Protein 4YEP (pdb70)

Radius of gyration: 24.33 Å; Cα contacts (8 Å, |Δi|>4): 934; chains: 2; bounding box: 36×71×63 Å

Structure (mmCIF, N/CA/C/O backbone):
data_4YEP
#
_entry.id   4YEP
#
_cell.length_a   57.710
_cell.length_b   131.510
_cell.length_c   44.850
_cell.angle_alpha   90.00
_cell.angle_beta   90.00
_cell.angle_gamma   90.00
#
_symmetry.space_group_name_H-M   'P 21 21 2'
#
loop_
_entity.id
_entity.type
_entity.pdbx_description
1 polymer 'Laminin subunit alpha-2'
2 non-polymer 1,2-ETHANEDIOL
3 water water
#
loop_
_atom_site.group_PDB
_atom_site.id
_atom_site.type_symbol
_atom_site.label_atom_id
_atom_site.label_alt_id
_atom_site.label_comp_id
_atom_site.label_asym_id
_atom_site.label_entity_id
_atom_site.label_seq_id
_atom_site.pdbx_PDB_ins_code
_atom_site.Cartn_x
_atom_site.Cartn_y
_atom_site.Cartn_z
_atom_site.occupancy
_atom_site.B_iso_or_equiv
_atom_site.auth_seq_id
_atom_site.auth_comp_id
_atom_site.auth_asym_id
_atom_site.auth_atom_id
_atom_site.pdbx_PDB_model_num
ATOM 1 N N . GLY A 1 1 ? -0.567 -15.519 9.260 1.00 31.34 1178 GLY A N 1
ATOM 2 C CA . GLY A 1 1 ? -0.910 -15.993 7.950 1.00 28.67 1178 GLY A CA 1
ATOM 3 C C . GLY A 1 1 ? -0.526 -14.862 7.044 1.00 27.93 1178 GLY A C 1
ATOM 4 O O . GLY A 1 1 ? -0.236 -13.738 7.472 1.00 31.34 1178 GLY A O 1
ATOM 7 N N . ALA A 1 2 ? -0.518 -15.154 5.778 1.00 23.82 1179 ALA A N 1
ATOM 8 C CA . ALA A 1 2 ? -0.301 -14.154 4.700 1.00 21.08 1179 ALA A CA 1
ATOM 9 C C . ALA A 1 2 ? -1.374 -14.438 3.627 1.00 15.44 1179 ALA A C 1
ATOM 10 O O . ALA A 1 2 ? -1.738 -15.582 3.379 1.00 16.94 1179 ALA A O 1
ATOM 17 N N . PHE A 1 3 ? -1.882 -13.385 3.018 1.00 11.88 1180 PHE A N 1
ATOM 18 C CA . PHE A 1 3 ? -2.777 -13.559 1.862 1.00 10.01 1180 PHE A CA 1
ATOM 19 C C . PHE A 1 3 ? -1.988 -14.103 0.692 1.00 10.23 1180 PHE A C 1
ATOM 20 O O . PHE A 1 3 ? -0.973 -13.549 0.295 1.00 10.23 1180 PHE A O 1
ATOM 37 N N . LEU A 1 4 ? -2.493 -15.180 0.160 1.00 9.43 1181 LEU A N 1
ATOM 38 C CA . LEU A 1 4 ? -1.928 -15.833 -1.016 1.00 8.90 1181 LEU A CA 1
ATOM 39 C C . LEU A 1 4 ? -2.871 -15.711 -2.213 1.00 8.40 1181 LEU A C 1
ATOM 40 O O . LEU A 1 4 ? -3.873 -16.417 -2.349 1.00 10.77 1181 LEU A O 1
ATOM 56 N N . ILE A 1 5 ? -2.518 -14.799 -3.124 1.00 7.92 1182 ILE A N 1
ATOM 57 C CA . ILE A 1 5 ? -3.341 -14.580 -4.333 1.00 8.37 1182 ILE A CA 1
ATOM 58 C C . ILE A 1 5 ? -3.423 -15.875 -5.129 1.00 7.35 1182 ILE A C 1
ATOM 59 O O . ILE A 1 5 ? -2.455 -16.596 -5.338 1.00 8.28 1182 ILE A O 1
ATOM 75 N N . ARG A 1 6 ? -4.625 -16.092 -5.659 1.00 7.88 1183 ARG A N 1
ATOM 76 C CA . ARG A 1 6 ? -4.885 -17.167 -6.660 1.00 8.07 1183 ARG A CA 1
ATOM 77 C C . ARG A 1 6 ? -5.147 -16.545 -8.023 1.00 8.12 1183 ARG A C 1
ATOM 78 O O . ARG A 1 6 ? -4.650 -17.051 -9.038 1.00 8.36 1183 ARG A O 1
ATOM 99 N N . THR A 1 7 ? -5.969 -15.499 -8.072 1.00 7.85 1184 THR A N 1
ATOM 100 C CA . THR A 1 7 ? -6.282 -14.877 -9.311 1.00 7.89 1184 THR A CA 1
ATOM 101 C C . THR A 1 7 ? -6.836 -13.461 -9.012 1.00 8.23 1184 THR A C 1
ATOM 102 O O . THR A 1 7 ? -6.751 -12.988 -7.871 1.00 8.05 1184 THR A O 1
ATOM 113 N N . TRP A 1 8 ? -7.384 -12.827 -10.027 1.00 7.51 1185 TRP A N 1
ATOM 114 C CA . TRP A 1 8 ? -7.998 -11.508 -9.889 1.00 7.59 1185 TRP A CA 1
ATOM 115 C C . TRP A 1 8 ? -9.435 -11.550 -10.406 1.00 8.07 1185 TRP A C 1
ATOM 116 O O . TRP A 1 8 ? -9.740 -12.267 -11.379 1.00 9.30 1185 TRP A O 1
ATOM 137 N N . VAL A 1 9 ? -10.293 -10.690 -9.846 1.00 7.75 1186 VAL A N 1
ATOM 138 C CA . VAL A 1 9 ? -11.565 -10.299 -10.443 1.00 7.58 1186 VAL A CA 1
ATOM 139 C C . VAL A 1 9 ? -11.242 -9.101 -11.340 1.00 7.56 1186 VAL A C 1
ATOM 140 O O . VAL A 1 9 ? -10.605 -8.130 -10.906 1.00 8.74 1186 VAL A O 1
ATOM 153 N N . THR A 1 10 ? -11.619 -9.203 -12.601 1.00 8.60 1187 THR A N 1
ATOM 154 C CA . THR A 1 10 ? -11.383 -8.173 -13.623 1.00 9.66 1187 THR A CA 1
ATOM 155 C C . THR A 1 10 ? -12.713 -7.903 -14.364 1.00 9.89 1187 THR A C 1
ATOM 156 O O . THR A 1 10 ? -13.706 -8.609 -14.183 1.00 10.47 1187 THR A O 1
ATOM 167 N N . LEU A 1 11 ? -12.743 -6.887 -15.205 1.00 10.09 1188 LEU A N 1
ATOM 168 C CA . LEU A 1 11 ? -13.891 -6.682 -16.085 1.00 9.24 1188 LEU A CA 1
ATOM 169 C C . LEU A 1 11 ? -14.074 -7.897 -16.972 1.00 9.08 1188 LEU A C 1
ATOM 170 O O . LEU A 1 11 ? -13.089 -8.551 -17.335 1.00 10.41 1188 LEU A O 1
ATOM 186 N N . LYS A 1 12 ? -15.310 -8.198 -17.277 1.00 8.95 1189 LYS A N 1
ATOM 187 C CA A LYS A 1 12 ? -15.625 -9.315 -18.169 0.33 9.68 1189 LYS A CA 1
ATOM 188 C CA B LYS A 1 12 ? -15.629 -9.313 -18.176 0.67 8.79 1189 LYS A CA 1
ATOM 189 C C . LYS A 1 12 ? -15.544 -8.924 -19.620 1.00 8.98 1189 LYS A C 1
ATOM 190 O O . LYS A 1 12 ? -15.469 -7.736 -19.963 1.00 9.34 1189 LYS A O 1
ATOM 227 N N . ALA A 1 13 ? -15.474 -9.924 -20.492 1.00 8.65 1190 ALA A N 1
ATOM 228 C CA . ALA A 1 13 ? -15.336 -9.673 -21.909 1.00 9.31 1190 ALA A CA 1
ATOM 229 C C . ALA A 1 13 ? -16.354 -8.724 -22.512 1.00 9.64 1190 ALA A C 1
ATOM 230 O O . ALA A 1 13 ? -16.007 -7.960 -23.389 1.00 10.66 1190 ALA A O 1
ATOM 237 N N . GLU A 1 14 ? -17.592 -8.739 -22.020 1.00 9.73 1191 GLU A N 1
ATOM 238 C CA . GLU A 1 14 ? -18.662 -7.910 -22.565 1.00 11.21 1191 GLU A CA 1
ATOM 239 C C . GLU A 1 14 ? -18.696 -6.510 -21.962 1.00 11.03 1191 GLU A C 1
ATOM 240 O O . GLU A 1 14 ? -19.496 -5.671 -22.377 1.00 13.51 1191 GLU A O 1
ATOM 252 N N . GLN A 1 15 ? -17.841 -6.267 -20.978 1.00 9.37 1192 GLN A N 1
ATOM 253 C CA . GLN A 1 15 ? -17.840 -4.983 -20.203 1.00 9.60 1192 GLN A CA 1
ATOM 254 C C . GLN A 1 15 ? -16.691 -4.088 -20.657 1.00 10.59 1192 GLN A C 1
ATOM 255 O O . GLN A 1 15 ? -15.580 -4.206 -20.214 1.00 13.19 1192 GLN A O 1
ATOM 269 N N . THR A 1 16 ? -17.015 -3.203 -21.573 1.00 10.85 1193 THR A N 1
ATOM 270 C CA . THR A 1 16 ? -16.019 -2.267 -22.068 1.00 12.57 1193 THR A CA 1
ATOM 271 C C . THR A 1 16 ? -16.107 -0.900 -21.462 1.00 12.58 1193 THR A C 1
ATOM 272 O O . THR A 1 16 ? -15.167 -0.115 -21.612 1.00 13.78 1193 THR A O 1
ATOM 283 N N . ILE A 1 17 ? -17.213 -0.573 -20.814 1.00 11.40 1194 ILE A N 1
ATOM 284 C CA . ILE A 1 17 ? -17.352 0.673 -20.062 1.00 12.76 1194 ILE A CA 1
ATOM 285 C C . ILE A 1 17 ? -17.977 0.332 -18.714 1.00 12.71 1194 ILE A C 1
ATOM 286 O O . ILE A 1 17 ? -18.336 -0.828 -18.455 1.00 13.93 1194 ILE A O 1
ATOM 302 N N . LEU A 1 18 ? -18.044 1.347 -17.859 1.00 12.26 1195 LEU A N 1
ATOM 303 C CA . LEU A 1 18 ? -18.772 1.255 -16.582 1.00 12.25 1195 LEU A CA 1
ATOM 304 C C . LEU A 1 18 ? -19.621 2.513 -16.461 1.00 11.08 1195 LEU A C 1
ATOM 305 O O . LEU A 1 18 ? -19.253 3.554 -17.024 1.00 12.05 1195 LEU A O 1
ATOM 321 N N . PRO A 1 19 ? -20.718 2.435 -15.723 1.00 10.83 1196 PRO A N 1
ATOM 322 C CA . PRO A 1 19 ? -21.564 3.608 -15.482 1.00 11.38 1196 PRO A CA 1
ATOM 323 C C . PRO A 1 19 ? -21.012 4.494 -14.405 1.00 10.69 1196 PRO A C 1
ATOM 324 O O . PRO A 1 19 ? -20.200 4.035 -13.548 1.00 10.63 1196 PRO A O 1
ATOM 335 N N . LEU A 1 20 ? -21.427 5.767 -14.479 1.00 10.18 1197 LEU A N 1
ATOM 336 C CA . LEU A 1 20 ? -21.222 6.694 -13.404 1.00 10.10 1197 LEU A CA 1
ATOM 337 C C . LEU A 1 20 ? -22.498 6.851 -12.592 1.00 10.34 1197 LEU A C 1
ATOM 338 O O . LEU A 1 20 ? -23.604 6.842 -13.108 1.00 12.62 1197 LEU A O 1
ATOM 354 N N . VAL A 1 21 ? -22.304 7.001 -11.280 1.00 9.21 1198 VAL A N 1
ATOM 355 C CA A VAL A 1 21 ? -23.404 7.332 -10.384 0.34 10.27 1198 VAL A CA 1
ATOM 356 C CA B VAL A 1 21 ? -23.383 7.291 -10.334 0.66 10.21 1198 VAL A CA 1
ATOM 357 C C . VAL A 1 21 ? -22.994 8.500 -9.497 1.00 9.90 1198 VAL A C 1
ATOM 358 O O . VAL A 1 21 ? -21.823 8.815 -9.329 1.00 10.95 1198 VAL A O 1
ATOM 383 N N . ASP A 1 22 ? -23.993 9.120 -8.886 1.00 10.55 1199 ASP A N 1
ATOM 384 C CA . ASP A 1 22 ? -23.729 10.032 -7.833 1.00 11.33 1199 ASP A CA 1
ATOM 385 C C . ASP A 1 22 ? -23.409 9.240 -6.566 1.00 10.64 1199 ASP A C 1
ATOM 386 O O . ASP A 1 22 ? -23.594 8.011 -6.515 1.00 11.48 1199 ASP A O 1
ATOM 395 N N . GLU A 1 23 ? -22.932 9.909 -5.550 1.00 11.31 1200 GLU A N 1
ATOM 396 C CA . GLU A 1 23 ? -22.387 9.249 -4.398 1.00 11.17 1200 GLU A CA 1
ATOM 397 C C . GLU A 1 23 ? -23.457 8.431 -3.688 1.00 11.57 1200 GLU A C 1
ATOM 398 O O . GLU A 1 23 ? -23.128 7.356 -3.124 1.00 13.01 1200 GLU A O 1
ATOM 410 N N . ALA A 1 24 ? -24.711 8.850 -3.716 1.00 11.95 1201 ALA A N 1
ATOM 411 C CA . ALA A 1 24 ? -25.822 8.096 -3.093 1.00 13.97 1201 ALA A CA 1
ATOM 412 C C . ALA A 1 24 ? -26.525 7.116 -3.994 1.00 16.73 1201 ALA A C 1
ATOM 413 O O . ALA A 1 24 ? -27.542 6.515 -3.623 1.00 18.12 1201 ALA A O 1
ATOM 420 N N . LEU A 1 25 ? -26.024 6.991 -5.224 1.00 16.26 1202 LEU A N 1
ATOM 421 C CA . LEU A 1 25 ? -26.659 6.099 -6.204 1.00 16.90 1202 LEU A CA 1
ATOM 422 C C . LEU A 1 25 ? -28.123 6.524 -6.544 1.00 17.93 1202 LEU A C 1
ATOM 423 O O . LEU A 1 25 ? -28.998 5.677 -6.833 1.00 22.66 1202 LEU A O 1
ATOM 439 N N . GLN A 1 26 ? -28.415 7.802 -6.480 1.00 18.88 1203 GLN A N 1
ATOM 440 C CA . GLN A 1 26 ? -29.764 8.277 -6.846 1.00 20.36 1203 GLN A CA 1
ATOM 441 C C . GLN A 1 26 ? -29.929 8.271 -8.381 1.00 16.95 1203 GLN A C 1
ATOM 442 O O . GLN A 1 26 ? -31.057 8.170 -8.894 1.00 17.32 1203 GLN A O 1
ATOM 456 N N . HIS A 1 27 ? -28.798 8.321 -9.108 1.00 15.79 1204 HIS A N 1
ATOM 457 C CA A HIS A 1 27 ? -28.861 8.461 -10.558 0.48 16.27 1204 HIS A CA 1
ATOM 458 C CA B HIS A 1 27 ? -28.844 8.495 -10.534 0.52 17.02 1204 HIS A CA 1
ATOM 459 C C . HIS A 1 27 ? -27.686 7.743 -11.151 1.00 16.37 1204 HIS A C 1
ATOM 460 O O . HIS A 1 27 ? -26.627 7.701 -10.572 1.00 15.23 1204 HIS A O 1
ATOM 487 N N . THR A 1 28 ? -27.926 7.164 -12.324 1.00 15.94 1205 THR A N 1
ATOM 488 C CA A THR A 1 28 ? -26.913 6.392 -13.040 0.46 17.22 1205 THR A CA 1
ATOM 489 C CA B THR A 1 28 ? -26.886 6.442 -13.023 0.54 16.75 1205 THR A CA 1
ATOM 490 C C . THR A 1 28 ? -26.877 6.875 -14.473 1.00 17.03 1205 THR A C 1
ATOM 491 O O . THR A 1 28 ? -27.936 7.140 -15.060 1.00 17.66 1205 THR A O 1
ATOM 512 N N . THR A 1 29 ? -25.685 6.967 -15.046 1.00 17.14 1206 THR A N 1
ATOM 513 C CA . THR A 1 29 ? -25.571 7.264 -16.452 1.00 16.65 1206 THR A CA 1
ATOM 514 C C . THR A 1 29 ? -24.460 6.558 -17.184 1.00 14.53 1206 THR A C 1
ATOM 515 O O . THR A 1 29 ? -23.451 6.318 -16.601 1.00 13.53 1206 THR A O 1
ATOM 526 N N . THR A 1 30 ? -24.669 6.305 -18.498 1.00 15.74 1207 THR A N 1
ATOM 527 C CA . THR A 1 30 ? -23.575 5.880 -19.365 1.00 17.60 1207 THR A CA 1
ATOM 528 C C . THR A 1 30 ? -23.389 6.846 -20.514 1.00 17.07 1207 THR A C 1
ATOM 529 O O . THR A 1 30 ? -22.506 6.630 -21.378 1.00 16.83 1207 THR A O 1
ATOM 540 N N . LYS A 1 31 ? -24.179 7.903 -20.575 1.00 19.58 1208 LYS A N 1
ATOM 541 C CA . LYS A 1 31 ? -23.978 8.877 -21.651 1.00 24.07 1208 LYS A CA 1
ATOM 542 C C . LYS A 1 31 ? -22.571 9.467 -21.590 1.00 24.24 1208 LYS A C 1
ATOM 543 O O . LYS A 1 31 ? -22.076 9.820 -20.526 1.00 26.05 1208 LYS A O 1
ATOM 562 N N . GLY A 1 32 ? -21.898 9.610 -22.713 1.00 22.52 1209 GLY A N 1
ATOM 563 C CA . GLY A 1 32 ? -20.607 10.256 -22.648 1.00 20.41 1209 GLY A CA 1
ATOM 564 C C . GLY A 1 32 ? -19.511 9.346 -22.103 1.00 16.10 1209 GLY A C 1
ATOM 565 O O . GLY A 1 32 ? -18.400 9.824 -21.993 1.00 17.66 1209 GLY A O 1
ATOM 569 N N . ILE A 1 33 ? -19.808 8.053 -21.859 1.00 13.36 1210 ILE A N 1
ATOM 570 C CA A ILE A 1 33 ? -18.728 7.151 -21.443 0.78 10.93 1210 ILE A CA 1
ATOM 571 C CA B ILE A 1 33 ? -18.790 7.107 -21.402 0.22 12.71 1210 ILE A CA 1
ATOM 572 C C . ILE A 1 33 ? -18.377 6.225 -22.579 1.00 12.50 1210 ILE A C 1
ATOM 573 O O . ILE A 1 33 ? -19.228 5.564 -23.173 1.00 13.51 1210 ILE A O 1
ATOM 604 N N . VAL A 1 34 ? -17.120 6.236 -22.917 1.00 12.46 1211 VAL A N 1
ATOM 605 C CA A VAL A 1 34 ? -16.694 5.454 -24.079 0.35 12.88 1211 VAL A CA 1
ATOM 606 C CA B VAL A 1 34 ? -16.629 5.608 -24.135 0.65 12.56 1211 VAL A CA 1
ATOM 607 C C . VAL A 1 34 ? -15.348 4.788 -23.802 1.00 12.64 1211 VAL A C 1
ATOM 608 O O . VAL A 1 34 ? -14.506 5.245 -23.019 1.00 12.72 1211 VAL A O 1
ATOM 633 N N . PHE A 1 35 ? -15.155 3.642 -24.426 1.00 14.67 1212 PHE A N 1
ATOM 634 C CA . PHE A 1 35 ? -13.938 2.923 -24.362 1.00 13.79 1212 PHE A CA 1
ATOM 635 C C . PHE A 1 35 ? -12.943 3.449 -25.413 1.00 13.52 1212 PHE A C 1
ATOM 636 O O . PHE A 1 35 ? -13.206 3.379 -26.600 1.00 14.31 1212 PHE A O 1
ATOM 653 N N . GLN A 1 36 ? -11.857 4.061 -24.952 1.00 13.70 1213 GLN A N 1
ATOM 654 C CA . GLN A 1 36 ? -10.822 4.629 -25.804 1.00 14.02 1213 GLN A CA 1
ATOM 655 C C . GLN A 1 36 ? -9.568 3.871 -25.420 1.00 14.12 1213 GLN A C 1
ATOM 656 O O . GLN A 1 36 ? -8.893 4.156 -24.384 1.00 13.39 1213 GLN A O 1
ATOM 670 N N . HIS A 1 37 ? -9.328 2.813 -26.147 1.00 16.46 1214 HIS A N 1
ATOM 671 C CA A HIS A 1 37 ? -8.411 1.779 -25.663 0.47 16.97 1214 HIS A CA 1
ATOM 672 C CA B HIS A 1 37 ? -8.329 1.781 -25.757 0.53 17.09 1214 HIS A CA 1
ATOM 673 C C . HIS A 1 37 ? -7.096 2.383 -25.189 1.00 18.41 1214 HIS A C 1
ATOM 674 O O . HIS A 1 37 ? -6.558 3.279 -25.831 1.00 18.31 1214 HIS A O 1
ATOM 701 N N . PRO A 1 38 ? -6.656 1.964 -23.963 1.00 17.41 1215 PRO A N 1
ATOM 702 C CA . PRO A 1 38 ? -7.149 0.908 -23.049 1.00 17.38 1215 PRO A CA 1
ATOM 703 C C . PRO A 1 38 ? -8.012 1.410 -21.893 1.00 15.56 1215 PRO A C 1
ATOM 704 O O . PRO A 1 38 ? -8.201 0.627 -20.919 1.00 18.77 1215 PRO A O 1
ATOM 715 N N . GLU A 1 39 ? -8.470 2.648 -21.989 1.00 12.72 1216 GLU A N 1
ATOM 716 C CA . GLU A 1 39 ? -9.162 3.234 -20.881 1.00 10.28 1216 GLU A CA 1
ATOM 717 C C . GLU A 1 39 ? -10.644 3.412 -21.100 1.00 10.37 1216 GLU A C 1
ATOM 718 O O . GLU A 1 39 ? -11.108 3.581 -22.230 1.00 12.02 1216 GLU A O 1
ATOM 730 N N . ILE A 1 40 ? -11.379 3.447 -20.008 1.00 9.52 1217 ILE A N 1
ATOM 731 C CA . ILE A 1 40 ? -12.752 3.891 -19.971 1.00 9.44 1217 ILE A CA 1
ATOM 732 C C . ILE A 1 40 ? -12.716 5.403 -19.733 1.00 9.07 1217 ILE A C 1
ATOM 733 O O . ILE A 1 40 ? -12.102 5.848 -18.734 1.00 10.29 1217 ILE A O 1
ATOM 749 N N . VAL A 1 41 ? -13.372 6.137 -20.625 1.00 9.61 1218 VAL A N 1
ATOM 750 C CA . VAL A 1 41 ? -13.285 7.600 -20.580 1.00 9.76 1218 VAL A CA 1
ATOM 751 C C . VAL A 1 41 ? -14.663 8.222 -20.452 1.00 10.34 1218 VAL A C 1
ATOM 752 O O . VAL A 1 41 ? -15.535 8.006 -21.281 1.00 12.18 1218 VAL A O 1
ATOM 765 N N . ALA A 1 42 ? -14.849 9.038 -19.430 1.00 10.20 1219 ALA A N 1
ATOM 766 C CA . ALA A 1 42 ? -16.090 9.816 -19.216 1.00 11.07 1219 A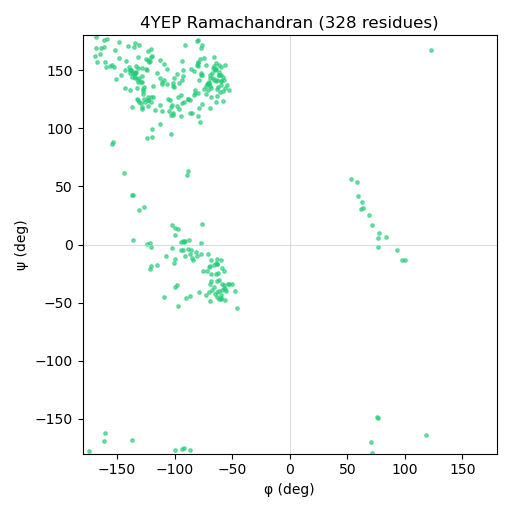LA A CA 1
ATOM 767 C C . ALA A 1 42 ? -15.865 11.246 -19.642 1.00 10.79 1219 ALA A C 1
ATOM 768 O O . ALA A 1 42 ? -14.923 11.919 -19.188 1.00 12.06 1219 ALA A O 1
ATOM 775 N N . HIS A 1 43 ? -16.655 11.688 -20.600 1.00 11.68 1220 HIS A N 1
ATOM 776 C CA . HIS A 1 43 ? -16.579 13.052 -21.118 1.00 12.48 1220 HIS A CA 1
ATOM 777 C C . HIS A 1 43 ? -17.704 13.854 -20.486 1.00 12.43 1220 HIS A C 1
ATOM 778 O O . HIS A 1 43 ? -18.889 13.635 -20.816 1.00 12.91 1220 HIS A O 1
ATOM 792 N N . MET A 1 44 ? -17.359 14.810 -19.609 1.00 12.50 1221 MET A N 1
ATOM 793 C CA A MET A 1 44 ? -18.397 15.495 -18.868 0.75 13.07 1221 MET A CA 1
ATOM 794 C CA B MET A 1 44 ? -18.363 15.554 -18.851 0.25 14.34 1221 MET A CA 1
ATOM 795 C C . MET A 1 44 ? -19.311 16.306 -19.724 1.00 14.31 1221 MET A C 1
ATOM 796 O O . MET A 1 44 ? -20.483 16.439 -19.389 1.00 16.86 1221 MET A O 1
ATOM 823 N N . ASP A 1 45 ? -18.798 16.818 -20.841 1.00 15.28 1222 ASP A N 1
ATOM 824 C CA A ASP A 1 45 ? -19.607 17.646 -21.772 0.52 17.64 1222 ASP A CA 1
ATOM 825 C CA B ASP A 1 45 ? -19.623 17.658 -21.693 0.48 17.53 1222 ASP A CA 1
ATOM 826 C C . ASP A 1 45 ? -20.722 16.875 -22.406 1.00 18.10 1222 ASP A C 1
ATOM 827 O O . ASP A 1 45 ? -21.659 17.448 -22.926 1.00 22.26 1222 ASP A O 1
ATOM 844 N N . LEU A 1 46 ? -20.644 15.547 -22.377 1.00 18.20 1223 LEU A N 1
ATOM 845 C CA . LEU A 1 46 ? -21.693 14.709 -22.923 1.00 18.47 1223 LEU A CA 1
ATOM 846 C C . LEU A 1 46 ? -22.756 14.269 -21.888 1.00 21.46 1223 LEU A C 1
ATOM 847 O O . LEU A 1 46 ? -23.721 13.540 -22.174 1.00 21.38 1223 LEU A O 1
ATOM 863 N N . MET A 1 47 ? -22.620 14.749 -20.672 1.00 24.97 1224 MET A N 1
ATOM 864 C CA . MET A 1 47 ? -23.662 14.494 -19.689 1.00 28.42 1224 MET A CA 1
ATOM 865 C C . MET A 1 47 ? -23.900 15.790 -18.957 1.00 35.13 1224 MET A C 1
ATOM 866 O O . MET A 1 47 ? -24.016 15.769 -17.759 1.00 35.17 1224 MET A O 1
ATOM 880 N N . ARG A 1 48 ? -23.940 16.928 -19.680 1.00 41.33 1225 ARG A N 1
ATOM 881 C CA A ARG A 1 48 ? -24.066 18.245 -19.048 0.57 44.56 1225 ARG A CA 1
ATOM 882 C CA B ARG A 1 48 ? -24.060 18.236 -19.031 0.43 43.93 1225 ARG A CA 1
ATOM 883 C C . ARG A 1 48 ? -25.263 18.315 -18.120 1.00 45.80 1225 ARG A C 1
ATOM 884 O O . ARG A 1 48 ? -25.202 18.969 -17.100 1.00 46.27 1225 ARG A O 1
ATOM 925 N N . GLU A 1 49 ? -26.341 17.625 -18.496 1.00 48.60 1226 GLU A N 1
ATOM 926 C CA . GLU A 1 49 ? -27.615 17.630 -17.718 1.00 51.15 1226 GLU A CA 1
ATOM 927 C C . GLU A 1 49 ? -27.473 17.054 -16.315 1.00 50.30 1226 GLU A C 1
ATOM 928 O O . GLU A 1 49 ? -28.274 17.380 -15.429 1.00 50.80 1226 GLU A O 1
ATOM 940 N N . ASP A 1 50 ? -26.467 16.198 -16.122 1.00 48.79 1227 ASP A N 1
ATOM 941 C CA . ASP A 1 50 ? -26.292 15.454 -14.860 1.00 47.68 1227 ASP A CA 1
ATOM 942 C C . ASP A 1 50 ? -25.240 16.093 -13.938 1.00 44.57 1227 ASP A C 1
ATOM 943 O O . ASP A 1 50 ? -25.156 15.772 -12.766 1.00 43.14 1227 ASP A O 1
ATOM 952 N N . LEU A 1 51 ? -24.462 17.032 -14.458 1.00 43.52 1228 LEU A N 1
ATOM 953 C CA . LEU A 1 51 ? -23.277 17.518 -13.716 1.00 41.81 1228 LEU A CA 1
ATOM 954 C C . LEU A 1 51 ? -23.642 18.112 -12.350 1.00 41.80 1228 LEU A C 1
ATOM 955 O O . LEU A 1 51 ? -22.786 18.242 -11.461 1.00 41.76 1228 LEU A O 1
ATOM 971 N N . HIS A 1 52 ? -24.900 18.496 -12.170 1.00 42.11 1229 HIS A N 1
ATOM 972 C CA . HIS A 1 52 ? -25.257 19.096 -10.869 1.00 43.09 1229 HIS A CA 1
ATOM 973 C C . HIS A 1 52 ? -25.077 18.042 -9.733 1.00 41.22 1229 HIS A C 1
ATOM 974 O O . HIS A 1 52 ? -24.961 18.388 -8.562 1.00 41.77 1229 HIS A O 1
ATOM 988 N N . LEU A 1 53 ? -24.978 16.777 -10.091 1.00 37.44 1230 LEU A N 1
ATOM 989 C CA . LEU A 1 53 ? -24.885 15.750 -9.077 1.00 36.51 1230 LEU A CA 1
ATOM 990 C C . LEU A 1 53 ? -23.446 15.425 -8.574 1.00 32.87 1230 LEU A C 1
ATOM 991 O O . LEU A 1 53 ? -23.271 14.502 -7.784 1.00 31.24 1230 LEU A O 1
ATOM 1007 N N . GLU A 1 54 ? -22.426 16.137 -9.036 1.00 32.38 1231 GLU A N 1
ATOM 1008 C CA . GLU A 1 54 ? -21.019 15.724 -8.748 1.00 30.24 1231 GLU A CA 1
ATOM 1009 C C . GLU A 1 54 ? -20.741 15.845 -7.238 1.00 27.03 1231 GLU A C 1
ATOM 1010 O O . GLU A 1 54 ? -21.392 16.655 -6.544 1.00 29.89 1231 GLU A O 1
ATOM 1022 N N . PRO A 1 55 ? -19.805 15.068 -6.680 1.00 22.03 1232 PRO A N 1
ATOM 1023 C CA . PRO A 1 55 ? -18.919 14.163 -7.427 1.00 17.83 1232 PRO A CA 1
ATOM 1024 C C . PRO A 1 55 ? -19.591 12.871 -7.874 1.00 13.72 1232 PRO A C 1
ATOM 1025 O O . PRO A 1 55 ? -20.389 12.278 -7.180 1.00 14.81 1232 PRO A O 1
ATOM 1036 N N . PHE A 1 56 ? -19.129 12.420 -9.019 1.00 10.12 1233 PHE A N 1
ATOM 1037 C CA . PHE A 1 56 ? -19.519 11.142 -9.582 1.00 9.35 1233 PHE A CA 1
ATOM 1038 C C . PHE A 1 56 ? -18.537 10.053 -9.174 1.00 7.06 1233 PHE A C 1
ATOM 1039 O O . PHE A 1 56 ? -17.340 10.306 -8.903 1.00 7.88 1233 PHE A O 1
ATOM 1056 N N . TYR A 1 57 ? -19.022 8.821 -9.239 1.00 7.49 1234 TYR A N 1
ATOM 1057 C CA . TYR A 1 57 ? -18.293 7.613 -8.976 1.00 7.07 1234 TYR A CA 1
ATOM 1058 C C . TYR A 1 57 ? -18.512 6.591 -10.076 1.00 7.23 1234 TYR A C 1
ATOM 1059 O O . TYR A 1 57 ? -19.627 6.428 -10.560 1.00 8.71 1234 TYR A O 1
ATOM 1077 N N . TRP A 1 58 ? -17.460 5.862 -10.425 1.00 7.87 1235 TRP A N 1
ATOM 1078 C CA . TRP A 1 58 ? -17.592 4.645 -11.229 1.00 6.42 1235 TRP A CA 1
ATOM 1079 C C . TRP A 1 58 ? -18.215 3.612 -10.309 1.00 7.58 1235 TRP A C 1
ATOM 1080 O O . TRP A 1 58 ? -17.822 3.425 -9.174 1.00 8.39 1235 TRP A O 1
ATOM 1101 N N . LYS A 1 59 ? -19.154 2.855 -10.830 1.00 7.15 1236 LYS A N 1
ATOM 1102 C CA . LYS A 1 59 ? -19.735 1.718 -10.110 1.00 7.70 1236 LYS A CA 1
ATOM 1103 C C . LYS A 1 59 ? -19.190 0.409 -10.690 1.00 7.89 1236 LYS A C 1
ATOM 1104 O O . LYS A 1 59 ? -19.387 0.106 -11.883 1.00 8.78 1236 LYS A O 1
ATOM 1123 N N . LEU A 1 60 ? -18.441 -0.344 -9.893 1.00 7.36 1237 LEU A N 1
ATOM 1124 C CA . LEU A 1 60 ? -17.882 -1.589 -10.346 1.00 7.37 1237 LEU A CA 1
ATOM 1125 C C . LEU A 1 60 ? -19.011 -2.575 -10.648 1.00 8.21 1237 LEU A C 1
ATOM 1126 O O . LEU A 1 60 ? -20.097 -2.523 -10.054 1.00 8.47 1237 LEU A O 1
ATOM 1142 N N . PRO A 1 61 ? -18.788 -3.498 -11.582 1.00 8.55 1238 PRO A N 1
ATOM 1143 C CA . PRO A 1 61 ? -19.860 -4.409 -12.043 1.00 8.83 1238 PRO A CA 1
ATOM 1144 C C . PRO A 1 61 ? -20.055 -5.566 -11.068 1.00 8.69 1238 PRO A C 1
ATOM 1145 O O . PRO A 1 61 ? -19.299 -5.733 -10.066 1.00 8.47 1238 PRO A O 1
ATOM 1156 N N . GLU A 1 62 ? -21.073 -6.363 -11.382 1.00 8.93 1239 GLU A N 1
ATOM 1157 C CA A GLU A 1 62 ? -21.634 -7.304 -10.409 0.60 8.84 1239 GLU A CA 1
ATOM 1158 C CA B GLU A 1 62 ? -21.637 -7.344 -10.437 0.40 10.15 1239 GLU A CA 1
ATOM 1159 C C . GLU A 1 62 ? -20.650 -8.357 -9.926 1.00 9.23 1239 GLU A C 1
ATOM 1160 O O . GLU A 1 62 ? -20.768 -8.836 -8.794 1.00 9.67 1239 GLU A O 1
ATOM 1183 N N . GLN A 1 63 ? -19.674 -8.746 -10.730 1.00 9.60 1240 GLN A N 1
ATOM 1184 C CA . GLN A 1 63 ? -18.730 -9.768 -10.302 1.00 9.58 1240 GLN A CA 1
ATOM 1185 C C . GLN A 1 63 ? -17.783 -9.329 -9.150 1.00 8.42 1240 GLN A C 1
ATOM 1186 O O . GLN A 1 63 ? -17.142 -10.194 -8.540 1.00 9.01 1240 GLN A O 1
ATOM 1200 N N . PHE A 1 64 ? -17.727 -8.030 -8.849 1.00 7.85 1241 PHE A N 1
ATOM 1201 C CA . PHE A 1 64 ? -16.984 -7.540 -7.714 1.00 8.40 1241 PHE A CA 1
ATOM 1202 C C . PHE A 1 64 ? -17.796 -7.592 -6.431 1.00 9.01 1241 PHE A C 1
ATOM 1203 O O . PHE A 1 64 ? -17.263 -7.352 -5.343 1.00 9.64 1241 PHE A O 1
ATOM 1220 N N . GLU A 1 65 ? -19.092 -7.839 -6.557 1.00 8.56 1242 GLU A N 1
ATOM 1221 C CA . GLU A 1 65 ? -20.054 -7.824 -5.444 1.00 8.48 1242 GLU A CA 1
ATOM 1222 C C . GLU A 1 65 ? -20.244 -9.235 -4.856 1.00 8.28 1242 GLU A C 1
ATOM 1223 O O . GLU A 1 65 ? -19.643 -10.213 -5.279 1.00 10.72 1242 GLU A O 1
ATOM 1235 N N . GLY A 1 66 ? -21.153 -9.318 -3.902 1.00 8.11 1243 GLY A N 1
ATOM 1236 C CA . GLY A 1 66 ? -21.511 -10.618 -3.303 1.00 8.53 1243 GLY A CA 1
ATOM 1237 C C . GLY A 1 66 ? -20.485 -11.119 -2.341 1.00 8.43 1243 GLY A C 1
ATOM 1238 O O . GLY A 1 66 ? -19.827 -10.349 -1.642 1.00 8.79 1243 GLY A O 1
ATOM 1242 N N . LYS A 1 67 ? -20.357 -12.443 -2.228 1.00 8.46 1244 LYS A N 1
ATOM 1243 C CA . LYS A 1 67 ? -19.549 -13.037 -1.172 1.00 8.79 1244 LYS A CA 1
ATOM 1244 C C . LYS A 1 67 ? -18.072 -12.941 -1.518 1.00 8.78 1244 LYS A C 1
ATOM 1245 O O . LYS A 1 67 ? -17.568 -13.706 -2.361 1.00 10.00 1244 LYS A O 1
ATOM 1264 N N . LYS A 1 68 ? -17.399 -12.035 -0.844 1.00 7.42 1245 LYS A N 1
ATOM 1265 C CA . LYS A 1 68 ? -16.026 -11.668 -1.140 1.00 7.86 1245 LYS A CA 1
ATOM 1266 C C . LYS A 1 68 ? -15.114 -11.764 0.060 1.00 7.15 1245 LYS A C 1
ATOM 1267 O O . LYS A 1 68 ? -14.092 -11.092 0.175 1.00 7.98 1245 LYS A O 1
ATOM 1286 N N . LEU A 1 69 ? -15.408 -12.709 0.952 1.00 7.15 1246 LEU A N 1
ATOM 1287 C CA . LEU A 1 69 ? -14.412 -13.157 1.925 1.00 7.33 1246 LEU A CA 1
ATOM 1288 C C . LEU A 1 69 ? -13.075 -13.521 1.316 1.00 7.26 1246 LEU A C 1
ATOM 1289 O O . LEU A 1 69 ? -12.023 -13.279 1.918 1.00 7.51 1246 LEU A O 1
ATOM 1305 N N . MET A 1 70 ? -13.094 -14.059 0.137 1.00 7.01 1247 MET A N 1
ATOM 1306 C CA . MET A 1 70 ? -11.903 -14.448 -0.573 1.00 7.56 1247 MET A CA 1
ATOM 1307 C C . MET A 1 70 ? -10.991 -13.266 -0.910 1.00 7.29 1247 MET A C 1
ATOM 1308 O O . MET A 1 70 ? -9.819 -13.461 -1.248 1.00 8.07 1247 MET A O 1
ATOM 1322 N N . ALA A 1 71 ? -11.525 -12.047 -0.843 1.00 7.64 1248 ALA A N 1
ATOM 1323 C CA . ALA A 1 71 ? -10.750 -10.855 -1.147 1.00 6.96 1248 ALA A CA 1
ATOM 1324 C C . ALA A 1 71 ? -10.093 -10.276 0.080 1.00 7.54 1248 ALA A C 1
ATOM 1325 O O . ALA A 1 71 ? -9.274 -9.338 -0.058 1.00 8.03 1248 ALA A O 1
ATOM 1332 N N . TYR A 1 72 ? -10.427 -10.747 1.277 1.00 7.09 1249 TYR A N 1
ATOM 1333 C CA . TYR A 1 72 ? -9.853 -10.144 2.499 1.00 7.39 1249 TYR A CA 1
ATOM 1334 C C . TYR A 1 72 ? -8.361 -10.344 2.534 1.00 7.31 1249 TYR A C 1
ATOM 1335 O O . TYR A 1 72 ? -7.882 -11.484 2.496 1.00 7.96 1249 TYR A O 1
ATOM 1353 N N . GLY A 1 73 ? -7.575 -9.253 2.619 1.00 7.27 1250 GLY A N 1
ATOM 1354 C CA . GLY A 1 73 ? -6.157 -9.315 2.625 1.00 8.04 1250 GLY A CA 1
ATOM 1355 C C . GLY A 1 73 ? -5.509 -9.011 1.287 1.00 8.48 1250 GLY A C 1
ATOM 1356 O O . GLY A 1 73 ? -4.316 -8.803 1.198 1.00 10.90 1250 GLY A O 1
ATOM 1360 N N . GLY A 1 74 ? -6.338 -9.006 0.252 1.00 7.85 1251 GLY A N 1
ATOM 1361 C CA . GLY A 1 74 ? -5.893 -8.710 -1.117 1.00 8.77 1251 GLY A CA 1
ATOM 1362 C C . GLY A 1 74 ? -5.919 -7.204 -1.387 1.00 8.34 1251 GLY A C 1
ATOM 1363 O O . GLY A 1 74 ? -6.182 -6.412 -0.537 1.00 10.09 1251 GLY A O 1
ATOM 1367 N N . LYS A 1 75 ? -5.584 -6.854 -2.633 1.00 8.82 1252 LYS A N 1
ATOM 1368 C CA A LYS A 1 75 ? -5.557 -5.470 -3.101 0.52 9.40 1252 LYS A CA 1
ATOM 1369 C CA B LYS A 1 75 ? -5.588 -5.473 -3.074 0.23 9.37 1252 LYS A CA 1
ATOM 1370 C CA C LYS A 1 75 ? -5.590 -5.472 -3.073 0.25 9.43 1252 LYS A CA 1
ATOM 1371 C C . LYS A 1 75 ? -6.558 -5.226 -4.218 1.00 7.42 1252 LYS A C 1
ATOM 1372 O O . LYS A 1 75 ? -6.666 -6.024 -5.187 1.00 7.41 1252 LYS A O 1
ATOM 1427 N N . LEU A 1 76 ? -7.231 -4.082 -4.140 1.00 8.31 1253 LEU A N 1
ATOM 1428 C CA . LEU A 1 76 ? -8.032 -3.481 -5.225 1.00 7.67 1253 LEU A CA 1
ATOM 1429 C C . LEU A 1 76 ? -7.124 -2.462 -5.887 1.00 6.74 1253 LEU A C 1
ATOM 1430 O O . LEU A 1 76 ? -6.487 -1.645 -5.182 1.00 9.07 1253 LEU A O 1
ATOM 1446 N N . LYS A 1 77 ? -6.985 -2.560 -7.212 1.00 7.09 1254 LYS A N 1
ATOM 1447 C CA . LYS A 1 77 ? -6.106 -1.673 -7.978 1.00 8.16 1254 LYS A CA 1
ATOM 1448 C C . LYS A 1 77 ? -6.849 -1.142 -9.177 1.00 6.87 1254 LYS A C 1
ATOM 1449 O O . LYS A 1 77 ? -7.765 -1.787 -9.739 1.00 8.10 1254 LYS A O 1
ATOM 1468 N N . TYR A 1 78 ? -6.413 0.071 -9.605 1.00 7.16 1255 TYR A N 1
ATOM 1469 C CA . TYR A 1 78 ? -6.939 0.728 -10.810 1.00 7.52 1255 TYR A CA 1
ATOM 1470 C C . TYR A 1 78 ? -5.986 1.896 -11.068 1.00 7.12 1255 TYR A C 1
ATOM 1471 O O . TYR A 1 78 ? -5.202 2.301 -10.206 1.00 8.34 1255 TYR A O 1
ATOM 1489 N N . ALA A 1 79 ? -6.153 2.495 -12.261 1.00 7.07 1256 ALA A N 1
ATOM 1490 C CA . ALA A 1 79 ? -5.398 3.665 -12.683 1.00 7.47 1256 ALA A CA 1
ATOM 1491 C C . ALA A 1 79 ? -6.379 4.742 -13.124 1.00 7.74 1256 ALA A C 1
ATOM 1492 O O . ALA A 1 79 ? -7.295 4.467 -13.880 1.00 8.77 1256 ALA A O 1
ATOM 1499 N N . ILE A 1 80 ? -6.165 5.992 -12.701 1.00 7.43 1257 ILE A N 1
ATOM 1500 C CA . ILE A 1 80 ? -6.977 7.090 -13.045 1.00 7.84 1257 ILE A CA 1
ATOM 1501 C C . ILE A 1 80 ? -6.189 8.201 -13.723 1.00 8.16 1257 ILE A C 1
ATOM 1502 O O . ILE A 1 80 ? -4.984 8.366 -13.581 1.00 9.26 1257 ILE A O 1
ATOM 1518 N N . TYR A 1 81 ? -6.964 9.000 -14.488 1.00 8.03 1258 TYR A N 1
ATOM 1519 C CA . TYR A 1 81 ? -6.427 10.167 -15.186 1.00 7.89 1258 TYR A CA 1
ATOM 1520 C C . TYR A 1 81 ? -7.550 11.166 -15.301 1.00 7.29 1258 TYR A C 1
ATOM 1521 O O . TYR A 1 81 ? -8.711 10.774 -15.504 1.00 8.08 1258 TYR A O 1
ATOM 1539 N N . PHE A 1 82 ? -7.280 12.480 -15.164 1.00 7.73 1259 PHE A N 1
ATOM 1540 C CA . PHE A 1 82 ? -8.316 13.470 -15.374 1.00 7.49 1259 PHE A CA 1
ATOM 1541 C C . PHE A 1 82 ? -7.757 14.754 -15.934 1.00 7.50 1259 PHE A C 1
ATOM 1542 O O . PHE A 1 82 ? -6.565 15.012 -15.861 1.00 8.26 1259 PHE A O 1
ATOM 1559 N N . GLU A 1 83 ? -8.665 15.525 -16.514 1.00 7.51 1260 GLU A N 1
ATOM 1560 C CA . GLU A 1 83 ? -8.403 16.887 -16.982 1.00 8.30 1260 GLU A CA 1
ATOM 1561 C C . GLU A 1 83 ? -9.455 17.783 -16.408 1.00 7.78 1260 GLU A C 1
ATOM 1562 O O . GLU A 1 83 ? -10.615 17.395 -16.287 1.00 8.28 1260 GLU A O 1
ATOM 1574 N N . ALA A 1 84 ? -9.082 19.022 -16.086 1.00 8.27 1261 ALA A N 1
ATOM 1575 C CA . ALA A 1 84 ? -9.977 19.946 -15.398 1.00 8.13 1261 ALA A CA 1
ATOM 1576 C C . ALA A 1 84 ? -9.482 21.379 -15.494 1.00 8.62 1261 ALA A C 1
ATOM 1577 O O . ALA A 1 84 ? -8.322 21.626 -15.869 1.00 9.72 1261 ALA A O 1
ATOM 1584 N N . ARG A 1 85 ? -10.325 22.335 -15.103 1.00 8.14 1262 ARG A N 1
ATOM 1585 C CA . ARG A 1 85 ? -9.871 23.712 -14.986 1.00 7.85 1262 ARG A CA 1
ATOM 1586 C C . ARG A 1 85 ? -8.816 23.882 -13.894 1.00 9.00 1262 ARG A C 1
ATOM 1587 O O . ARG A 1 85 ? -7.838 24.610 -14.055 1.00 10.66 1262 ARG A O 1
ATOM 1608 N N . GLU A 1 86 ? -9.045 23.234 -12.744 1.00 9.39 1263 GLU A N 1
ATOM 1609 C CA . GLU A 1 86 ? -8.174 23.365 -11.566 1.00 10.53 1263 GLU A CA 1
ATOM 1610 C C . GLU A 1 86 ? -7.929 21.957 -11.028 1.00 9.87 1263 GLU A C 1
ATOM 1611 O O . GLU A 1 86 ? -8.803 21.101 -11.055 1.00 10.59 1263 GLU A O 1
ATOM 1623 N N . GLU A 1 87 ? -6.727 21.755 -10.530 1.00 9.94 1264 GLU A N 1
ATOM 1624 C CA . GLU A 1 87 ? -6.337 20.457 -10.044 1.00 10.26 1264 GLU A CA 1
ATOM 1625 C C . GLU A 1 87 ? -7.024 19.970 -8.788 1.00 11.57 1264 GLU A C 1
ATOM 1626 O O . GLU A 1 87 ? -7.300 18.806 -8.620 1.00 13.14 1264 GLU A O 1
ATOM 1638 N N . THR A 1 88 ? -7.385 20.905 -7.920 1.00 14.88 1265 THR A N 1
ATOM 1639 C CA A THR A 1 88 ? -8.057 20.657 -6.647 0.68 17.37 1265 THR A CA 1
ATOM 1640 C CA B THR A 1 88 ? -8.067 20.555 -6.669 0.32 17.79 1265 THR A CA 1
ATOM 1641 C C . THR A 1 88 ? -9.428 21.261 -6.646 1.00 19.05 1265 THR A C 1
ATOM 1642 O O . THR A 1 88 ? -9.599 22.402 -7.115 1.00 22.47 1265 THR A O 1
ATOM 1663 N N . GLY A 1 89 ? -10.447 20.510 -6.209 1.00 18.08 1266 GLY A N 1
ATOM 1664 C CA . GLY A 1 89 ? -11.769 21.095 -6.181 1.00 17.94 1266 GLY A CA 1
ATOM 1665 C C . GLY A 1 89 ? -12.483 20.730 -4.902 1.00 17.30 1266 GLY A C 1
ATOM 1666 O O . GLY A 1 89 ? -11.934 20.077 -3.933 1.00 19.07 1266 GLY A O 1
ATOM 1670 N N . PHE A 1 90 ? -13.767 21.009 -4.885 1.00 15.11 1267 PHE A N 1
ATOM 1671 C CA . PHE A 1 90 ? -14.584 20.932 -3.672 1.00 16.95 1267 PHE A CA 1
ATOM 1672 C C . PHE A 1 90 ? -14.782 19.521 -3.217 1.00 15.94 1267 PHE A C 1
ATOM 1673 O O . PHE A 1 90 ? -15.188 19.339 -2.089 1.00 19.56 1267 PHE A O 1
ATOM 1690 N N . SER A 1 91 ? -14.577 18.548 -4.063 1.00 13.18 1268 SER A N 1
ATOM 1691 C CA . SER A 1 91 ? -14.876 17.184 -3.642 1.00 13.80 1268 SER A CA 1
ATOM 1692 C C . SER A 1 91 ? -13.618 16.401 -3.262 1.00 12.87 1268 SER A C 1
ATOM 1693 O O . SER A 1 91 ? -13.611 15.154 -3.174 1.00 12.46 1268 SER A O 1
ATOM 1701 N N . THR A 1 92 ? -12.503 17.081 -3.019 1.00 14.84 1269 THR A N 1
ATOM 1702 C CA . THR A 1 92 ? -11.265 16.386 -2.735 1.00 18.14 1269 THR A CA 1
ATOM 1703 C C . THR A 1 92 ? -11.452 15.587 -1.394 1.00 18.04 1269 THR A C 1
ATOM 1704 O O . THR A 1 92 ? -10.856 14.527 -1.236 1.00 18.74 1269 THR A O 1
ATOM 1715 N N . TYR A 1 93 ? -12.372 16.023 -0.514 1.00 18.19 1270 TYR A N 1
ATOM 1716 C CA . TYR A 1 93 ? -12.602 15.352 0.755 1.00 20.26 1270 TYR A CA 1
ATOM 1717 C C . TYR A 1 93 ? -13.598 14.206 0.681 1.00 15.69 1270 TYR A C 1
ATOM 1718 O O . TYR A 1 93 ? -13.645 13.372 1.556 1.00 17.62 1270 TYR A O 1
ATOM 1736 N N . ASN A 1 94 ? -14.259 14.043 -0.452 1.00 12.79 1271 ASN A N 1
ATOM 1737 C CA . ASN A 1 94 ? -15.147 12.923 -0.622 1.00 11.52 1271 ASN A CA 1
ATOM 1738 C C . ASN A 1 94 ? -14.311 11.673 -0.861 1.00 10.30 1271 ASN A C 1
ATOM 1739 O O . ASN A 1 94 ? -13.227 11.727 -1.458 1.00 11.13 1271 ASN A O 1
ATOM 1750 N N . PRO A 1 95 ? -14.763 10.532 -0.384 1.00 8.97 1272 PRO A N 1
ATOM 1751 C CA . PRO A 1 95 ? -13.933 9.334 -0.382 1.00 10.10 1272 PRO A CA 1
ATOM 1752 C C . PRO A 1 95 ? -13.576 8.829 -1.732 1.00 7.94 1272 PRO A C 1
ATOM 1753 O O . PRO A 1 95 ? -14.295 8.979 -2.709 1.00 9.44 1272 PRO A O 1
ATOM 1764 N N . GLN A 1 96 ? -12.416 8.204 -1.814 1.00 7.24 1273 GLN A N 1
ATOM 1765 C CA . GLN A 1 96 ? -11.926 7.589 -3.051 1.00 7.55 1273 GLN A CA 1
ATOM 1766 C C . GLN A 1 96 ? -12.699 6.307 -3.369 1.00 7.05 1273 GLN A C 1
ATOM 1767 O O . GLN A 1 96 ? -12.975 6.008 -4.549 1.00 7.91 1273 GLN A O 1
ATOM 1781 N N . VAL A 1 97 ? -12.933 5.476 -2.354 1.00 6.67 1274 VAL A N 1
ATOM 1782 C CA . VAL A 1 97 ? -13.682 4.209 -2.523 1.00 6.87 1274 VAL A CA 1
ATOM 1783 C C . VAL A 1 97 ? -14.789 4.161 -1.469 1.00 6.52 1274 VAL A C 1
ATOM 1784 O O . VAL A 1 97 ? -14.554 4.545 -0.313 1.00 7.35 1274 VAL A O 1
ATOM 1797 N N . ILE A 1 98 ? -15.935 3.678 -1.886 1.00 6.65 1275 ILE A N 1
ATOM 1798 C CA . ILE A 1 98 ? -17.089 3.443 -1.012 1.00 6.48 1275 ILE A CA 1
ATOM 1799 C C . ILE A 1 98 ? -17.555 2.012 -1.197 1.00 7.15 1275 ILE A C 1
ATOM 1800 O O . ILE A 1 98 ? -17.761 1.594 -2.341 1.00 8.03 1275 ILE A O 1
ATOM 1816 N N . ILE A 1 99 ? -17.724 1.303 -0.106 1.00 6.93 1276 ILE A N 1
ATOM 1817 C CA . ILE A 1 99 ? -18.267 -0.078 -0.191 1.00 6.53 1276 ILE A CA 1
ATOM 1818 C C . ILE A 1 99 ? -19.445 -0.135 0.768 1.00 6.97 1276 ILE A C 1
ATOM 1819 O O . ILE A 1 99 ? -19.334 0.211 1.953 1.00 7.53 1276 ILE A O 1
ATOM 1835 N N . ARG A 1 100 ? -20.557 -0.664 0.303 1.00 6.30 1277 ARG A N 1
ATOM 1836 C CA A ARG A 1 100 ? -21.676 -1.034 1.169 0.56 6.32 1277 ARG A CA 1
ATOM 1837 C CA B ARG A 1 100 ? -21.731 -1.002 1.104 0.44 7.26 1277 ARG A CA 1
ATOM 1838 C C . ARG A 1 100 ? -21.852 -2.513 1.133 1.00 6.77 1277 ARG A C 1
ATOM 1839 O O . ARG A 1 100 ? -21.676 -3.145 0.083 1.00 7.63 1277 ARG A O 1
ATOM 1880 N N . GLY A 1 101 ? -22.162 -3.126 2.299 1.00 7.59 1278 GLY A N 1
ATOM 1881 C CA . GLY A 1 101 ? -22.396 -4.570 2.333 1.00 8.04 1278 GLY A CA 1
ATOM 1882 C C . GLY A 1 101 ? -22.994 -5.005 3.658 1.00 8.20 1278 GLY A C 1
ATOM 1883 O O . GLY A 1 101 ? -23.195 -4.217 4.554 1.00 9.44 1278 GLY A O 1
ATOM 1887 N N . GLY A 1 102 ? -23.248 -6.308 3.714 1.00 8.74 1279 GLY A N 1
ATOM 1888 C CA . GLY A 1 102 ? -23.740 -6.965 4.904 1.00 10.30 1279 GLY A CA 1
ATOM 1889 C C . GLY A 1 102 ? -25.097 -7.584 4.647 1.00 11.55 1279 GLY A C 1
ATOM 1890 O O . GLY A 1 102 ? -25.512 -7.798 3.515 1.00 14.36 1279 GLY A O 1
ATOM 1894 N N . THR A 1 103 ? -25.807 -7.919 5.685 1.00 14.80 1280 THR A N 1
ATOM 1895 C CA . THR A 1 103 ? -27.150 -8.482 5.531 1.00 16.27 1280 THR A CA 1
ATOM 1896 C C . THR A 1 103 ? -28.119 -7.336 5.216 1.00 18.60 1280 THR A C 1
ATOM 1897 O O . THR A 1 103 ? -27.818 -6.176 5.453 1.00 20.26 1280 THR A O 1
ATOM 1908 N N . PRO A 1 104 ? -29.271 -7.663 4.647 1.00 20.95 1281 PRO A N 1
ATOM 1909 C CA . PRO A 1 104 ? -30.193 -6.594 4.168 1.00 23.57 1281 PRO A CA 1
ATOM 1910 C C . PRO A 1 104 ? -30.576 -5.586 5.241 1.00 23.22 1281 PRO A C 1
ATOM 1911 O O . PRO A 1 104 ? -30.640 -4.354 4.932 1.00 23.02 1281 PRO A O 1
ATOM 1922 N N . THR A 1 105 ? -30.812 -6.063 6.450 1.00 22.49 1282 THR A N 1
ATOM 1923 C CA . THR A 1 105 ? -31.224 -5.160 7.532 1.00 24.41 1282 THR A CA 1
ATOM 1924 C C . THR A 1 105 ? -30.036 -4.671 8.398 1.00 23.70 1282 THR A C 1
ATOM 1925 O O . THR A 1 105 ? -30.213 -3.876 9.314 1.00 26.40 1282 THR A O 1
ATOM 1936 N N . HIS A 1 106 ? -28.836 -5.167 8.151 1.00 20.75 1283 HIS A N 1
ATOM 1937 C CA A HIS A 1 106 ? -27.646 -4.712 8.894 0.54 21.41 1283 HIS A CA 1
ATOM 1938 C CA B HIS A 1 106 ? -27.644 -4.718 8.894 0.46 21.59 1283 HIS A CA 1
ATOM 1939 C C . HIS A 1 106 ? -26.575 -4.177 7.980 1.00 20.40 1283 HIS A C 1
ATOM 1940 O O . HIS A 1 106 ? -25.375 -4.190 8.323 1.00 23.15 1283 HIS A O 1
ATOM 1967 N N . ALA A 1 107 ? -26.977 -3.673 6.820 1.00 19.84 1284 ALA A N 1
ATOM 1968 C CA . ALA A 1 107 ? -26.034 -3.096 5.848 1.00 17.89 1284 ALA A CA 1
ATOM 1969 C C . ALA A 1 107 ? -25.272 -1.922 6.429 1.00 15.65 1284 ALA A C 1
ATOM 1970 O O . ALA A 1 107 ? -25.840 -1.118 7.121 1.00 17.93 1284 ALA A O 1
ATOM 1977 N N . ARG A 1 108 ? -24.005 -1.840 6.091 1.00 12.14 1285 ARG A N 1
ATOM 1978 C CA A ARG A 1 108 ? -23.116 -0.784 6.535 0.54 11.06 1285 ARG A CA 1
ATOM 1979 C CA B ARG A 1 108 ? -23.129 -0.784 6.536 0.46 10.95 1285 ARG A CA 1
ATOM 1980 C C . ARG A 1 108 ? -22.290 -0.303 5.386 1.00 9.52 1285 ARG A C 1
ATOM 1981 O O . ARG A 1 108 ? -22.003 -1.029 4.446 1.00 8.93 1285 ARG A O 1
ATOM 2022 N N . ILE A 1 109 ? -21.912 0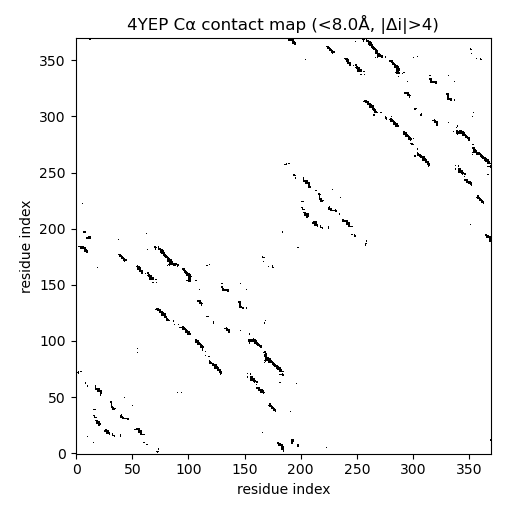.951 5.460 1.00 9.05 1286 ILE A N 1
ATOM 2023 C CA A ILE A 1 109 ? -21.121 1.638 4.440 0.98 7.76 1286 ILE A CA 1
ATOM 2024 C CA B ILE A 1 109 ? -21.135 1.647 4.438 0.02 8.57 1286 ILE A CA 1
ATOM 2025 C C . ILE A 1 109 ? -19.808 2.084 5.023 1.00 7.60 1286 ILE A C 1
ATOM 2026 O O . ILE A 1 109 ? -19.772 2.749 6.059 1.00 8.48 1286 ILE A O 1
ATOM 2057 N N . ILE A 1 110 ? -18.719 1.754 4.348 1.00 7.35 1287 ILE A N 1
ATOM 2058 C CA . ILE A 1 110 ? -17.382 2.146 4.703 1.00 6.75 1287 ILE A CA 1
ATOM 2059 C C . ILE A 1 110 ? -16.710 2.885 3.556 1.00 6.24 1287 ILE A C 1
ATOM 2060 O O . ILE A 1 110 ? -17.098 2.745 2.391 1.00 7.23 1287 ILE A O 1
ATOM 2076 N N . VAL A 1 111 ? -15.691 3.645 3.906 1.00 7.28 1288 VAL A N 1
ATOM 2077 C CA . VAL A 1 111 ? -15.032 4.499 2.915 1.00 7.10 1288 VAL A CA 1
ATOM 2078 C C . VAL A 1 111 ? -13.507 4.502 3.099 1.00 7.46 1288 VAL A C 1
ATOM 2079 O O . VAL A 1 111 ? -12.976 4.283 4.210 1.00 7.41 1288 VAL A O 1
ATOM 2092 N N . ARG A 1 112 ? -12.809 4.739 1.994 1.00 7.43 1289 ARG A N 1
ATOM 2093 C CA . ARG A 1 112 ? -11.385 4.793 1.965 1.00 7.86 1289 ARG A CA 1
ATOM 2094 C C . ARG A 1 112 ? -10.979 6.108 1.348 1.00 7.86 1289 ARG A C 1
ATOM 2095 O O . ARG A 1 112 ? -11.408 6.442 0.232 1.00 8.78 1289 ARG A O 1
ATOM 2116 N N . HIS A 1 113 ? -10.197 6.919 2.067 1.00 8.17 1290 HIS A N 1
ATOM 2117 C CA . HIS A 1 113 ? -9.656 8.193 1.519 1.00 9.10 1290 HIS A CA 1
ATOM 2118 C C . HIS A 1 113 ? -8.220 7.953 1.029 1.00 9.91 1290 HIS A C 1
ATOM 2119 O O . HIS A 1 113 ? -7.479 7.135 1.584 1.00 12.74 1290 HIS A O 1
ATOM 2133 N N . MET A 1 114 ? -7.860 8.666 -0.040 1.00 8.79 1291 MET A N 1
ATOM 2134 C CA A MET A 1 114 ? -6.574 8.558 -0.686 0.60 8.69 1291 MET A CA 1
ATOM 2135 C CA B MET A 1 114 ? -6.531 8.578 -0.609 0.10 9.96 1291 MET A CA 1
ATOM 2136 C CA C MET A 1 114 ? -6.569 8.536 -0.698 0.30 10.11 1291 MET A CA 1
ATOM 2137 C C . MET A 1 114 ? -6.016 9.938 -0.964 1.00 9.55 1291 MET A C 1
ATOM 2138 O O . MET A 1 114 ? -6.762 10.897 -0.978 1.00 11.03 1291 MET A O 1
ATOM 2178 N N . ALA A 1 115 ? -4.731 10.046 -1.224 1.00 10.41 1292 ALA A N 1
ATOM 2179 C CA . ALA A 1 115 ? -4.193 11.334 -1.657 1.00 10.22 1292 ALA A CA 1
ATOM 2180 C C . ALA A 1 115 ? -4.847 11.804 -2.949 1.00 9.33 1292 ALA A C 1
ATOM 2181 O O . ALA A 1 115 ? -5.265 10.980 -3.783 1.00 10.11 1292 ALA A O 1
ATOM 2188 N N . ALA A 1 116 ? -4.883 13.115 -3.135 1.00 9.69 1293 ALA A N 1
ATOM 2189 C CA . ALA A 1 116 ? -5.389 13.660 -4.382 1.00 9.99 1293 ALA A CA 1
ATOM 2190 C C . ALA A 1 116 ? -4.426 13.400 -5.534 1.00 9.45 1293 ALA A C 1
ATOM 2191 O O . ALA A 1 116 ? -3.202 13.541 -5.361 1.00 10.36 1293 ALA A O 1
ATOM 2198 N N . PRO A 1 117 ? -4.952 13.049 -6.713 1.00 9.29 1294 PRO A N 1
ATOM 2199 C CA . PRO A 1 117 ? -4.116 12.825 -7.884 1.00 9.51 1294 PRO A CA 1
ATOM 2200 C C . PRO A 1 117 ? -3.712 14.160 -8.526 1.00 8.78 1294 PRO A C 1
ATOM 2201 O O . PRO A 1 117 ? -4.472 15.150 -8.510 1.00 9.80 1294 PRO A O 1
ATOM 2212 N N . LEU A 1 118 ? -2.572 14.123 -9.202 1.00 8.28 1295 LEU A N 1
ATOM 2213 C CA . LEU A 1 118 ? -2.128 15.249 -9.962 1.00 7.57 1295 LEU A CA 1
ATOM 2214 C C . LEU A 1 118 ? -2.903 15.333 -11.265 1.00 8.70 1295 LEU A C 1
ATOM 2215 O O . LEU A 1 118 ? -3.231 14.287 -11.846 1.00 10.26 1295 LEU A O 1
ATOM 2231 N N . ILE A 1 119 ? -3.163 16.551 -11.746 1.00 8.60 1296 ILE A N 1
ATOM 2232 C CA . ILE A 1 119 ? -3.904 16.710 -12.967 1.00 9.02 1296 ILE A CA 1
ATOM 2233 C C . ILE A 1 119 ? -3.143 16.276 -14.219 1.00 8.62 1296 ILE A C 1
ATOM 2234 O O . ILE A 1 119 ? -1.939 16.479 -14.315 1.00 9.29 1296 ILE A O 1
ATOM 2250 N N . GLY A 1 120 ? -3.830 15.624 -15.159 1.00 8.95 1297 GLY A N 1
ATOM 2251 C CA . GLY A 1 120 ? -3.223 15.296 -16.403 1.00 9.62 1297 GLY A CA 1
ATOM 2252 C C . GLY A 1 120 ? -2.140 14.239 -16.281 1.00 9.70 1297 GLY A C 1
ATOM 2253 O O . GLY A 1 120 ? -1.293 14.153 -17.141 1.00 11.71 1297 GLY A O 1
ATOM 2257 N N . GLN A 1 121 ? -2.213 13.408 -15.269 1.00 9.13 1298 GLN A N 1
ATOM 2258 C CA . GLN A 1 121 ? -1.217 12.367 -15.034 1.00 9.39 1298 GLN A CA 1
ATOM 2259 C C . GLN A 1 121 ? -1.905 11.050 -14.805 1.00 10.09 1298 GLN A C 1
ATOM 2260 O O . GLN A 1 121 ? -2.885 10.986 -14.077 1.00 15.65 1298 GLN A O 1
ATOM 2274 N N . LEU A 1 122 ? -1.356 9.963 -15.271 1.00 9.00 1299 LEU A N 1
ATOM 2275 C CA . LEU A 1 122 ? -1.862 8.640 -14.960 1.00 9.46 1299 LEU A CA 1
ATOM 2276 C C . LEU A 1 122 ? -1.368 8.268 -13.559 1.00 9.01 1299 LEU A C 1
ATOM 2277 O O . LEU A 1 122 ? -0.171 8.191 -13.318 1.00 10.82 1299 LEU A O 1
ATOM 2293 N N . THR A 1 123 ? -2.316 8.070 -12.647 1.00 9.12 1300 THR A N 1
ATOM 2294 C CA . THR A 1 123 ? -2.021 7.771 -11.264 1.00 8.70 1300 THR A CA 1
ATOM 2295 C C . THR A 1 123 ? -2.588 6.423 -10.899 1.00 7.90 1300 THR A C 1
ATOM 2296 O O . THR A 1 123 ? -3.769 6.148 -11.120 1.00 9.07 1300 THR A O 1
ATOM 2307 N N . ARG A 1 124 ? -1.733 5.553 -10.356 1.00 7.64 1301 ARG A N 1
ATOM 2308 C CA . ARG A 1 124 ? -2.178 4.231 -9.948 1.00 7.61 1301 ARG A CA 1
ATOM 2309 C C . ARG A 1 124 ? -2.515 4.209 -8.465 1.00 8.93 1301 ARG A C 1
ATOM 2310 O O . ARG A 1 124 ? -1.833 4.845 -7.684 1.00 10.87 1301 ARG A O 1
ATOM 2331 N N . HIS A 1 125 ? -3.600 3.520 -8.126 1.00 6.88 1302 HIS A N 1
ATOM 2332 C CA . HIS A 1 125 ? -4.008 3.300 -6.777 1.00 7.24 1302 HIS A CA 1
ATOM 2333 C C . HIS A 1 125 ? -3.949 1.837 -6.427 1.00 7.37 1302 HIS A C 1
ATOM 2334 O O . HIS A 1 125 ? -4.274 0.958 -7.227 1.00 8.00 1302 HIS A O 1
ATOM 2348 N N . GLU A 1 126 ? -3.633 1.612 -5.159 1.00 8.07 1303 GLU A N 1
ATOM 2349 C CA . GLU A 1 126 ? -3.701 0.292 -4.539 1.00 8.69 1303 GLU A CA 1
ATOM 2350 C C . GLU A 1 126 ? -4.422 0.480 -3.221 1.00 7.96 1303 GLU A C 1
ATOM 2351 O O . GLU A 1 126 ? -3.993 1.331 -2.361 1.00 10.27 1303 GLU A O 1
ATOM 2363 N N . ILE A 1 127 ? -5.497 -0.274 -3.016 1.00 8.12 1304 ILE A N 1
ATOM 2364 C CA A ILE A 1 127 ? -6.197 -0.198 -1.745 0.50 8.25 1304 ILE A CA 1
ATOM 2365 C CA B ILE A 1 127 ? -6.305 -0.178 -1.823 0.50 8.08 1304 ILE A CA 1
ATOM 2366 C C . ILE A 1 127 ? -6.270 -1.611 -1.151 1.00 8.42 1304 ILE A C 1
ATOM 2367 O O . ILE A 1 127 ? -6.829 -2.561 -1.730 1.00 8.75 1304 ILE A O 1
ATOM 2398 N N . GLU A 1 128 ? -5.630 -1.759 0.015 1.00 8.24 1305 GLU A N 1
ATOM 2399 C CA A GLU A 1 128 ? -5.692 -3.028 0.687 0.50 8.59 1305 GLU A CA 1
ATOM 2400 C CA B GLU A 1 128 ? -5.671 -3.023 0.704 0.50 9.57 1305 GLU A CA 1
ATOM 2401 C C . GLU A 1 128 ? -7.095 -3.297 1.195 1.00 8.46 1305 GLU A C 1
ATOM 2402 O O . GLU A 1 128 ? -7.735 -2.450 1.847 1.00 8.99 1305 GLU A O 1
ATOM 2425 N N . MET A 1 129 ? -7.564 -4.510 0.922 1.00 8.08 1306 MET A N 1
ATOM 2426 C CA . MET A 1 129 ? -8.864 -4.944 1.332 1.00 8.39 1306 MET A CA 1
ATOM 2427 C C . MET A 1 129 ? -8.780 -5.588 2.726 1.00 8.22 1306 MET A C 1
ATOM 2428 O O . MET A 1 129 ? -9.090 -6.775 2.949 1.00 9.28 1306 MET A O 1
ATOM 2442 N N . THR A 1 130 ? -8.320 -4.769 3.672 1.00 8.41 1307 THR A N 1
ATOM 2443 C CA A THR A 1 130 ? -8.396 -5.085 5.119 0.89 9.78 1307 THR A CA 1
ATOM 2444 C CA B THR A 1 130 ? -8.349 -5.050 5.102 0.11 8.83 1307 THR A CA 1
ATOM 2445 C C . THR A 1 130 ? -8.820 -3.760 5.792 1.00 9.18 1307 THR A C 1
ATOM 2446 O O . THR A 1 130 ? -8.819 -2.691 5.186 1.00 11.16 1307 THR A O 1
ATOM 2467 N N . GLU A 1 131 ? -9.253 -3.858 7.049 1.00 9.87 1308 GLU A N 1
ATOM 2468 C CA . GLU A 1 131 ? -9.910 -2.779 7.691 1.00 9.75 1308 GLU A CA 1
ATOM 2469 C C . GLU A 1 131 ? -9.032 -1.542 8.087 1.00 11.50 1308 GLU A C 1
ATOM 2470 O O . GLU A 1 131 ? -9.585 -0.468 8.301 1.00 11.30 1308 GLU A O 1
ATOM 2482 N N . LYS A 1 132 ? -7.739 -1.706 8.246 1.00 14.34 1309 LYS A N 1
ATOM 2483 C CA A LYS A 1 132 ? -6.942 -0.694 8.980 0.59 16.89 1309 LYS A CA 1
ATOM 2484 C CA B LYS A 1 132 ? -6.937 -0.704 8.989 0.41 17.10 1309 LYS A CA 1
ATOM 2485 C C . LYS A 1 132 ? -7.189 0.775 8.607 1.00 16.14 1309 LYS A C 1
ATOM 2486 O O . LYS A 1 132 ? -7.372 1.668 9.499 1.00 18.97 1309 LYS A O 1
ATOM 2523 N N . GLU A 1 133 ? -7.154 1.090 7.335 1.00 13.12 1310 GLU A N 1
ATOM 2524 C CA . GLU A 1 133 ? -7.282 2.512 6.910 1.00 12.37 1310 GLU A CA 1
ATOM 2525 C C . GLU A 1 133 ? -8.710 2.944 6.548 1.00 10.80 1310 GLU A C 1
ATOM 2526 O O . GLU A 1 133 ? -8.935 4.086 6.129 1.00 15.80 1310 GLU A O 1
ATOM 2538 N N . TRP A 1 134 ? -9.698 2.088 6.671 1.00 9.27 1311 TRP A N 1
ATOM 2539 C CA . TRP A 1 134 ? -11.043 2.415 6.306 1.00 9.01 1311 TRP A CA 1
ATOM 2540 C C . TRP A 1 134 ? -11.808 3.114 7.443 1.00 8.56 1311 TRP A C 1
ATOM 2541 O O . TRP A 1 134 ? -11.521 2.887 8.605 1.00 9.90 1311 TRP A O 1
ATOM 2562 N N . LYS A 1 135 ? -12.768 3.954 7.080 1.00 8.48 1312 LYS A N 1
ATOM 2563 C CA . LYS A 1 135 ? -13.628 4.692 7.994 1.00 8.97 1312 LYS A CA 1
ATOM 2564 C C . LYS A 1 135 ? -15.088 4.334 7.749 1.00 8.71 1312 LYS A C 1
ATOM 2565 O O . LYS A 1 135 ? -15.452 3.814 6.699 1.00 9.43 1312 LYS A O 1
ATOM 2584 N N . TYR A 1 136 ? -15.934 4.626 8.745 1.00 9.25 1313 TYR A N 1
ATOM 2585 C CA . TYR A 1 136 ? -17.353 4.440 8.587 1.00 9.34 1313 TYR A CA 1
ATOM 2586 C C . TYR A 1 136 ? -17.911 5.660 7.852 1.00 9.57 1313 TYR A C 1
ATOM 2587 O O . TYR A 1 136 ? -17.625 6.800 8.206 1.00 11.72 1313 TYR A O 1
ATOM 2605 N N . TYR A 1 137 ? -18.727 5.431 6.847 1.00 9.14 1314 TYR A N 1
ATOM 2606 C CA . TYR A 1 137 ? -19.411 6.494 6.136 1.00 10.86 1314 TYR A CA 1
ATOM 2607 C C . TYR A 1 137 ? -20.152 7.387 7.076 1.00 12.39 1314 TYR A C 1
ATOM 2608 O O . TYR A 1 137 ? -20.919 6.905 7.911 1.00 14.44 1314 TYR A O 1
ATOM 2626 N N . GLY A 1 138 ? -19.970 8.705 6.864 1.00 15.75 1315 GLY A N 1
ATOM 2627 C CA . GLY A 1 138 ? -20.772 9.694 7.562 1.00 19.10 1315 GLY A CA 1
ATOM 2628 C C . GLY A 1 138 ? -20.461 9.826 9.024 1.00 21.26 1315 GLY A C 1
ATOM 2629 O O . GLY A 1 138 ? -21.257 10.441 9.752 1.00 24.07 1315 GLY A O 1
ATOM 2633 N N . ASP A 1 139 ? -19.328 9.322 9.467 1.00 20.70 1316 ASP A N 1
ATOM 2634 C CA . ASP A 1 139 ? -18.968 9.528 10.849 1.00 21.04 1316 ASP A CA 1
ATOM 2635 C C . ASP A 1 139 ? -18.797 10.982 11.210 1.00 21.18 1316 ASP A C 1
ATOM 2636 O O . ASP A 1 139 ? -18.294 11.798 10.434 1.00 20.79 1316 ASP A O 1
ATOM 2645 N N . ASP A 1 140 ? -19.161 11.280 12.444 1.00 22.30 1317 ASP A N 1
ATOM 2646 C CA . ASP A 1 140 ? -19.054 12.615 12.960 1.00 21.98 1317 ASP A CA 1
ATOM 2647 C C . ASP A 1 140 ? -17.570 13.055 12.923 1.00 19.95 1317 ASP A C 1
ATOM 2648 O O . ASP A 1 140 ? -16.715 12.309 13.393 1.00 19.26 1317 ASP A O 1
ATOM 2657 N N . PRO A 1 141 ? -17.254 14.250 12.402 1.00 21.29 1318 PRO A N 1
ATOM 2658 C CA . PRO A 1 141 ? -15.863 14.740 12.456 1.00 22.29 1318 PRO A CA 1
ATOM 2659 C C . PRO A 1 141 ? -15.391 14.945 13.861 1.00 22.81 1318 PRO A C 1
ATOM 2660 O O . PRO A 1 141 ? -14.176 15.045 14.045 1.00 22.47 1318 PRO A O 1
ATOM 2671 N N . ARG A 1 142 ? -16.304 14.921 14.863 1.00 21.62 1319 ARG A N 1
ATOM 2672 C CA A ARG A 1 142 ? -15.892 15.084 16.233 0.60 23.88 1319 ARG A CA 1
ATOM 2673 C CA B ARG A 1 142 ? -15.865 15.093 16.221 0.40 23.78 1319 ARG A CA 1
ATOM 2674 C C . ARG A 1 142 ? -15.272 13.830 16.782 1.00 23.10 1319 ARG A C 1
ATOM 2675 O O . ARG A 1 142 ? -14.713 13.876 17.872 1.00 25.34 1319 ARG A O 1
ATOM 2716 N N . VAL A 1 143 ? -15.390 12.664 16.066 1.00 20.23 1320 VAL A N 1
ATOM 2717 C CA . VAL A 1 143 ? -14.830 11.403 16.578 1.00 21.43 1320 VAL A CA 1
ATOM 2718 C C . VAL A 1 143 ? -13.782 10.865 15.601 1.00 21.64 1320 VAL A C 1
ATOM 2719 O O . VAL A 1 143 ? -13.694 11.353 14.481 1.00 23.10 1320 VAL A O 1
ATOM 2732 N N . HIS A 1 144 ? -12.925 9.943 16.058 1.00 21.44 1321 HIS A N 1
ATOM 2733 C CA A HIS A 1 144 ? -11.846 9.433 15.220 0.51 23.18 1321 HIS A CA 1
ATOM 2734 C CA B HIS A 1 144 ? -11.813 9.452 15.256 0.49 23.06 1321 HIS A CA 1
ATOM 2735 C C . HIS A 1 144 ? -11.720 7.935 15.436 1.00 21.43 1321 HIS A C 1
ATOM 2736 O O . HIS A 1 144 ? -11.055 7.448 16.356 1.00 22.47 1321 HIS A O 1
ATOM 2763 N N . ARG A 1 145 ? -12.414 7.184 14.585 1.00 20.90 1322 ARG A N 1
ATOM 2764 C CA . ARG A 1 145 ? -12.309 5.737 14.604 1.00 20.77 1322 ARG A CA 1
ATOM 2765 C C . ARG A 1 145 ? -12.086 5.169 13.225 1.00 19.02 1322 ARG A C 1
ATOM 2766 O O . ARG A 1 145 ? -12.319 5.852 12.209 1.00 19.03 1322 ARG A O 1
ATOM 2787 N N . THR A 1 146 ? -11.599 3.945 13.227 1.00 17.35 1323 THR A N 1
ATOM 2788 C CA . THR A 1 146 ? -11.529 3.192 11.968 1.00 15.71 1323 THR A CA 1
ATOM 2789 C C . THR A 1 146 ? -12.349 1.899 12.074 1.00 12.94 1323 THR A C 1
ATOM 2790 O O . THR A 1 146 ? -12.833 1.515 13.140 1.00 13.60 1323 THR A O 1
ATOM 2801 N N . VAL A 1 147 ? -12.557 1.281 10.926 1.00 10.71 1324 VAL A N 1
ATOM 2802 C CA . VAL A 1 147 ? -13.507 0.151 10.878 1.00 9.97 1324 VAL A CA 1
ATOM 2803 C C . VAL A 1 147 ? -12.955 -1.099 11.616 1.00 9.59 1324 VAL A C 1
ATOM 2804 O O . VAL A 1 147 ? -11.754 -1.438 11.527 1.00 9.98 1324 VAL A O 1
ATOM 2817 N N . THR A 1 148 ? -13.798 -1.769 12.373 1.00 9.22 1325 THR A N 1
ATOM 2818 C CA . THR A 1 148 ? -13.393 -2.953 13.092 1.00 9.08 1325 THR A CA 1
ATOM 2819 C C . THR A 1 148 ? -13.239 -4.139 12.114 1.00 9.26 1325 THR A C 1
ATOM 2820 O O . THR A 1 148 ? -13.841 -4.183 11.027 1.00 9.10 1325 THR A O 1
ATOM 2831 N N . ARG A 1 149 ? -12.491 -5.154 12.553 1.00 9.39 1326 ARG A N 1
ATOM 2832 C CA . ARG A 1 149 ? -12.312 -6.369 11.748 1.00 9.06 1326 ARG A CA 1
ATOM 2833 C C . ARG A 1 149 ? -13.674 -7.021 11.492 1.00 8.71 1326 ARG A C 1
ATOM 2834 O O . ARG A 1 149 ? -13.962 -7.426 10.377 1.00 9.11 1326 ARG A O 1
ATOM 2855 N N . GLU A 1 150 ? -14.469 -7.138 12.547 1.00 9.80 1327 GLU A N 1
ATOM 2856 C CA A GLU A 1 150 ? -15.785 -7.735 12.366 0.55 9.48 1327 GLU A CA 1
ATOM 2857 C CA B GLU A 1 150 ? -15.797 -7.713 12.401 0.45 9.68 1327 GLU A CA 1
ATOM 2858 C C . GLU A 1 150 ? -16.613 -6.966 11.340 1.00 8.74 1327 GLU A C 1
ATOM 2859 O O . GLU A 1 150 ? -17.282 -7.557 10.493 1.00 9.01 1327 GLU A O 1
ATOM 2882 N N . ASP A 1 151 ? -16.692 -5.651 11.457 1.00 8.98 1328 ASP A N 1
ATOM 2883 C CA . ASP A 1 151 ? -17.521 -4.893 10.547 1.00 9.69 1328 ASP A CA 1
ATOM 2884 C C . ASP A 1 151 ? -17.035 -5.006 9.121 1.00 8.23 1328 ASP A C 1
ATOM 2885 O O . ASP A 1 151 ? -17.849 -5.038 8.198 1.00 8.63 1328 ASP A O 1
ATOM 2894 N N . PHE A 1 152 ? -15.721 -4.968 8.924 1.00 7.68 1329 PHE A N 1
ATOM 2895 C CA . PHE A 1 152 ? -15.178 -5.090 7.567 1.00 7.16 1329 PHE A CA 1
ATOM 2896 C C . PHE A 1 152 ? -15.508 -6.453 6.932 1.00 7.03 1329 PHE A C 1
ATOM 2897 O O . PHE A 1 152 ? -15.969 -6.504 5.796 1.00 8.17 1329 PHE A O 1
ATOM 2914 N N . LEU A 1 153 ? -15.334 -7.505 7.696 1.00 7.29 1330 LEU A N 1
ATOM 2915 C CA . LEU A 1 153 ? -15.642 -8.840 7.223 1.00 7.46 1330 LEU A CA 1
ATOM 2916 C C . LEU A 1 153 ? -17.155 -9.053 7.040 1.00 8.09 1330 LEU A C 1
ATOM 2917 O O . LEU A 1 153 ? -17.547 -9.795 6.112 1.00 8.26 1330 LEU A O 1
ATOM 2933 N N . ASP A 1 154 ? -17.986 -8.445 7.874 1.00 7.66 1331 ASP A N 1
ATOM 2934 C CA . ASP A 1 154 ? -19.419 -8.501 7.685 1.00 8.54 1331 ASP A CA 1
ATOM 2935 C C . ASP A 1 154 ? -19.806 -7.936 6.323 1.00 8.10 1331 ASP A C 1
ATOM 2936 O O . ASP A 1 154 ? -20.742 -8.410 5.666 1.00 8.09 1331 ASP A O 1
ATOM 2945 N N . ILE A 1 155 ? -19.129 -6.842 5.898 1.00 7.26 1332 ILE A N 1
ATOM 2946 C CA . ILE A 1 155 ? -19.378 -6.214 4.593 1.00 6.62 1332 ILE A CA 1
ATOM 2947 C C . ILE A 1 155 ? -18.893 -7.157 3.482 1.00 7.24 1332 ILE A C 1
ATOM 2948 O O . ILE A 1 155 ? -19.616 -7.377 2.510 1.00 7.34 1332 ILE A O 1
ATOM 2964 N N . LEU A 1 156 ? -17.667 -7.688 3.581 1.00 7.25 1333 LEU A N 1
ATOM 2965 C CA A LEU A 1 156 ? -17.147 -8.592 2.552 0.75 7.00 1333 LEU A CA 1
ATOM 2966 C CA B LEU A 1 156 ? -17.141 -8.603 2.575 0.25 6.93 1333 LEU A CA 1
ATOM 2967 C C . LEU A 1 156 ? -17.979 -9.826 2.404 1.00 7.05 1333 LEU A C 1
ATOM 2968 O O . LEU A 1 156 ? -17.985 -10.409 1.359 1.00 7.88 1333 LEU A O 1
ATOM 2999 N N . TYR A 1 157 ? -18.677 -10.247 3.451 1.00 7.53 1334 TYR A N 1
ATOM 3000 C CA . TYR A 1 157 ? -19.543 -11.414 3.402 1.00 7.70 1334 TYR A CA 1
ATOM 3001 C C . TYR A 1 157 ? -20.580 -11.258 2.313 1.00 7.94 1334 TYR A C 1
ATOM 3002 O O . TYR A 1 157 ? -21.010 -12.230 1.705 1.00 8.69 1334 TYR A O 1
ATOM 3020 N N . ASP A 1 158 ? -21.039 -10.029 2.110 1.00 7.33 1335 ASP A N 1
ATOM 3021 C CA . ASP A 1 158 ? -22.012 -9.754 1.055 1.00 7.95 1335 ASP A CA 1
ATOM 3022 C C . ASP A 1 158 ? -21.905 -8.304 0.603 1.00 7.24 1335 ASP A C 1
ATOM 3023 O O . ASP A 1 158 ? -22.552 -7.405 1.133 1.00 8.28 1335 ASP A O 1
ATOM 3032 N N . ILE A 1 159 ? -21.005 -8.088 -0.342 1.00 7.19 1336 ILE A N 1
ATOM 3033 C CA . ILE A 1 159 ? -20.841 -6.722 -0.858 1.00 7.54 1336 ILE A CA 1
ATOM 3034 C C . ILE A 1 159 ? -22.029 -6.350 -1.728 1.00 6.68 1336 ILE A C 1
ATOM 3035 O O . ILE A 1 159 ? -22.427 -7.068 -2.666 1.00 7.37 1336 ILE A O 1
ATOM 3051 N N . HIS A 1 160 ? -22.616 -5.203 -1.455 1.00 7.39 1337 HIS A N 1
ATOM 3052 C CA . HIS A 1 160 ? -23.726 -4.659 -2.254 1.00 7.18 1337 HIS A CA 1
ATOM 3053 C C . HIS A 1 160 ? -23.230 -3.848 -3.426 1.00 8.04 1337 HIS A C 1
ATOM 3054 O O . HIS A 1 160 ? -23.753 -3.980 -4.532 1.00 9.22 1337 HIS A O 1
ATOM 3068 N N . TYR A 1 161 ? -22.252 -3.003 -3.216 1.00 6.86 1338 TYR A N 1
ATOM 3069 C CA . TYR A 1 161 ? -21.601 -2.215 -4.273 1.00 7.82 1338 TYR A CA 1
ATOM 3070 C C . TYR A 1 161 ? -20.266 -1.710 -3.837 1.00 8.12 1338 TYR A C 1
ATOM 3071 O O . TYR A 1 161 ? -19.974 -1.595 -2.658 1.00 6.94 1338 TYR A O 1
ATOM 3089 N N . ILE A 1 162 ? -19.455 -1.428 -4.866 1.00 6.56 1339 ILE A N 1
ATOM 3090 C CA . ILE A 1 162 ? -18.178 -0.760 -4.744 1.00 7.19 1339 ILE A CA 1
ATOM 3091 C C . ILE A 1 162 ? -18.112 0.393 -5.728 1.00 7.08 1339 ILE A C 1
ATOM 3092 O O . ILE A 1 162 ? -18.277 0.212 -6.938 1.00 8.14 1339 ILE A O 1
ATOM 3108 N N . LEU A 1 163 ? -17.905 1.582 -5.184 1.00 7.06 1340 LEU A N 1
ATOM 3109 C CA . LEU A 1 163 ? -17.788 2.831 -5.963 1.00 6.68 1340 LEU A CA 1
ATOM 3110 C C . LEU A 1 163 ? -16.351 3.360 -5.915 1.00 7.00 1340 LEU A C 1
ATOM 3111 O O . LEU A 1 163 ? -15.729 3.351 -4.831 1.00 7.40 1340 LEU A O 1
ATOM 3127 N N . ILE A 1 164 ? -15.849 3.827 -7.063 1.00 6.42 1341 ILE A N 1
ATOM 3128 C CA A ILE A 1 164 ? -14.513 4.443 -7.133 0.82 5.93 1341 ILE A CA 1
ATOM 3129 C CA B ILE A 1 164 ? -14.523 4.440 -7.146 0.18 6.81 1341 ILE A CA 1
ATOM 3130 C C . ILE A 1 164 ? -14.705 5.857 -7.666 1.00 6.87 1341 ILE A C 1
ATOM 3131 O O . ILE A 1 164 ? -15.361 6.068 -8.687 1.00 7.18 1341 ILE A O 1
ATOM 3162 N N . LYS A 1 165 ? -14.184 6.864 -6.978 1.00 7.13 1342 LYS A N 1
ATOM 3163 C CA . LYS A 1 165 ? -14.466 8.258 -7.353 1.00 7.40 1342 LYS A CA 1
ATOM 3164 C C . LYS A 1 165 ? -14.018 8.482 -8.806 1.00 7.83 1342 LYS A C 1
ATOM 3165 O O . LYS A 1 165 ? -12.944 8.040 -9.233 1.00 8.20 1342 LYS A O 1
ATOM 3184 N N . ALA A 1 166 ? -14.790 9.300 -9.521 1.00 7.35 1343 ALA A N 1
ATOM 3185 C CA . ALA A 1 166 ? -14.485 9.677 -10.910 1.00 7.91 1343 ALA A CA 1
ATOM 3186 C C . ALA A 1 166 ? -14.317 11.197 -11.038 1.00 7.99 1343 ALA A C 1
ATOM 3187 O O . ALA A 1 166 ? -13.817 11.626 -12.047 1.00 10.46 1343 ALA A O 1
ATOM 3194 N N . THR A 1 167 ? -14.789 11.990 -10.094 1.00 8.51 1344 THR A N 1
ATOM 3195 C CA . THR A 1 167 ? -14.625 13.434 -10.149 1.00 8.50 1344 THR A CA 1
ATOM 3196 C C . THR A 1 167 ? -13.415 13.853 -9.376 1.00 8.32 1344 THR A C 1
ATOM 3197 O O . THR A 1 167 ? -13.255 13.514 -8.200 1.00 8.96 1344 THR A O 1
ATOM 3208 N N . TYR A 1 168 ? -12.560 14.640 -10.035 1.00 8.58 1345 TYR A N 1
ATOM 3209 C CA . TYR A 1 168 ? -11.380 15.251 -9.475 1.00 8.68 1345 TYR A CA 1
ATOM 3210 C C . TYR A 1 168 ? -11.281 16.646 -9.996 1.00 9.68 1345 TYR A C 1
ATOM 3211 O O . TYR A 1 168 ? -11.664 16.939 -11.109 1.00 11.77 1345 TYR A O 1
ATOM 3229 N N . GLY A 1 169 ? -10.686 17.522 -9.200 1.00 9.71 1346 GLY A N 1
ATOM 3230 C CA . GLY A 1 169 ? -10.508 18.921 -9.572 1.00 9.99 1346 GLY A CA 1
ATOM 3231 C C . GLY A 1 169 ? -11.828 19.661 -9.576 1.00 12.43 1346 GLY A C 1
ATOM 3232 O O . GLY A 1 169 ? -12.856 19.246 -9.052 1.00 15.33 1346 GLY A O 1
ATOM 3236 N N . ASN A 1 170 ? -11.776 20.862 -10.100 1.00 11.33 1347 ASN A N 1
ATOM 3237 C CA A ASN A 1 170 ? -12.910 21.714 -10.274 0.52 10.61 1347 ASN A CA 1
ATOM 3238 C CA B ASN A 1 170 ? -12.966 21.675 -10.296 0.48 10.15 1347 ASN A CA 1
ATOM 3239 C C . ASN A 1 170 ? -13.149 21.933 -11.789 1.00 10.38 1347 ASN A C 1
ATOM 3240 O O . ASN A 1 170 ? -12.173 22.101 -12.523 1.00 10.39 1347 ASN A O 1
ATOM 3261 N N . PHE A 1 171 ? -14.399 21.903 -12.227 1.00 9.95 1348 PHE A N 1
ATOM 3262 C CA . PHE A 1 171 ? -14.719 21.947 -13.646 1.00 9.83 1348 PHE A CA 1
ATOM 3263 C C . PHE A 1 171 ? -13.958 20.873 -14.391 1.00 9.35 1348 PHE A C 1
ATOM 3264 O O . PHE A 1 171 ? -13.225 21.137 -15.316 1.00 11.04 1348 PHE A O 1
ATOM 3281 N N . MET A 1 172 ? -14.148 19.638 -13.951 1.00 9.02 1349 MET A N 1
ATOM 3282 C CA . MET A 1 172 ? -13.560 18.486 -14.630 1.00 9.24 1349 MET A CA 1
ATOM 3283 C C . MET A 1 172 ? -14.123 18.360 -16.046 1.00 11.07 1349 MET A C 1
ATOM 3284 O O . MET A 1 172 ? -15.323 18.399 -16.222 1.00 12.20 1349 MET A O 1
ATOM 3298 N N . ARG A 1 173 ? -13.242 18.142 -16.994 1.00 10.25 1350 ARG A N 1
ATOM 3299 C CA . ARG A 1 173 ? -13.553 17.939 -18.381 1.00 11.84 1350 ARG A CA 1
ATOM 3300 C C . ARG A 1 173 ? -13.763 16.456 -18.697 1.00 9.39 1350 ARG A C 1
ATOM 3301 O O . ARG A 1 173 ? -14.661 16.060 -19.441 1.00 11.18 1350 ARG A O 1
ATOM 3322 N N . GLN A 1 174 ? -12.847 15.624 -18.193 1.00 8.45 1351 GLN A N 1
ATOM 3323 C CA . GLN A 1 174 ? -12.875 14.192 -18.483 1.00 9.06 1351 GLN A CA 1
ATOM 3324 C C . GLN A 1 174 ? -12.156 13.487 -17.386 1.00 8.20 1351 GLN A C 1
ATOM 3325 O O . GLN A 1 174 ? -11.278 13.982 -16.738 1.00 8.38 1351 GLN A O 1
ATOM 3339 N N . SER A 1 175 ? -12.568 12.238 -17.226 1.00 8.98 1352 SER A N 1
ATOM 3340 C CA . SER A 1 175 ? -11.951 11.329 -16.301 1.00 9.63 1352 SER A CA 1
ATOM 3341 C C . SER A 1 175 ? -11.808 9.939 -16.904 1.00 8.39 1352 SER A C 1
ATOM 3342 O O . SER A 1 175 ? -12.696 9.555 -17.668 1.00 9.42 1352 SER A O 1
ATOM 3350 N N . ARG A 1 176 ? -10.782 9.195 -16.558 1.00 7.01 1353 ARG A N 1
ATOM 3351 C CA . ARG A 1 176 ? -10.534 7.879 -17.113 1.00 7.75 1353 ARG A CA 1
ATOM 3352 C C . ARG A 1 176 ? -10.185 6.898 -16.037 1.00 7.16 1353 ARG A C 1
ATOM 3353 O O . ARG A 1 176 ? -9.599 7.265 -14.999 1.00 7.85 1353 ARG A O 1
ATOM 3374 N N . ILE A 1 177 ? -10.584 5.642 -16.255 1.00 7.27 1354 ILE A N 1
ATOM 3375 C CA . ILE A 1 177 ? -10.156 4.550 -15.366 1.00 7.86 1354 ILE A CA 1
ATOM 3376 C C . ILE A 1 177 ? -9.717 3.352 -16.236 1.00 7.49 1354 ILE A C 1
ATOM 3377 O O . ILE A 1 177 ? -10.269 3.087 -17.309 1.00 8.18 1354 ILE A O 1
ATOM 3393 N N . SER A 1 178 ? -8.753 2.608 -15.736 1.00 7.22 1355 SER A N 1
ATOM 3394 C CA . SER A 1 178 ? -8.235 1.419 -16.407 1.00 7.72 1355 SER A CA 1
ATOM 3395 C C . SER A 1 178 ? -7.553 0.530 -15.397 1.00 8.05 1355 SER A C 1
ATOM 3396 O O . SER A 1 178 ? -7.445 0.864 -14.230 1.00 7.88 1355 SER A O 1
ATOM 3404 N N . GLU A 1 179 ? -7.090 -0.651 -15.893 1.00 7.95 1356 GLU A N 1
ATOM 3405 C CA . GLU A 1 179 ? -6.232 -1.535 -15.072 1.00 8.20 1356 GLU A CA 1
ATOM 3406 C C . GLU A 1 179 ? -6.967 -1.942 -13.780 1.00 8.52 1356 GLU A C 1
ATOM 3407 O O . GLU A 1 179 ? -6.369 -1.998 -12.684 1.00 9.15 1356 GLU A O 1
ATOM 3419 N N . ILE A 1 180 ? -8.244 -2.252 -13.865 1.00 8.88 1357 ILE A N 1
ATOM 3420 C CA . ILE A 1 180 ? -9.066 -2.540 -12.682 1.00 8.45 1357 ILE A CA 1
ATOM 3421 C C . ILE A 1 180 ? -8.943 -4.022 -12.312 1.00 8.78 1357 ILE A C 1
ATOM 3422 O O . ILE A 1 180 ? -9.180 -4.901 -13.121 1.00 9.47 1357 ILE A O 1
ATOM 3438 N N . SER A 1 181 ? -8.547 -4.285 -11.081 1.00 7.79 1358 SER A N 1
ATOM 3439 C CA . SER A 1 181 ? -8.488 -5.666 -10.597 1.00 7.94 1358 SER A CA 1
ATOM 3440 C C . SER A 1 181 ? -8.660 -5.749 -9.099 1.00 7.01 1358 SER A C 1
ATOM 3441 O O . SER A 1 181 ? -8.311 -4.810 -8.384 1.00 8.42 1358 SER A O 1
ATOM 3449 N N . MET A 1 182 ? -9.171 -6.885 -8.643 1.00 6.93 1359 MET A N 1
ATOM 3450 C CA . MET A 1 182 ? -9.229 -7.165 -7.206 1.00 7.44 1359 MET A CA 1
ATOM 3451 C C . MET A 1 182 ? -8.662 -8.543 -6.967 1.00 6.73 1359 MET A C 1
ATOM 3452 O O . MET A 1 182 ? -9.172 -9.527 -7.521 1.00 7.35 1359 MET A O 1
ATOM 3466 N N . GLU A 1 183 ? -7.642 -8.637 -6.134 1.00 6.42 1360 GLU A N 1
ATOM 3467 C CA . GLU A 1 183 ? -7.005 -9.912 -5.863 1.00 6.70 1360 GLU A CA 1
ATOM 3468 C C . GLU A 1 183 ? -7.971 -10.786 -5.067 1.00 7.26 1360 GLU A C 1
ATOM 3469 O O . GLU A 1 183 ? -8.656 -10.307 -4.169 1.00 8.00 1360 GLU A O 1
ATOM 3481 N N . VAL A 1 184 ? -7.972 -12.095 -5.347 1.00 6.21 1361 VAL A N 1
ATOM 3482 C CA . VAL A 1 184 ? -8.716 -13.063 -4.539 1.00 6.80 1361 VAL A CA 1
ATOM 3483 C C . VAL A 1 184 ? -7.845 -14.265 -4.295 1.00 7.63 1361 VAL A C 1
ATOM 3484 O O . VAL A 1 184 ? -7.018 -14.669 -5.118 1.00 7.93 1361 VAL A O 1
ATOM 3497 N N . ALA A 1 185 ? -8.072 -14.828 -3.107 1.00 7.72 1362 ALA A N 1
ATOM 3498 C CA . ALA A 1 185 ? -7.399 -16.081 -2.737 1.00 9.17 1362 ALA A CA 1
ATOM 3499 C C . ALA A 1 185 ? -8.172 -17.243 -3.393 1.00 12.71 1362 ALA A C 1
ATOM 3500 O O . ALA A 1 185 ? -7.675 -18.407 -3.388 1.00 14.26 1362 ALA A O 1
ATOM 3508 N N . GLY B 1 1 ? -0.650 -11.245 -36.592 1.00 41.27 1178 GLY B N 1
ATOM 3509 C CA . GLY B 1 1 ? -1.171 -9.868 -36.603 1.00 40.42 1178 GLY B CA 1
ATOM 3510 C C . GLY B 1 1 ? -1.153 -9.313 -35.184 1.00 39.06 1178 GLY B C 1
ATOM 3511 O O . GLY B 1 1 ? -0.888 -10.069 -34.236 1.00 41.60 1178 GLY B O 1
ATOM 3514 N N . ALA B 1 2 ? -1.493 -8.034 -35.002 1.00 34.13 1179 ALA B N 1
ATOM 3515 C CA . ALA B 1 2 ? -1.460 -7.423 -33.662 1.00 29.80 1179 ALA B CA 1
ATOM 3516 C C . ALA B 1 2 ? -2.709 -7.851 -32.889 1.00 26.09 1179 ALA B C 1
ATOM 3517 O O . ALA B 1 2 ? -3.763 -8.047 -33.456 1.00 28.03 1179 ALA B O 1
ATOM 3524 N N . PHE B 1 3 ? -2.536 -8.099 -31.612 1.00 20.10 1180 PHE B N 1
ATOM 3525 C CA . PHE B 1 3 ? -3.646 -8.393 -30.685 1.00 15.96 1180 PHE B CA 1
ATOM 3526 C C . PHE B 1 3 ? -3.358 -7.617 -29.408 1.00 15.19 1180 PHE B C 1
ATOM 3527 O O . PHE B 1 3 ? -2.364 -7.876 -28.756 1.00 17.29 1180 PHE B O 1
ATOM 3544 N N . LEU B 1 4 ? -4.258 -6.697 -29.077 1.00 15.95 1181 LEU B N 1
ATOM 3545 C CA . LEU B 1 4 ? -4.076 -5.949 -27.838 1.00 16.76 1181 LEU B CA 1
ATOM 3546 C C . LEU B 1 4 ? -5.032 -6.503 -26.783 1.00 13.99 1181 LEU B C 1
ATOM 3547 O O . LEU B 1 4 ? -6.252 -6.377 -26.930 1.00 14.93 1181 LEU B O 1
ATOM 3563 N N . ILE B 1 5 ? -4.447 -7.149 -25.767 1.00 13.33 1182 ILE B N 1
ATOM 3564 C CA . ILE B 1 5 ? -5.280 -7.759 -24.755 1.00 13.08 1182 ILE B CA 1
ATOM 3565 C C . ILE B 1 5 ? -6.094 -6.668 -24.006 1.00 12.12 1182 ILE B C 1
ATOM 3566 O O . ILE B 1 5 ? -5.497 -5.702 -23.537 1.00 14.28 1182 ILE B O 1
ATOM 3582 N N . ARG B 1 6 ? -7.414 -6.797 -23.892 1.00 9.86 1183 ARG B N 1
ATOM 3583 C CA . ARG B 1 6 ? -8.280 -5.955 -23.096 1.00 9.13 1183 ARG B CA 1
ATOM 3584 C C . ARG B 1 6 ? -8.569 -6.568 -21.750 1.00 9.07 1183 ARG B C 1
ATOM 3585 O O . ARG B 1 6 ? -8.457 -5.940 -20.706 1.00 11.41 1183 ARG B O 1
ATOM 3606 N N . THR B 1 7 ? -9.030 -7.806 -21.784 1.00 8.64 1184 THR B N 1
ATOM 3607 C CA . THR B 1 7 ? -9.302 -8.568 -20.589 1.00 8.79 1184 THR B CA 1
ATOM 3608 C C . THR B 1 7 ? -9.342 -10.030 -20.914 1.00 8.31 1184 THR B C 1
ATOM 3609 O O . THR B 1 7 ? -8.838 -10.438 -21.972 1.00 8.34 1184 THR B O 1
ATOM 3620 N N . TRP B 1 8 ? -9.917 -10.839 -20.042 1.00 8.02 1185 TRP B N 1
ATOM 3621 C CA . TRP B 1 8 ? -9.934 -12.292 -20.178 1.00 9.23 1185 TRP B CA 1
ATOM 3622 C C . TRP B 1 8 ? -11.287 -12.890 -19.839 1.00 9.28 1185 TRP B C 1
ATOM 3623 O O . TRP B 1 8 ? -11.943 -12.363 -18.936 1.00 12.10 1185 TRP B O 1
ATOM 3644 N N . VAL B 1 9 ? -11.696 -13.932 -20.535 1.00 8.54 1186 VAL B N 1
ATOM 3645 C CA . VAL B 1 9 ? -12.777 -14.815 -20.054 1.00 7.53 1186 VAL B CA 1
ATOM 3646 C C . VAL B 1 9 ? -12.155 -15.806 -19.100 1.00 7.89 1186 VAL B C 1
ATOM 3647 O O . VAL B 1 9 ? -11.144 -16.417 -19.400 1.00 9.41 1186 VAL B O 1
ATOM 3660 N N . THR B 1 10 ? -12.761 -15.915 -17.916 1.00 8.44 1187 THR B N 1
ATOM 3661 C CA . THR B 1 10 ? -12.264 -16.782 -16.858 1.00 9.60 1187 THR B CA 1
ATOM 3662 C C . THR B 1 10 ? -13.427 -17.538 -16.252 1.00 9.54 1187 THR B C 1
ATOM 3663 O O . THR B 1 10 ? -14.608 -17.167 -16.411 1.00 9.41 1187 THR B O 1
ATOM 3674 N N . LEU B 1 11 ? -13.089 -18.517 -15.417 1.00 8.99 1188 LEU B N 1
ATOM 3675 C CA . LEU B 1 11 ? -14.114 -19.065 -14.536 1.00 8.60 1188 LEU B CA 1
ATOM 3676 C C . LEU B 1 11 ? -14.526 -17.941 -13.602 1.00 9.42 1188 LEU B C 1
ATOM 3677 O O . LEU B 1 11 ? -13.754 -17.022 -13.316 1.00 11.07 1188 LEU B O 1
ATOM 3693 N N . LYS B 1 12 ? -15.704 -18.013 -13.063 1.00 10.38 1189 LYS B N 1
ATOM 3694 C CA . LYS B 1 12 ? -16.062 -17.047 -12.040 1.00 14.01 1189 LYS B CA 1
ATOM 3695 C C . LYS B 1 12 ? -15.105 -17.274 -10.812 1.00 13.02 1189 LYS B C 1
ATOM 3696 O O . LYS B 1 12 ? -14.672 -18.390 -10.578 1.00 13.47 1189 LYS B O 1
ATOM 3715 N N . ALA B 1 13 ? -14.812 -16.217 -10.039 1.00 13.54 1190 ALA B N 1
ATOM 3716 C CA . ALA B 1 13 ? -13.935 -16.344 -8.883 1.00 14.01 1190 ALA B CA 1
ATOM 3717 C C . ALA B 1 13 ? -14.405 -17.444 -7.946 1.00 13.27 1190 ALA B C 1
ATOM 3718 O O . ALA B 1 13 ? -13.568 -18.135 -7.301 1.00 14.79 1190 ALA B O 1
ATOM 3725 N N . GLU B 1 14 ? -15.727 -17.631 -7.842 1.00 13.92 1191 GLU B N 1
ATOM 3726 C CA . GLU B 1 14 ? -16.315 -18.631 -6.918 1.00 15.35 1191 GLU B CA 1
ATOM 3727 C C . GLU B 1 14 ? -16.447 -19.976 -7.534 1.00 16.26 1191 GLU B C 1
ATOM 3728 O O . GLU B 1 14 ? -16.837 -20.922 -6.817 1.00 21.37 1191 GLU B O 1
ATOM 3740 N N . GLN B 1 15 ? -16.123 -20.155 -8.824 1.00 15.90 1192 GLN B N 1
ATOM 3741 C CA . GLN B 1 15 ? -16.330 -21.443 -9.543 1.00 18.21 1192 GLN B CA 1
ATOM 3742 C C . GLN B 1 15 ? -15.105 -22.265 -9.272 1.00 22.07 1192 GLN B C 1
ATOM 3743 O O . GLN B 1 15 ? -13.997 -21.871 -9.802 1.00 26.66 1192 GLN B O 1
ATOM 3757 N N . THR B 1 16 ? -15.258 -23.385 -8.528 1.00 19.59 1193 THR B N 1
ATOM 3758 C CA . THR B 1 16 ? -14.171 -24.204 -8.100 1.00 21.94 1193 THR B CA 1
ATOM 3759 C C . THR B 1 16 ? -14.189 -25.651 -8.565 1.00 17.67 1193 THR B C 1
ATOM 3760 O O . THR B 1 16 ? -13.286 -26.376 -8.218 1.00 18.76 1193 THR B O 1
ATOM 3771 N N . ILE B 1 17 ? -15.219 -26.087 -9.301 1.00 15.06 1194 ILE B N 1
ATOM 3772 C CA A ILE B 1 17 ? -15.167 -27.360 -9.987 0.58 15.17 1194 ILE B CA 1
ATOM 3773 C CA B ILE B 1 17 ? -15.205 -27.364 -9.963 0.42 15.05 1194 ILE B CA 1
ATOM 3774 C C . ILE B 1 17 ? -15.679 -27.193 -11.422 1.00 12.97 1194 ILE B C 1
ATOM 3775 O O . ILE B 1 17 ? -16.407 -26.264 -11.741 1.00 14.36 1194 ILE B O 1
ATOM 3806 N N . LEU B 1 18 ? -15.271 -28.088 -12.295 1.00 9.28 1195 LEU B N 1
ATOM 3807 C CA . LEU B 1 18 ? -15.771 -28.205 -13.663 1.00 9.20 1195 LEU B CA 1
ATOM 3808 C C . LEU B 1 18 ? -16.168 -29.641 -13.859 1.00 8.73 1195 LEU B C 1
ATOM 3809 O O . LEU B 1 18 ? -15.546 -30.529 -13.228 1.00 10.55 1195 LEU B O 1
ATOM 3825 N N . PRO B 1 19 ? -17.129 -29.899 -14.736 1.00 9.48 1196 PRO B N 1
ATOM 3826 C CA . PRO B 1 19 ? -17.534 -31.258 -15.074 1.00 9.83 1196 PRO B CA 1
ATOM 3827 C C . PRO B 1 19 ? -16.585 -31.899 -16.096 1.00 9.07 1196 PRO B C 1
ATOM 3828 O O . PRO B 1 19 ? -15.897 -31.188 -16.869 1.00 9.68 1196 PRO B O 1
ATOM 3839 N N . LEU B 1 20 ? -16.527 -33.208 -16.084 1.00 8.63 1197 LEU B N 1
ATOM 3840 C CA . LEU B 1 20 ? -15.888 -33.996 -17.117 1.00 8.58 1197 LEU B CA 1
ATOM 3841 C C . LEU B 1 20 ? -16.951 -34.572 -18.048 1.00 8.51 1197 LEU B C 1
ATOM 3842 O O . LEU B 1 20 ? -17.993 -35.030 -17.637 1.00 10.01 1197 LEU B O 1
ATOM 3858 N N . VAL B 1 21 ? -16.652 -34.551 -19.322 1.00 8.57 1198 VAL B N 1
ATOM 3859 C CA A VAL B 1 21 ? -17.440 -35.276 -20.313 0.33 8.25 1198 VAL B CA 1
ATOM 3860 C CA B VAL B 1 21 ? -17.406 -35.217 -20.380 0.67 8.49 1198 VAL B CA 1
ATOM 3861 C C . VAL B 1 21 ? -16.587 -36.433 -20.824 1.00 8.69 1198 VAL B C 1
ATOM 3862 O O . VAL B 1 21 ? -15.345 -36.356 -20.931 1.00 10.02 1198 VAL B O 1
ATOM 3887 N N . ASP B 1 22 ? -17.254 -37.544 -21.097 1.00 8.62 1199 ASP B N 1
ATOM 3888 C CA . ASP B 1 22 ? -16.602 -38.784 -21.537 1.00 8.89 1199 ASP B CA 1
ATOM 3889 C C . ASP B 1 22 ? -16.165 -38.765 -22.959 1.00 9.05 1199 ASP B C 1
ATOM 3890 O O . ASP B 1 22 ? -16.521 -37.880 -23.723 1.00 8.94 1199 ASP B O 1
ATOM 3899 N N . GLU B 1 23 ? -15.430 -39.772 -23.353 1.00 9.62 1200 GLU B N 1
ATOM 3900 C CA A GLU B 1 23 ? -14.904 -39.837 -24.717 0.52 9.63 1200 GLU B CA 1
ATOM 3901 C CA B GLU B 1 23 ? -14.895 -39.886 -24.713 0.48 10.03 1200 GLU B CA 1
ATOM 3902 C C . GLU B 1 23 ? -16.009 -39.896 -25.749 1.00 9.36 1200 GLU B C 1
ATOM 3903 O O . GLU B 1 23 ? -15.852 -39.318 -26.856 1.00 10.76 1200 GLU B O 1
ATOM 3926 N N . ALA B 1 24 ? -17.154 -40.518 -25.426 1.00 8.78 1201 ALA B N 1
ATOM 3927 C CA . ALA B 1 24 ? -18.267 -40.540 -26.334 1.00 9.36 1201 ALA B CA 1
ATOM 3928 C C . ALA B 1 24 ? -18.984 -39.173 -26.494 1.00 10.01 1201 ALA B C 1
ATOM 3929 O O . ALA B 1 24 ? -19.850 -39.047 -27.359 1.00 11.16 1201 ALA B O 1
ATOM 3936 N N . LEU B 1 25 ? -18.608 -38.180 -25.660 1.00 10.24 1202 LEU B N 1
ATOM 3937 C CA . LEU B 1 25 ? -19.163 -36.847 -25.652 1.00 10.84 1202 LEU B CA 1
ATOM 3938 C C . LEU B 1 25 ? -20.617 -36.830 -25.296 1.00 11.86 1202 LEU B C 1
ATOM 3939 O O . LEU B 1 25 ? -21.368 -35.940 -25.724 1.00 11.51 1202 LEU B O 1
ATOM 3955 N N . GLN B 1 26 ? -21.047 -37.784 -24.455 1.00 10.78 1203 GLN B N 1
ATOM 3956 C CA . GLN B 1 26 ? -22.458 -38.025 -24.177 1.00 11.39 1203 GLN B CA 1
ATOM 3957 C C . GLN B 1 26 ? -22.799 -38.254 -22.712 1.00 11.34 1203 GLN B C 1
ATOM 3958 O O . GLN B 1 26 ? -23.970 -38.492 -22.422 1.00 11.87 1203 GLN B O 1
ATOM 3972 N N . HIS B 1 27 ? -21.826 -38.147 -21.824 1.00 11.46 1204 HIS B N 1
ATOM 3973 C CA . HIS B 1 27 ? -22.059 -38.369 -20.407 1.00 11.63 1204 HIS B CA 1
ATOM 3974 C C . HIS B 1 27 ? -21.212 -37.403 -19.638 1.00 9.17 1204 HIS B C 1
ATOM 3975 O O . HIS B 1 27 ? -20.046 -37.255 -19.922 1.00 9.99 1204 HIS B O 1
ATOM 3989 N N . THR B 1 28 ? -21.830 -36.774 -18.639 1.00 10.37 1205 THR B N 1
ATOM 3990 C CA . THR B 1 28 ? -21.095 -35.876 -17.745 1.00 11.12 1205 THR B CA 1
ATOM 3991 C C . THR B 1 28 ? -20.886 -36.511 -16.393 1.00 11.86 1205 THR B C 1
ATOM 3992 O O . THR B 1 28 ? -21.827 -37.141 -15.862 1.00 14.10 1205 THR B O 1
ATOM 4003 N N . THR B 1 29 ? -19.707 -36.354 -15.847 1.00 11.49 1206 THR B N 1
ATOM 4004 C CA A THR B 1 29 ? -19.297 -36.832 -14.511 0.64 11.78 1206 THR B CA 1
ATOM 4005 C CA B THR B 1 29 ? -19.495 -36.767 -14.479 0.36 12.73 1206 THR B CA 1
ATOM 4006 C C . THR B 1 29 ? -18.896 -35.644 -13.648 1.00 12.36 1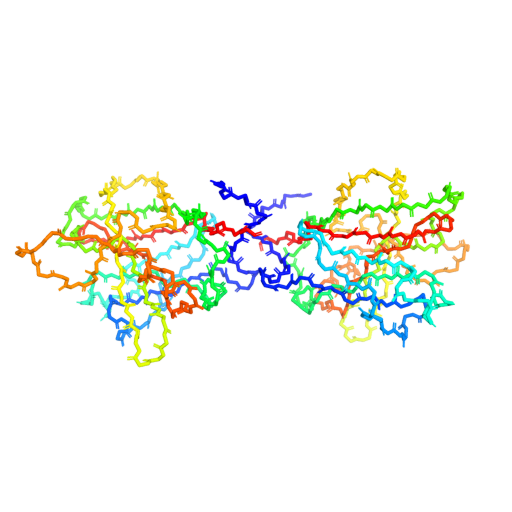206 THR B C 1
ATOM 4007 O O . THR B 1 29 ? -18.066 -34.834 -14.104 1.00 11.39 1206 THR B O 1
ATOM 4028 N N . THR B 1 30 ? -19.383 -35.611 -12.393 1.00 13.03 1207 THR B N 1
ATOM 4029 C CA . THR B 1 30 ? -18.910 -34.650 -11.385 1.00 14.77 1207 THR B CA 1
ATOM 4030 C C . THR B 1 30 ? -18.344 -35.393 -10.156 1.00 15.64 1207 THR B C 1
ATOM 4031 O O . THR B 1 30 ? -17.601 -34.802 -9.338 1.00 15.18 1207 THR B O 1
ATOM 4042 N N . LYS B 1 31 ? -18.735 -36.629 -9.995 1.00 19.28 1208 LYS B N 1
ATOM 4043 C CA . LYS B 1 31 ? -18.220 -37.328 -8.826 1.00 23.18 1208 LYS B CA 1
ATOM 4044 C C . LYS B 1 31 ? -16.701 -37.522 -8.944 1.00 22.65 1208 LYS B C 1
ATOM 4045 O O . LYS B 1 31 ? -16.131 -37.709 -10.014 1.00 25.41 1208 LYS B O 1
ATOM 4064 N N . GLY B 1 32 ? -16.017 -37.392 -7.861 1.00 17.79 1209 GLY B N 1
ATOM 4065 C CA . GLY B 1 32 ? -14.572 -37.628 -7.929 1.00 15.25 1209 GLY B CA 1
ATOM 4066 C C . GLY B 1 32 ? -13.751 -36.374 -8.178 1.00 12.02 1209 GLY B C 1
ATOM 4067 O O . GLY B 1 32 ? -12.507 -36.432 -8.205 1.00 12.01 1209 GLY B O 1
ATOM 4071 N N . ILE B 1 33 ? -14.426 -35.244 -8.407 1.00 10.92 1210 ILE B N 1
ATOM 4072 C CA . ILE B 1 33 ? -13.777 -33.966 -8.713 1.00 9.77 1210 ILE B CA 1
ATOM 4073 C C . ILE B 1 33 ? -13.838 -33.098 -7.497 1.00 10.02 1210 ILE B C 1
ATOM 4074 O O . ILE B 1 33 ? -14.907 -32.867 -6.951 1.00 12.37 1210 ILE B O 1
ATOM 4090 N N . VAL B 1 34 ? -12.667 -32.664 -7.078 1.00 9.40 1211 VAL B N 1
ATOM 4091 C CA . VAL B 1 34 ? -12.488 -31.957 -5.817 1.00 10.14 1211 VAL B CA 1
ATOM 4092 C C . VAL B 1 34 ? -11.640 -30.721 -6.042 1.00 9.38 1211 VAL B C 1
ATOM 4093 O O . VAL B 1 34 ? -10.584 -30.817 -6.678 1.00 9.47 1211 VAL B O 1
ATOM 4106 N N . PHE B 1 35 ? -12.031 -29.565 -5.491 1.00 9.20 1212 PHE B N 1
ATOM 4107 C CA . PHE B 1 35 ? -11.169 -28.414 -5.471 1.00 8.76 1212 PHE B CA 1
ATOM 4108 C C . PHE B 1 35 ? -10.092 -28.570 -4.418 1.00 8.35 1212 PHE B C 1
ATOM 4109 O O . PHE B 1 35 ? -10.424 -28.704 -3.239 1.00 10.03 1212 PHE B O 1
ATOM 4126 N N . GLN B 1 36 ? -8.820 -28.541 -4.814 1.00 7.92 1213 GLN B N 1
ATOM 4127 C CA . GLN B 1 36 ? -7.702 -28.641 -3.879 1.00 8.04 1213 GLN B CA 1
ATOM 4128 C C . GLN B 1 36 ? -6.918 -27.362 -4.191 1.00 8.48 1213 GLN B C 1
ATOM 4129 O O . GLN B 1 36 ? -6.124 -27.293 -5.132 1.00 8.31 1213 GLN B O 1
ATOM 4143 N N . HIS B 1 37 ? -7.224 -26.285 -3.480 1.00 8.74 1214 HIS B N 1
ATOM 4144 C CA . HIS B 1 37 ? -6.917 -24.966 -3.983 1.00 8.70 1214 HIS B CA 1
ATOM 4145 C C . HIS B 1 37 ? -5.459 -24.859 -4.292 1.00 9.27 1214 HIS B C 1
ATOM 4146 O O . HIS B 1 37 ? -4.647 -25.294 -3.493 1.00 10.01 1214 HIS B O 1
ATOM 4160 N N . PRO B 1 38 ? -5.058 -24.293 -5.463 1.00 9.40 1215 PRO B N 1
ATOM 4161 C CA . PRO B 1 38 ? -5.896 -23.579 -6.421 1.00 8.89 1215 PRO B CA 1
ATOM 4162 C C . PRO B 1 38 ? -6.395 -24.429 -7.612 1.00 8.66 1215 PRO B C 1
ATOM 4163 O O . PRO B 1 38 ? -6.904 -23.872 -8.564 1.00 10.26 1215 PRO B O 1
ATOM 4174 N N . GLU B 1 39 ? -6.280 -25.742 -7.555 1.00 8.19 1216 GLU B N 1
ATOM 4175 C CA . GLU B 1 39 ? -6.534 -26.612 -8.708 1.00 7.58 1216 GLU B CA 1
ATOM 4176 C C . GLU B 1 39 ? -7.831 -27.357 -8.571 1.00 7.73 1216 GLU B C 1
ATOM 4177 O O . GLU B 1 39 ? -8.240 -27.752 -7.494 1.00 8.64 1216 GLU B O 1
ATOM 4189 N N . ILE B 1 40 ? -8.430 -27.672 -9.731 1.00 7.38 1217 ILE B N 1
ATOM 4190 C CA . ILE B 1 40 ? -9.578 -28.581 -9.817 1.00 7.25 1217 ILE B CA 1
ATOM 4191 C C . ILE B 1 40 ? -9.004 -29.958 -10.097 1.00 7.94 1217 ILE B C 1
ATOM 4192 O O . ILE B 1 40 ? -8.245 -30.136 -11.071 1.00 8.23 1217 ILE B O 1
ATOM 4208 N N . VAL B 1 41 ? -9.278 -30.943 -9.235 1.00 7.65 1218 VAL B N 1
ATOM 4209 C CA . VAL B 1 41 ? -8.615 -32.225 -9.286 1.00 7.70 1218 VAL B CA 1
ATOM 4210 C C . VAL B 1 41 ? -9.609 -33.362 -9.488 1.00 8.33 1218 VAL B C 1
ATOM 4211 O O . VAL B 1 41 ? -10.537 -33.562 -8.706 1.00 10.00 1218 VAL B O 1
ATOM 4224 N N . ALA B 1 42 ? -9.409 -34.124 -10.554 1.00 7.24 1219 ALA B N 1
ATOM 4225 C CA . ALA B 1 42 ? -10.187 -35.343 -10.804 1.00 8.19 1219 ALA B CA 1
ATOM 4226 C C . ALA B 1 42 ? -9.387 -36.550 -10.324 1.00 7.60 1219 ALA B C 1
ATOM 4227 O O . ALA B 1 42 ? -8.269 -36.782 -10.760 1.00 8.97 1219 ALA B O 1
ATOM 4234 N N . HIS B 1 43 ? -9.933 -37.285 -9.380 1.00 9.05 1220 HIS B N 1
ATOM 4235 C CA . HIS B 1 43 ? -9.352 -38.506 -8.826 1.00 9.29 1220 HIS B CA 1
ATOM 4236 C C . HIS B 1 43 ? -10.054 -39.704 -9.465 1.00 8.75 1220 HIS B C 1
ATOM 4237 O O . HIS B 1 43 ? -11.216 -39.977 -9.178 1.00 9.68 1220 HIS B O 1
ATOM 4252 N N . MET B 1 44 ? -9.289 -40.458 -10.264 1.00 10.13 1221 MET B N 1
ATOM 4253 C CA A MET B 1 44 ? -9.903 -41.591 -10.961 0.90 10.31 1221 MET B CA 1
ATOM 4254 C CA B MET B 1 44 ? -9.863 -41.614 -10.970 0.10 11.17 1221 MET B CA 1
ATOM 4255 C C . MET B 1 44 ? -10.470 -42.646 -10.041 1.00 11.39 1221 MET B C 1
ATOM 4256 O O . MET B 1 44 ? -11.487 -43.247 -10.346 1.00 14.10 1221 MET B O 1
ATOM 4283 N N . ASP B 1 45 ? -9.807 -42.833 -8.906 1.00 13.62 1222 ASP B N 1
ATOM 4284 C CA . ASP B 1 45 ? -10.307 -43.895 -7.998 1.00 16.53 1222 ASP B CA 1
ATOM 4285 C C . ASP B 1 45 ? -11.567 -43.452 -7.217 1.00 15.50 1222 ASP B C 1
ATOM 4286 O O . ASP B 1 45 ? -12.091 -44.218 -6.434 1.00 18.77 1222 ASP B O 1
ATOM 4295 N N . LEU B 1 46 ? -11.936 -42.184 -7.310 1.00 13.86 1223 LEU B N 1
ATOM 4296 C CA . LEU B 1 46 ? -13.175 -41.676 -6.676 1.00 14.12 1223 LEU B CA 1
ATOM 4297 C C . LEU B 1 46 ? -14.322 -41.552 -7.707 1.00 15.57 1223 LEU B C 1
ATOM 4298 O O . LEU B 1 46 ? -15.436 -41.065 -7.371 1.00 15.45 1223 LEU B O 1
ATOM 4314 N N . MET B 1 47 ? -14.085 -42.068 -8.929 1.00 14.44 1224 MET B N 1
ATOM 4315 C CA . MET B 1 47 ? -15.133 -42.119 -9.921 1.00 14.39 1224 MET B CA 1
ATOM 4316 C C . MET B 1 47 ? -15.079 -43.488 -10.623 1.00 16.85 1224 MET B C 1
ATOM 4317 O O . MET B 1 47 ? -15.240 -43.568 -11.850 1.00 16.68 1224 MET B O 1
ATOM 4331 N N . ARG B 1 48 ? -14.879 -44.542 -9.824 1.00 19.57 1225 ARG B N 1
ATOM 4332 C CA . ARG B 1 48 ? -14.725 -45.852 -10.400 1.00 24.35 1225 ARG B CA 1
ATOM 4333 C C . ARG B 1 48 ? -15.872 -46.267 -11.282 1.00 24.41 1225 ARG B C 1
ATOM 4334 O O . ARG B 1 48 ? -15.647 -46.874 -12.332 1.00 25.25 1225 ARG B O 1
ATOM 4355 N N . GLU B 1 49 ? -17.082 -45.939 -10.912 1.00 24.19 1226 GLU B N 1
ATOM 4356 C CA A GLU B 1 49 ? -18.255 -46.377 -11.703 0.48 24.58 1226 GLU B CA 1
ATOM 4357 C CA B GLU B 1 49 ? -18.193 -46.452 -11.748 0.52 25.13 1226 GLU B CA 1
ATOM 4358 C C . GLU B 1 49 ? -18.246 -45.751 -13.118 1.00 22.78 1226 GLU B C 1
ATOM 4359 O O . GLU B 1 49 ? -18.835 -46.302 -14.074 1.00 21.63 1226 GLU B O 1
ATOM 4382 N N . ASP B 1 50 ? -17.585 -44.600 -13.290 1.00 21.24 1227 ASP B N 1
ATOM 4383 C CA . ASP B 1 50 ? -17.571 -43.968 -14.584 1.00 21.30 1227 ASP B CA 1
ATOM 4384 C C . ASP B 1 50 ? -16.260 -44.186 -15.358 1.00 20.11 1227 ASP B C 1
ATOM 4385 O O . ASP B 1 50 ? -16.133 -43.758 -16.514 1.00 17.43 1227 ASP B O 1
ATOM 4394 N N . LEU B 1 51 ? -15.271 -44.856 -14.756 1.00 20.60 1228 LEU B N 1
ATOM 4395 C CA . LEU B 1 51 ? -13.972 -44.968 -15.413 1.00 20.94 1228 LEU B CA 1
ATOM 4396 C C . LEU B 1 51 ? -13.987 -45.675 -16.747 1.00 20.88 1228 LEU B C 1
ATOM 4397 O O . LEU B 1 51 ? -13.216 -45.283 -17.657 1.00 22.28 1228 LEU B O 1
ATOM 4413 N N . HIS B 1 52 ? -14.914 -46.603 -16.894 1.00 20.15 1229 HIS B N 1
ATOM 4414 C CA . HIS B 1 52 ? -15.054 -47.282 -18.165 1.00 21.81 1229 HIS B CA 1
ATOM 4415 C C . HIS B 1 52 ? -15.365 -46.356 -19.333 1.00 19.31 1229 HIS B C 1
ATOM 4416 O O . HIS B 1 52 ? -15.366 -46.791 -20.497 1.00 20.61 1229 HIS B O 1
ATOM 4430 N N . LEU B 1 53 ? -15.733 -45.107 -19.022 1.00 17.14 1230 LEU B N 1
ATOM 4431 C CA . LEU B 1 53 ? -16.097 -44.127 -20.052 1.00 15.58 1230 LEU B CA 1
ATOM 4432 C C . LEU B 1 53 ? -14.927 -43.279 -20.491 1.00 14.79 1230 LEU B C 1
ATOM 4433 O O . LEU B 1 53 ? -15.089 -42.476 -21.375 1.00 14.51 1230 LEU B O 1
ATOM 4449 N N . GLU B 1 54 ? -13.761 -43.421 -19.868 1.00 15.43 1231 GLU B N 1
ATOM 4450 C CA . GLU B 1 54 ? -12.601 -42.577 -20.181 1.00 14.69 1231 GLU B CA 1
ATOM 4451 C C . GLU B 1 54 ? -12.157 -42.874 -21.610 1.00 14.69 1231 GLU B C 1
ATOM 4452 O O . GLU B 1 54 ? -12.467 -43.943 -22.180 1.00 16.81 1231 GLU B O 1
ATOM 4464 N N . PRO B 1 55 ? -11.386 -41.978 -22.211 1.00 12.70 1232 PRO B N 1
ATOM 4465 C CA A PRO B 1 55 ? -10.848 -40.716 -21.717 0.43 11.88 1232 PRO B CA 1
ATOM 4466 C CA B PRO B 1 55 ? -10.856 -40.716 -21.678 0.57 11.91 1232 PRO B CA 1
ATOM 4467 C C . PRO B 1 55 ? -11.885 -39.657 -21.435 1.00 10.82 1232 PRO B C 1
ATOM 4468 O O . PRO B 1 55 ? -12.984 -39.688 -21.972 1.00 14.25 1232 PRO B O 1
ATOM 4489 N N . PHE B 1 56 ? -11.525 -38.703 -20.598 1.00 8.48 1233 PHE B N 1
ATOM 4490 C CA . PHE B 1 56 ? -12.366 -37.560 -20.270 1.00 8.09 1233 PHE B CA 1
ATOM 4491 C C . PHE B 1 56 ? -11.837 -36.243 -20.767 1.00 6.52 1233 PHE B C 1
ATOM 4492 O O . PHE B 1 56 ? -10.597 -36.109 -20.986 1.00 8.08 1233 PHE B O 1
ATOM 4509 N N . TYR B 1 57 ? -12.765 -35.299 -20.881 1.00 7.00 1234 TYR B N 1
ATOM 4510 C CA . TYR B 1 57 ? -12.444 -33.893 -21.208 1.00 7.38 1234 TYR B CA 1
ATOM 4511 C C . TYR B 1 57 ? -13.107 -33.005 -20.161 1.00 7.08 1234 TYR B C 1
ATOM 4512 O O . TYR B 1 57 ? -14.268 -33.182 -19.837 1.00 8.39 1234 TYR B O 1
ATOM 4530 N N . TRP B 1 58 ? -12.389 -31.969 -19.747 1.00 6.73 1235 TRP B N 1
ATOM 4531 C CA . TRP B 1 58 ? -13.015 -30.857 -19.015 1.00 6.86 1235 TRP B CA 1
ATOM 4532 C C . TRP B 1 58 ? -13.922 -30.080 -19.936 1.00 7.52 1235 TRP B C 1
ATOM 4533 O O . TRP B 1 58 ? -13.509 -29.762 -21.048 1.00 8.07 1235 TRP B O 1
ATOM 4554 N N . LYS B 1 59 ? -15.124 -29.716 -19.473 1.00 7.50 1236 LYS B N 1
ATOM 4555 C CA . LYS B 1 59 ? -16.026 -28.866 -20.254 1.00 8.78 1236 LYS B CA 1
ATOM 4556 C C . LYS B 1 59 ? -15.960 -27.451 -19.684 1.00 8.17 1236 LYS B C 1
ATOM 4557 O O . LYS B 1 59 ? -16.309 -27.221 -18.531 1.00 9.05 1236 LYS B O 1
ATOM 4576 N N . LEU B 1 60 ? -15.522 -26.490 -20.485 1.00 8.32 1237 LEU B N 1
ATOM 4577 C CA . LEU B 1 60 ? -15.519 -25.111 -20.051 1.00 8.23 1237 LEU B CA 1
ATOM 4578 C C . LEU B 1 60 ? -16.939 -24.601 -19.879 1.00 8.10 1237 LEU B C 1
ATOM 4579 O O . LEU B 1 60 ? -17.844 -25.045 -20.593 1.00 8.75 1237 LEU B O 1
ATOM 4595 N N . PRO B 1 61 ? -17.150 -23.621 -18.992 1.00 8.67 1238 PRO B N 1
ATOM 4596 C CA . PRO B 1 61 ? -18.514 -23.140 -18.757 1.00 9.41 1238 PRO B CA 1
ATOM 4597 C C . PRO B 1 61 ? -18.983 -22.157 -19.838 1.00 8.61 1238 PRO B C 1
ATOM 4598 O O . PRO B 1 61 ? -18.242 -21.768 -20.736 1.00 9.34 1238 PRO B O 1
ATOM 4609 N N . GLU B 1 62 ? -20.217 -21.765 -19.726 1.00 9.42 1239 GLU B N 1
ATOM 4610 C CA . GLU B 1 62 ? -20.933 -21.133 -20.830 1.00 10.56 1239 GLU B CA 1
ATOM 4611 C C . GLU B 1 62 ? -20.432 -19.738 -21.151 1.00 9.90 1239 GLU B C 1
ATOM 4612 O O . GLU B 1 62 ? -20.665 -19.288 -22.254 1.00 9.94 1239 GLU B O 1
ATOM 4624 N N . GLN B 1 63 ? -19.719 -19.050 -20.249 1.00 9.36 1240 GLN B N 1
ATOM 4625 C CA . GLN B 1 63 ? -19.170 -17.744 -20.580 1.00 9.92 1240 GLN B CA 1
ATOM 4626 C C . GLN B 1 63 ? -18.097 -17.830 -21.683 1.00 8.51 1240 GLN B C 1
ATOM 4627 O O . GLN B 1 63 ? -17.747 -16.794 -22.248 1.00 9.80 1240 GLN B O 1
ATOM 4641 N N . PHE B 1 64 ? -17.566 -19.015 -21.923 1.00 7.95 1241 PHE B N 1
ATOM 4642 C CA . PHE B 1 64 ? -16.637 -19.192 -23.044 1.00 7.09 1241 PHE B CA 1
ATOM 4643 C C . PHE B 1 64 ? -17.294 -19.377 -24.387 1.00 8.70 1241 PHE B C 1
ATOM 4644 O O . PHE B 1 64 ? -16.618 -19.429 -25.390 1.00 8.59 1241 PHE B O 1
ATOM 4661 N N . GLU B 1 65 ? -18.617 -19.498 -24.398 1.00 7.69 1242 GLU B N 1
ATOM 4662 C CA . GLU B 1 65 ? -19.379 -19.806 -25.598 1.00 8.73 1242 GLU B CA 1
ATOM 4663 C C . GLU B 1 65 ? -19.989 -18.559 -26.212 1.00 7.91 1242 GLU B C 1
ATOM 4664 O O . GLU B 1 65 ? -19.711 -17.423 -25.751 1.00 10.17 1242 GLU B O 1
ATOM 4676 N N . GLY B 1 66 ? -20.755 -18.728 -27.266 1.00 7.74 1243 GLY B N 1
ATOM 4677 C CA . GLY B 1 66 ? -21.375 -17.588 -27.915 1.00 7.55 1243 GLY B CA 1
ATOM 4678 C C . GLY B 1 66 ? -20.414 -16.777 -28.761 1.00 7.56 1243 GLY B C 1
ATOM 4679 O O . GLY B 1 66 ? -19.431 -17.296 -29.301 1.00 7.51 1243 GLY B O 1
ATOM 4683 N N . LYS B 1 67 ? -20.656 -15.465 -28.855 1.00 8.21 1244 LYS B N 1
ATOM 4684 C CA . LYS B 1 67 ? -19.902 -14.628 -29.793 1.00 8.55 1244 LYS B CA 1
ATOM 4685 C C . LYS B 1 67 ? -18.538 -14.280 -29.232 1.00 7.11 1244 LYS B C 1
ATOM 4686 O O . LYS B 1 67 ? -18.427 -13.458 -28.296 1.00 8.91 1244 LYS B O 1
ATOM 4705 N N . LYS B 1 68 ? -17.509 -14.831 -29.830 1.00 7.21 1245 LYS B N 1
ATOM 4706 C CA . LYS B 1 68 ? -16.154 -14.709 -29.342 1.00 8.51 1245 LYS B CA 1
ATOM 4707 C C . LYS B 1 68 ? -15.170 -14.284 -30.452 1.00 6.48 1245 LYS B C 1
ATOM 4708 O O . LYS B 1 68 ? -14.011 -14.608 -30.413 1.00 8.01 1245 LYS B O 1
ATOM 4727 N N . LEU B 1 69 ? -15.695 -13.540 -31.410 1.00 6.85 1246 LEU B N 1
ATOM 4728 C CA . LEU B 1 69 ? -14.881 -12.826 -32.372 1.00 7.01 1246 LEU B CA 1
ATOM 4729 C C . LEU B 1 69 ? -13.749 -12.056 -31.702 1.00 6.02 1246 LEU B C 1
ATOM 4730 O O . LEU B 1 69 ? -12.633 -11.992 -32.225 1.00 7.18 1246 LEU B O 1
ATOM 4746 N N . MET B 1 70 ? -14.042 -11.455 -30.564 1.00 6.64 1247 MET B N 1
ATOM 4747 C CA . MET B 1 70 ? -13.055 -10.677 -29.829 1.00 7.61 1247 MET B CA 1
ATOM 4748 C C . MET B 1 70 ? -11.865 -11.518 -29.337 1.00 7.02 1247 MET B C 1
ATOM 4749 O O . MET B 1 70 ? -10.837 -10.925 -28.962 1.00 8.10 1247 MET B O 1
ATOM 4763 N N . ALA B 1 71 ? -11.998 -12.853 -29.310 1.00 6.88 1248 ALA B N 1
ATOM 4764 C CA . ALA B 1 71 ? -10.884 -13.723 -28.930 1.00 7.03 1248 ALA B CA 1
ATOM 4765 C C . ALA B 1 71 ? -9.925 -14.028 -30.093 1.00 7.27 1248 ALA B C 1
ATOM 4766 O O . ALA B 1 71 ? -8.858 -14.612 -29.851 1.00 7.84 1248 ALA B O 1
ATOM 4773 N N . TYR B 1 72 ? -10.298 -13.729 -31.332 1.00 6.59 1249 TYR B N 1
ATOM 4774 C CA . TYR B 1 72 ? -9.475 -14.074 -32.480 1.00 6.81 1249 TYR B CA 1
ATOM 4775 C C . TYR B 1 72 ? -8.109 -13.447 -32.353 1.00 7.76 1249 TYR B C 1
ATOM 4776 O O . TYR B 1 72 ? -8.035 -12.222 -32.191 1.00 8.33 1249 TYR B O 1
ATOM 4794 N N . GLY B 1 73 ? -7.030 -14.231 -32.400 1.00 7.83 1250 GLY B N 1
ATOM 4795 C CA . GLY B 1 73 ? -5.687 -13.723 -32.288 1.00 8.87 1250 GLY B CA 1
ATOM 4796 C C . GLY B 1 73 ? -5.090 -13.827 -30.913 1.00 9.52 1250 GLY B C 1
ATOM 4797 O O . GLY B 1 73 ? -3.854 -13.656 -30.759 1.00 9.80 1250 GLY B O 1
ATOM 4801 N N . GLY B 1 74 ? -5.927 -14.104 -29.913 1.00 8.47 1251 GLY B N 1
ATOM 4802 C CA . GLY B 1 74 ? -5.495 -14.195 -28.519 1.00 8.57 1251 GLY B CA 1
ATOM 4803 C C . GLY B 1 74 ? -5.120 -15.619 -28.156 1.00 8.75 1251 GLY B C 1
ATOM 4804 O O . GLY B 1 74 ? -5.130 -16.498 -28.977 1.00 10.78 1251 GLY B O 1
ATOM 4808 N N . LYS B 1 75 ? -4.805 -15.845 -26.894 1.00 8.75 1252 LYS B N 1
ATOM 4809 C CA . LYS B 1 75 ? -4.465 -17.169 -26.379 1.00 8.62 1252 LYS B CA 1
ATOM 4810 C C . LYS B 1 75 ? -5.567 -17.684 -25.428 1.00 8.94 1252 LYS B C 1
ATOM 4811 O O . LYS B 1 75 ? -6.070 -16.967 -24.524 1.00 9.79 1252 LYS B O 1
ATOM 4830 N N . LEU B 1 76 ? -5.842 -18.981 -25.576 1.00 9.33 1253 LEU B N 1
ATOM 4831 C CA . LEU B 1 76 ? -6.527 -19.845 -24.586 1.00 8.65 1253 LEU B CA 1
ATOM 4832 C C . LEU B 1 76 ? -5.416 -20.459 -23.757 1.00 9.26 1253 LEU B C 1
ATOM 4833 O O . LEU B 1 76 ? -4.526 -21.069 -24.285 1.00 10.34 1253 LEU B O 1
ATOM 4849 N N . LYS B 1 77 ? -5.489 -20.232 -22.462 1.00 8.59 1254 LYS B N 1
ATOM 4850 C CA . LYS B 1 77 ? -4.463 -20.710 -21.547 1.00 9.15 1254 LYS B CA 1
ATOM 4851 C C . LYS B 1 77 ? -5.089 -21.567 -20.461 1.00 6.50 1254 LYS B C 1
ATOM 4852 O O . LYS B 1 77 ? -6.218 -21.329 -20.029 1.00 7.78 1254 LYS B O 1
ATOM 4871 N N . TYR B 1 78 ? -4.310 -22.523 -19.975 1.00 7.25 1255 TYR B N 1
ATOM 4872 C CA . TYR B 1 78 ? -4.670 -23.374 -18.850 1.00 7.37 1255 TYR B CA 1
ATOM 4873 C C . TYR B 1 78 ? -3.444 -24.144 -18.408 1.00 7.01 1255 TYR B C 1
ATOM 4874 O O . TYR B 1 78 ? -2.458 -24.245 -19.169 1.00 8.22 1255 TYR B O 1
ATOM 4892 N N . ALA B 1 79 ? -3.495 -24.681 -17.199 1.00 7.10 1256 ALA B N 1
ATOM 4893 C CA . ALA B 1 79 ? -2.396 -25.433 -16.618 1.00 7.01 1256 ALA B CA 1
ATOM 4894 C C . ALA B 1 79 ? -2.833 -26.821 -16.229 1.00 7.61 1256 ALA B C 1
ATOM 4895 O O . ALA B 1 79 ? -3.831 -26.964 -15.513 1.00 8.11 1256 ALA B O 1
ATOM 4902 N N . ILE B 1 80 ? -2.153 -27.837 -16.742 1.00 7.20 1257 ILE B N 1
ATOM 4903 C CA . ILE B 1 80 ? -2.475 -29.232 -16.513 1.00 7.22 1257 ILE B CA 1
ATOM 4904 C C . ILE B 1 80 ? -1.429 -29.891 -15.624 1.00 6.57 1257 ILE B C 1
ATOM 4905 O O . ILE B 1 80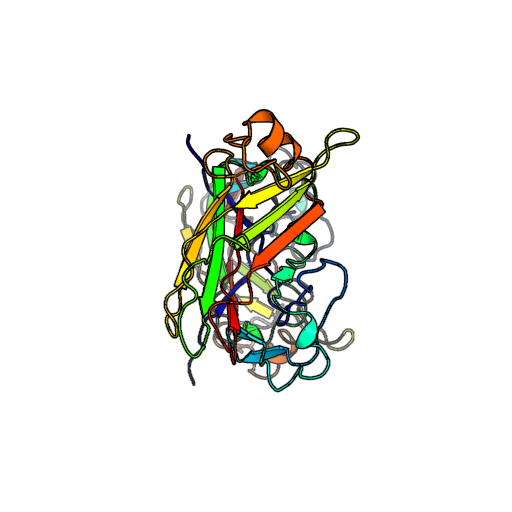 ? -0.225 -29.683 -15.781 1.00 7.12 1257 ILE B O 1
ATOM 4921 N N . TYR B 1 81 ? -1.878 -30.760 -14.736 1.00 6.96 1258 TYR B N 1
ATOM 4922 C CA . TYR B 1 81 ? -0.972 -31.655 -13.992 1.00 7.24 1258 TYR B CA 1
ATOM 4923 C C . TYR B 1 81 ? -1.640 -33.026 -13.926 1.00 7.42 1258 TYR B C 1
ATOM 4924 O O . TYR B 1 81 ? -2.834 -33.106 -13.640 1.00 8.63 1258 TYR B O 1
ATOM 4942 N N . PHE B 1 82 ? -0.920 -34.074 -14.222 1.00 7.27 1259 PHE B N 1
ATOM 4943 C CA . PHE B 1 82 ? -1.494 -35.425 -14.120 1.00 7.60 1259 PHE B CA 1
ATOM 4944 C C . PHE B 1 82 ? -0.443 -36.392 -13.592 1.00 7.19 1259 PHE B C 1
ATOM 4945 O O . PHE B 1 82 ? 0.758 -36.178 -13.724 1.00 7.88 1259 PHE B O 1
ATOM 4962 N N . GLU B 1 83 ? -0.942 -37.505 -13.035 1.00 7.94 1260 GLU B N 1
ATOM 4963 C CA A GLU B 1 83 ? -0.090 -38.614 -12.626 0.51 7.15 1260 GLU B CA 1
ATOM 4964 C CA B GLU B 1 83 ? -0.060 -38.616 -12.647 0.49 8.09 1260 GLU B CA 1
ATOM 4965 C C . GLU B 1 83 ? -0.563 -39.873 -13.293 1.00 8.12 1260 GLU B C 1
ATOM 4966 O O . GLU B 1 83 ? -1.780 -40.149 -13.271 1.00 9.51 1260 GLU B O 1
ATOM 4989 N N . ALA B 1 84 ? 0.321 -40.629 -13.949 1.00 8.96 1261 ALA B N 1
ATOM 4990 C CA . ALA B 1 84 ? -0.011 -41.880 -14.635 1.00 9.61 1261 ALA B CA 1
ATOM 4991 C C . ALA B 1 84 ? 1.254 -42.777 -14.515 1.00 8.67 1261 ALA B C 1
ATOM 4992 O O . ALA B 1 84 ? 2.307 -42.355 -14.142 1.00 10.22 1261 ALA B O 1
ATOM 4999 N N . ARG B 1 85 ? 1.120 -44.005 -14.966 1.00 10.73 1262 ARG B N 1
ATOM 5000 C CA . ARG B 1 85 ? 2.175 -44.978 -14.880 1.00 11.72 1262 ARG B CA 1
ATOM 5001 C C . ARG B 1 85 ? 3.235 -44.775 -15.958 1.00 11.70 1262 ARG B C 1
ATOM 5002 O O . ARG B 1 85 ? 4.408 -44.977 -15.704 1.00 12.22 1262 ARG B O 1
ATOM 5023 N N . GLU B 1 86 ? 2.809 -44.460 -17.145 1.00 11.12 1263 GLU B N 1
ATOM 5024 C CA . GLU B 1 86 ? 3.746 -44.195 -18.262 1.00 12.83 1263 GLU B CA 1
ATOM 5025 C C . GLU B 1 86 ? 3.037 -43.432 -19.359 1.00 11.97 1263 GLU B C 1
ATOM 5026 O O . GLU B 1 86 ? 1.848 -43.293 -19.268 1.00 12.49 1263 GLU B O 1
ATOM 5038 N N . GLU B 1 87 ? 3.777 -42.943 -20.323 1.00 12.68 1264 GLU B N 1
ATOM 5039 C CA . GLU B 1 87 ? 3.209 -42.196 -21.409 1.00 13.58 1264 GLU B CA 1
ATOM 5040 C C . GLU B 1 87 ? 2.622 -43.132 -22.404 1.00 16.88 1264 GLU B C 1
ATOM 5041 O O . GLU B 1 87 ? 3.037 -44.343 -22.475 1.00 17.00 1264 GLU B O 1
ATOM 5053 N N . THR B 1 88 ? 1.681 -42.612 -23.189 1.00 19.51 1265 THR B N 1
ATOM 5054 C CA . THR B 1 88 ? 1.214 -43.335 -24.337 1.00 23.44 1265 THR B CA 1
ATOM 5055 C C . THR B 1 88 ? 2.077 -42.864 -25.516 1.00 29.41 1265 THR B C 1
ATOM 5056 O O . THR B 1 88 ? 2.504 -41.679 -25.605 1.00 31.47 1265 THR B O 1
ATOM 5067 N N . GLY B 1 89 ? 2.272 -43.742 -26.459 1.00 32.82 1266 GLY B N 1
ATOM 5068 C CA . GLY B 1 89 ? 3.063 -43.335 -27.586 1.00 35.16 1266 GLY B CA 1
ATOM 5069 C C . GLY B 1 89 ? 2.320 -42.475 -28.534 1.00 37.93 1266 GLY B C 1
ATOM 5070 O O . GLY B 1 89 ? 2.902 -42.110 -29.539 1.00 39.21 1266 GLY B O 1
ATOM 5074 N N . PHE B 1 90 ? 1.064 -42.163 -28.226 1.00 39.83 1267 PHE B N 1
ATOM 5075 C CA . PHE B 1 90 ? 0.123 -41.611 -29.209 1.00 42.97 1267 PHE B CA 1
ATOM 5076 C C . PHE B 1 90 ? -0.817 -40.574 -28.600 1.00 43.07 1267 PHE B C 1
ATOM 5077 O O . PHE B 1 90 ? -2.041 -40.720 -28.630 1.00 42.72 1267 PHE B O 1
ATOM 5094 N N . SER B 1 91 ? -0.248 -39.497 -28.098 1.00 43.34 1268 SER B N 1
ATOM 5095 C CA . SER B 1 91 ? -1.100 -38.499 -27.461 1.00 43.79 1268 SER B CA 1
ATOM 5096 C C . SER B 1 91 ? -1.896 -37.620 -28.464 1.00 42.11 1268 SER B C 1
ATOM 5097 O O . SER B 1 91 ? -2.390 -36.531 -28.050 1.00 40.53 1268 SER B O 1
ATOM 5105 N N . THR B 1 92 ? -2.026 -38.076 -29.735 1.00 41.61 1269 THR B N 1
ATOM 5106 C CA . THR B 1 92 ? -2.842 -37.404 -30.757 1.00 39.83 1269 THR B CA 1
ATOM 5107 C C . THR B 1 92 ? -4.170 -38.108 -31.138 1.00 37.97 1269 THR B C 1
ATOM 5108 O O . THR B 1 92 ? -5.047 -37.562 -31.835 1.00 38.70 1269 THR B O 1
ATOM 5119 N N . TYR B 1 93 ? -4.347 -39.322 -30.675 1.00 34.95 1270 TYR B N 1
ATOM 5120 C CA . TYR B 1 93 ? -5.607 -40.003 -30.921 1.00 32.77 1270 TYR B CA 1
ATOM 5121 C C . TYR B 1 93 ? -6.747 -39.127 -30.352 1.00 26.59 1270 TYR B C 1
ATOM 5122 O O . TYR B 1 93 ? -7.812 -39.016 -30.948 1.00 25.99 1270 TYR B O 1
ATOM 5140 N N . ASN B 1 94 ? -6.468 -38.502 -29.212 1.00 21.21 1271 ASN B N 1
ATOM 5141 C CA . ASN B 1 94 ? -7.446 -37.663 -28.566 1.00 19.32 1271 ASN B CA 1
ATOM 5142 C C . ASN B 1 94 ? -6.839 -36.270 -28.579 1.00 16.60 1271 ASN B C 1
ATOM 5143 O O . ASN B 1 94 ? -5.804 -35.992 -27.980 1.00 17.94 1271 ASN B O 1
ATOM 5154 N N . PRO B 1 95 ? -7.491 -35.367 -29.301 1.00 11.76 1272 PRO B N 1
ATOM 5155 C CA . PRO B 1 95 ? -6.966 -33.994 -29.370 1.00 10.16 1272 PRO B CA 1
ATOM 5156 C C . PRO B 1 95 ? -6.938 -33.348 -28.015 1.00 9.27 1272 PRO B C 1
ATOM 5157 O O . PRO B 1 95 ? -7.749 -33.651 -27.110 1.00 10.07 1272 PRO B O 1
ATOM 5168 N N . GLN B 1 96 ? -6.040 -32.377 -27.857 1.00 9.04 1273 GLN B N 1
ATOM 5169 C CA . GLN B 1 96 ? -5.908 -31.627 -26.653 1.00 8.14 1273 GLN B CA 1
ATOM 5170 C C . GLN B 1 96 ? -7.082 -30.676 -26.397 1.00 7.92 1273 GLN B C 1
ATOM 5171 O O . GLN B 1 96 ? -7.508 -30.495 -25.238 1.00 8.36 1273 GLN B O 1
ATOM 5185 N N . VAL B 1 97 ? -7.551 -30.030 -27.457 1.00 8.20 1274 VAL B N 1
ATOM 5186 C CA . VAL B 1 97 ? -8.700 -29.154 -27.346 1.00 7.58 1274 VAL B CA 1
ATOM 5187 C C . VAL B 1 97 ? -9.678 -29.483 -28.466 1.00 7.42 1274 VAL B C 1
ATOM 5188 O O . VAL B 1 97 ? -9.265 -29.738 -29.605 1.00 8.47 1274 VAL B O 1
ATOM 5201 N N . ILE B 1 98 ? -10.948 -29.466 -28.140 1.00 6.97 1275 ILE B N 1
ATOM 5202 C CA . ILE B 1 98 ? -12.057 -29.657 -29.085 1.00 7.92 1275 ILE B CA 1
ATOM 5203 C C . ILE B 1 98 ? -12.976 -28.431 -28.985 1.00 7.29 1275 ILE B C 1
ATOM 5204 O O . ILE B 1 98 ? -13.423 -28.122 -27.886 1.00 7.88 1275 ILE B O 1
ATOM 5220 N N . ILE B 1 99 ? -13.285 -27.771 -30.099 1.00 7.02 1276 ILE B N 1
ATOM 5221 C CA . ILE B 1 99 ? -14.238 -26.690 -30.107 1.00 7.78 1276 ILE B CA 1
ATOM 5222 C C . ILE B 1 99 ? -15.279 -26.964 -31.166 1.00 7.22 1276 ILE B C 1
ATOM 5223 O O . ILE B 1 99 ? -14.945 -27.255 -32.326 1.00 8.32 1276 ILE B O 1
ATOM 5239 N N . ARG B 1 100 ? -16.544 -26.793 -30.843 1.00 7.37 1277 ARG B N 1
ATOM 5240 C CA . ARG B 1 100 ? -17.614 -26.764 -31.833 1.00 7.23 1277 ARG B CA 1
ATOM 5241 C C . ARG B 1 100 ? -18.168 -25.344 -31.855 1.00 7.52 1277 ARG B C 1
ATOM 5242 O O . ARG B 1 100 ? -18.314 -24.706 -30.812 1.00 7.26 1277 ARG B O 1
ATOM 5263 N N . GLY B 1 101 ? -18.533 -24.899 -33.074 1.00 7.50 1278 GLY B N 1
ATOM 5264 C CA . GLY B 1 101 ? -19.197 -23.635 -33.178 1.00 7.74 1278 GLY B CA 1
ATOM 5265 C C . GLY B 1 101 ? -19.654 -23.380 -34.603 1.00 7.88 1278 GLY B C 1
ATOM 5266 O O . GLY B 1 101 ? -19.437 -24.227 -35.461 1.00 9.28 1278 GLY B O 1
ATOM 5270 N N . GLY B 1 102 ? -20.235 -22.229 -34.812 1.00 7.93 1279 GLY B N 1
ATOM 5271 C CA . GLY B 1 102 ? -20.572 -21.769 -36.124 1.00 9.18 1279 GLY B CA 1
ATOM 5272 C C . GLY B 1 102 ? -21.992 -21.471 -36.258 1.00 10.01 1279 GLY B C 1
ATOM 5273 O O . GLY B 1 102 ? -22.831 -21.719 -35.396 1.00 10.88 1279 GLY B O 1
ATOM 5277 N N . THR B 1 103 ? -22.274 -20.798 -37.385 1.00 10.21 1280 THR B N 1
ATOM 5278 C CA . THR B 1 103 ? -23.589 -20.255 -37.647 1.00 11.50 1280 THR B CA 1
ATOM 5279 C C . THR B 1 103 ? -24.419 -21.319 -38.408 1.00 12.19 1280 THR B C 1
ATOM 5280 O O . THR B 1 103 ? -23.898 -22.335 -38.859 1.00 12.38 1280 THR B O 1
ATOM 5291 N N . PRO B 1 104 ? -25.713 -21.073 -38.591 1.00 11.94 1281 PRO B N 1
ATOM 5292 C CA . PRO B 1 104 ? -26.568 -22.135 -39.146 1.00 14.73 1281 PRO B CA 1
ATOM 5293 C C . PRO B 1 104 ? -26.160 -22.540 -40.546 1.00 15.51 1281 PRO B C 1
ATOM 5294 O O . PRO B 1 104 ? -25.882 -21.667 -41.394 1.00 16.11 1281 PRO B O 1
ATOM 5305 N N . THR B 1 105 ? -26.140 -23.865 -40.748 1.00 18.15 1282 THR B N 1
ATOM 5306 C CA . THR B 1 105 ? -25.654 -24.547 -41.934 1.00 19.32 1282 THR B CA 1
ATOM 5307 C C . THR B 1 105 ? -24.131 -24.609 -42.024 1.00 18.37 1282 THR B C 1
ATOM 5308 O O . THR B 1 105 ? -23.608 -25.248 -42.983 1.00 19.86 1282 THR B O 1
ATOM 5319 N N . HIS B 1 106 ? -23.420 -24.021 -41.068 1.00 14.39 1283 HIS B N 1
ATOM 5320 C CA . HIS B 1 106 ? -21.978 -24.006 -41.097 1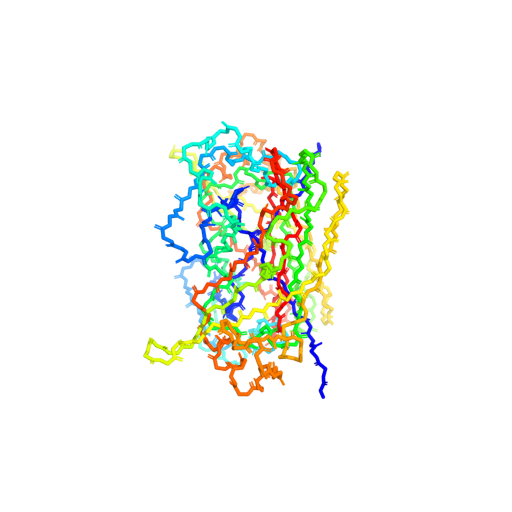.00 14.36 1283 HIS B CA 1
ATOM 5321 C C . HIS B 1 106 ? -21.356 -24.593 -39.848 1.00 13.85 1283 HIS B C 1
ATOM 5322 O O . HIS B 1 106 ? -20.118 -24.663 -39.744 1.00 15.28 1283 HIS B O 1
ATOM 5336 N N . ALA B 1 107 ? -22.145 -25.043 -38.897 1.00 12.27 1284 ALA B N 1
ATOM 5337 C CA . ALA B 1 107 ? -21.533 -25.456 -37.609 1.00 11.58 1284 ALA B CA 1
ATOM 5338 C C . ALA B 1 107 ? -20.671 -26.682 -37.794 1.00 11.14 1284 ALA B C 1
ATOM 5339 O O . ALA B 1 107 ? -21.031 -27.568 -38.564 1.00 13.41 1284 ALA B O 1
ATOM 5346 N N . ARG B 1 108 ? -19.574 -26.721 -37.065 1.00 10.53 1285 ARG B N 1
ATOM 5347 C CA . ARG B 1 108 ? -18.639 -27.835 -37.181 1.00 12.55 1285 ARG B CA 1
ATOM 5348 C C . ARG B 1 108 ? -17.661 -27.868 -35.997 1.00 10.23 1285 ARG B C 1
ATOM 5349 O O . ARG B 1 108 ? -17.581 -26.920 -35.210 1.00 8.77 1285 ARG B O 1
ATOM 5370 N N . ILE B 1 109 ? -17.033 -29.022 -35.873 1.00 10.24 1286 ILE B N 1
ATOM 5371 C CA . ILE B 1 109 ? -16.070 -29.258 -34.813 1.00 8.24 1286 ILE B CA 1
ATOM 5372 C C . ILE B 1 109 ? -14.679 -29.142 -35.350 1.00 8.09 1286 ILE B C 1
ATOM 5373 O O . ILE B 1 109 ? -14.372 -29.685 -36.436 1.00 8.87 1286 ILE B O 1
ATOM 5389 N N . ILE B 1 110 ? -13.782 -28.461 -34.619 1.00 8.02 1287 ILE B N 1
ATOM 5390 C CA . ILE B 1 110 ? -12.370 -28.402 -34.934 1.00 7.03 1287 ILE B CA 1
ATOM 5391 C C . ILE B 1 110 ? -11.560 -28.855 -33.719 1.00 8.12 1287 ILE B C 1
ATOM 5392 O O . ILE B 1 110 ? -12.076 -28.842 -32.573 1.00 7.78 1287 ILE B O 1
ATOM 5408 N N . VAL B 1 111 ? -10.328 -29.260 -33.932 1.00 7.85 1288 VAL B N 1
ATOM 5409 C CA . VAL B 1 111 ? -9.534 -29.881 -32.924 1.00 7.96 1288 VAL B CA 1
ATOM 5410 C C . VAL B 1 111 ? -8.101 -29.321 -32.994 1.00 8.55 1288 VAL B C 1
ATOM 5411 O O . VAL B 1 111 ? -7.592 -28.956 -34.065 1.00 8.69 1288 VAL B O 1
ATOM 5424 N N . ARG B 1 112 ? -7.449 -29.308 -31.824 1.00 9.00 1289 ARG B N 1
ATOM 5425 C CA . ARG B 1 112 ? -6.094 -28.892 -31.703 1.00 9.72 1289 ARG B CA 1
ATOM 5426 C C . ARG B 1 112 ? -5.290 -29.980 -31.006 1.00 9.53 1289 ARG B C 1
ATOM 5427 O O . ARG B 1 112 ? -5.655 -30.395 -29.926 1.00 10.14 1289 ARG B O 1
ATOM 5448 N N . HIS B 1 113 ? -4.230 -30.417 -31.634 1.00 10.11 1290 HIS B N 1
ATOM 5449 C CA . HIS B 1 113 ? -3.328 -31.399 -31.124 1.00 11.63 1290 HIS B CA 1
ATOM 5450 C C . HIS B 1 113 ? -2.126 -30.766 -30.390 1.00 12.60 1290 HIS B C 1
ATOM 5451 O O . HIS B 1 113 ? -1.608 -29.731 -30.844 1.00 16.35 1290 HIS B O 1
ATOM 5465 N N . MET B 1 114 ? -1.709 -31.382 -29.299 1.00 12.82 1291 MET B N 1
ATOM 5466 C CA A MET B 1 114 ? -0.527 -30.940 -28.526 0.74 12.67 1291 MET B CA 1
ATOM 5467 C CA B MET B 1 114 ? -0.511 -30.997 -28.577 0.26 14.02 1291 MET B CA 1
ATOM 5468 C C . MET B 1 114 ? 0.145 -32.234 -28.008 1.00 12.68 1291 MET B C 1
ATOM 5469 O O . MET B 1 114 ? -0.549 -33.188 -27.677 1.00 12.65 1291 MET B O 1
ATOM 5496 N N . ALA B 1 115 ? 1.445 -32.228 -27.901 1.00 12.65 1292 ALA B N 1
ATOM 5497 C CA . ALA B 1 115 ? 2.138 -33.248 -27.174 1.00 12.76 1292 ALA B CA 1
ATOM 5498 C C . ALA B 1 115 ? 1.601 -33.264 -25.740 1.00 12.27 1292 ALA B C 1
ATOM 5499 O O . ALA B 1 115 ? 1.412 -32.230 -25.150 1.00 13.34 1292 ALA B O 1
ATOM 5506 N N . ALA B 1 116 ? 1.447 -34.439 -25.153 1.00 12.10 1293 ALA B N 1
ATOM 5507 C CA . ALA B 1 116 ? 0.941 -34.516 -23.790 1.00 10.62 1293 ALA B CA 1
ATOM 5508 C C . ALA B 1 116 ? 2.006 -33.916 -22.859 1.00 9.76 1293 ALA B C 1
ATOM 5509 O O . ALA B 1 116 ? 3.241 -34.048 -23.080 1.00 10.29 1293 ALA B O 1
ATOM 5516 N N . PRO B 1 117 ? 1.588 -33.281 -21.770 1.00 10.65 1294 PRO B N 1
ATOM 5517 C CA . PRO B 1 117 ? 2.527 -32.863 -20.704 1.00 9.35 1294 PRO B CA 1
ATOM 5518 C C . PRO B 1 117 ? 3.294 -34.074 -20.208 1.00 9.76 1294 PRO B C 1
ATOM 5519 O O . PRO B 1 117 ? 2.801 -35.205 -20.239 1.00 9.99 1294 PRO B O 1
ATOM 5530 N N . LEU B 1 118 ? 4.486 -33.841 -19.681 1.00 8.96 1295 LEU B N 1
ATOM 5531 C CA . LEU B 1 118 ? 5.182 -34.827 -18.930 1.00 8.74 1295 LEU B CA 1
ATOM 5532 C C . LEU B 1 118 ? 4.373 -35.221 -17.676 1.00 9.00 1295 LEU B C 1
ATOM 5533 O O . LEU B 1 118 ? 3.745 -34.366 -17.045 1.00 9.95 1295 LEU B O 1
ATOM 5549 N N . ILE B 1 119 ? 4.456 -36.471 -17.272 1.00 9.63 1296 ILE B N 1
ATOM 5550 C CA . ILE B 1 119 ? 3.853 -36.961 -16.014 1.00 8.92 1296 ILE B CA 1
ATOM 5551 C C . ILE B 1 119 ? 4.459 -36.112 -14.852 1.00 8.52 1296 ILE B C 1
ATOM 5552 O O . ILE B 1 119 ? 5.648 -35.900 -14.739 1.00 10.17 1296 ILE B O 1
ATOM 5568 N N . GLY B 1 120 ? 3.603 -35.623 -13.981 1.00 8.98 1297 GLY B N 1
ATOM 5569 C CA . GLY B 1 120 ? 4.040 -34.968 -12.769 1.00 10.45 1297 GLY B CA 1
ATOM 5570 C C . GLY B 1 120 ? 4.524 -33.566 -12.936 1.00 12.30 1297 GLY B C 1
ATOM 5571 O O . GLY B 1 120 ? 5.080 -32.967 -11.983 1.00 15.06 1297 GLY B O 1
ATOM 5575 N N . GLN B 1 121 ? 4.320 -32.989 -14.108 1.00 9.47 1298 GLN B N 1
ATOM 5576 C CA . GLN B 1 121 ? 4.793 -31.626 -14.382 1.00 8.90 1298 GLN B CA 1
ATOM 5577 C C . GLN B 1 121 ? 3.628 -30.673 -14.562 1.00 8.30 1298 GLN B C 1
ATOM 5578 O O . GLN B 1 121 ? 2.819 -30.851 -15.472 1.00 8.05 1298 GLN B O 1
ATOM 5592 N N . LEU B 1 122 ? 3.516 -29.632 -13.742 1.00 8.87 1299 LEU B N 1
ATOM 5593 C CA . LEU B 1 122 ? 2.480 -28.644 -13.932 1.00 8.18 1299 LEU B CA 1
ATOM 5594 C C . LEU B 1 122 ? 2.816 -27.872 -15.202 1.00 8.61 1299 LEU B C 1
ATOM 5595 O O . LEU B 1 122 ? 3.886 -27.302 -15.308 1.00 10.88 1299 LEU B O 1
ATOM 5611 N N . THR B 1 123 ? 1.950 -27.957 -16.184 1.00 7.61 1300 THR B N 1
ATOM 5612 C CA . THR B 1 123 ? 2.273 -27.577 -17.545 1.00 8.11 1300 THR B CA 1
ATOM 5613 C C . THR B 1 123 ? 1.298 -26.517 -18.051 1.00 7.15 1300 THR B C 1
ATOM 5614 O O . THR B 1 123 ? 0.099 -26.779 -18.168 1.00 7.95 1300 THR B O 1
ATOM 5625 N N . ARG B 1 124 ? 1.854 -25.353 -18.388 1.00 8.56 1301 ARG B N 1
ATOM 5626 C CA . ARG B 1 124 ? 1.043 -24.216 -18.828 1.00 9.11 1301 ARG B CA 1
ATOM 5627 C C . ARG B 1 124 ? 0.982 -24.237 -20.363 1.00 10.34 1301 ARG B C 1
ATOM 5628 O O . ARG B 1 124 ? 1.988 -23.984 -21.023 1.00 11.90 1301 ARG B O 1
ATOM 5649 N N . HIS B 1 125 ? -0.176 -24.530 -20.903 1.00 8.93 1302 HIS B N 1
ATOM 5650 C CA . HIS B 1 125 ? -0.396 -24.479 -22.360 1.00 9.27 1302 HIS B CA 1
ATOM 5651 C C . HIS B 1 125 ? -0.935 -23.108 -22.777 1.00 9.14 1302 HIS B C 1
ATOM 5652 O O . HIS B 1 125 ? -1.714 -22.491 -22.056 1.00 10.45 1302 HIS B O 1
ATOM 5666 N N . GLU B 1 126 ? -0.518 -22.682 -23.956 1.00 9.50 1303 GLU B N 1
ATOM 5667 C CA . GLU B 1 126 ? -1.053 -21.470 -24.588 1.00 10.06 1303 GLU B CA 1
ATOM 5668 C C . GLU B 1 126 ? -1.461 -21.901 -25.987 1.00 10.69 1303 GLU B C 1
ATOM 5669 O O . GLU B 1 126 ? -0.580 -22.364 -26.765 1.00 14.16 1303 GLU B O 1
ATOM 5681 N N . ILE B 1 127 ? -2.728 -21.819 -26.284 1.00 9.43 1304 ILE B N 1
ATOM 5682 C CA . ILE B 1 127 ? -3.293 -22.263 -27.557 1.00 9.46 1304 ILE B CA 1
ATOM 5683 C C . ILE B 1 127 ? -3.725 -20.972 -28.276 1.00 9.86 1304 ILE B C 1
ATOM 5684 O O . ILE B 1 127 ? -4.661 -20.298 -27.850 1.00 10.00 1304 ILE B O 1
ATOM 5700 N N . GLU B 1 128 ? -3.067 -20.680 -29.418 1.00 9.47 1305 GLU B N 1
ATOM 5701 C CA . GLU B 1 128 ? -3.476 -19.461 -30.142 1.00 10.06 1305 GLU B CA 1
ATOM 5702 C C . GLU B 1 128 ? -4.841 -19.690 -30.769 1.00 9.00 1305 GLU B C 1
ATOM 5703 O O . GLU B 1 128 ? -5.093 -20.697 -31.442 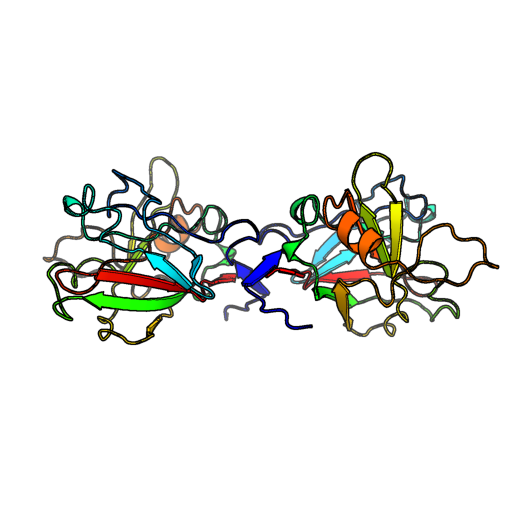1.00 9.88 1305 GLU B O 1
ATOM 5715 N N . MET B 1 129 ? -5.723 -18.720 -30.576 1.00 9.01 1306 MET B N 1
ATOM 5716 C CA . MET B 1 129 ? -7.046 -18.725 -31.131 1.00 7.74 1306 MET B CA 1
ATOM 5717 C C . MET B 1 129 ? -7.053 -18.088 -32.522 1.00 7.78 1306 MET B C 1
ATOM 5718 O O . MET B 1 129 ? -7.653 -17.042 -32.780 1.00 8.00 1306 MET B O 1
ATOM 5732 N N . THR B 1 130 ? -6.328 -18.754 -33.432 1.00 8.26 1307 THR B N 1
ATOM 5733 C CA . THR B 1 130 ? -6.402 -18.451 -34.848 1.00 8.29 1307 THR B CA 1
ATOM 5734 C C . THR B 1 130 ? -6.344 -19.807 -35.553 1.00 10.17 1307 THR B C 1
ATOM 5735 O O . THR B 1 130 ? -6.029 -20.832 -34.934 1.00 11.22 1307 THR B O 1
ATOM 5746 N N . GLU B 1 131 ? -6.595 -19.781 -36.857 1.00 9.22 1308 GLU B N 1
ATOM 5747 C CA . GLU B 1 131 ? -6.813 -21.033 -37.589 1.00 9.86 1308 GLU B CA 1
ATOM 5748 C C . GLU B 1 131 ? -5.572 -21.939 -37.741 1.00 11.56 1308 GLU B C 1
ATOM 5749 O O . GLU B 1 131 ? -5.737 -23.144 -37.974 1.00 11.02 1308 GLU B O 1
ATOM 5761 N N . LYS B 1 132 ? -4.381 -21.360 -37.703 1.00 16.26 1309 LYS B N 1
ATOM 5762 C CA . LYS B 1 132 ? -3.233 -22.102 -38.342 1.00 22.53 1309 LYS B CA 1
ATOM 5763 C C . LYS B 1 132 ? -3.033 -23.594 -38.075 1.00 22.53 1309 LYS B C 1
ATOM 5764 O O . LYS B 1 132 ? -2.834 -24.451 -39.037 1.00 27.45 1309 LYS B O 1
ATOM 5783 N N . GLU B 1 133 ? -2.955 -23.888 -36.810 1.00 15.54 1310 GLU B N 1
ATOM 5784 C CA . GLU B 1 133 ? -2.664 -25.273 -36.401 1.00 17.48 1310 GLU B CA 1
ATOM 5785 C C . GLU B 1 133 ? -3.885 -26.177 -36.140 1.00 13.68 1310 GLU B C 1
ATOM 5786 O O . GLU B 1 133 ? -3.756 -27.295 -35.669 1.00 18.80 1310 GLU B O 1
ATOM 5798 N N . TRP B 1 134 ? -5.080 -25.676 -36.345 1.00 10.28 1311 TRP B N 1
ATOM 5799 C CA . TRP B 1 134 ? -6.320 -26.404 -36.065 1.00 8.54 1311 TRP B CA 1
ATOM 5800 C C . TRP B 1 134 ? -6.675 -27.330 -37.232 1.00 9.25 1311 TRP B C 1
ATOM 5801 O O . TRP B 1 134 ? -6.363 -27.002 -38.392 1.00 10.68 1311 TRP B O 1
ATOM 5822 N N . LYS B 1 135 ? -7.321 -28.427 -36.913 1.00 9.14 1312 LYS B N 1
ATOM 5823 C CA . LYS B 1 135 ? -7.774 -29.391 -37.897 1.00 9.11 1312 LYS B CA 1
ATOM 5824 C C . LYS B 1 135 ? -9.277 -29.549 -37.799 1.00 8.88 1312 LYS B C 1
ATOM 5825 O O . LYS B 1 135 ? -9.883 -29.307 -36.760 1.00 9.46 1312 LYS B O 1
ATOM 5844 N N . TYR B 1 136 ? -9.909 -30.029 -38.878 1.00 8.82 1313 TYR B N 1
ATOM 5845 C CA . TYR B 1 136 ? -11.313 -30.346 -38.866 1.00 8.69 1313 TYR B CA 1
ATOM 5846 C C . TYR B 1 136 ? -11.525 -31.712 -38.264 1.00 9.81 1313 TYR B C 1
ATOM 5847 O O . TYR B 1 136 ? -10.922 -32.670 -38.676 1.00 12.56 1313 TYR B O 1
ATOM 5865 N N . TYR B 1 137 ? -12.431 -31.796 -37.321 1.00 9.31 1314 TYR B N 1
ATOM 5866 C CA . TYR B 1 137 ? -12.846 -33.094 -36.802 1.00 10.50 1314 TYR B CA 1
ATOM 5867 C C . TYR B 1 137 ? -13.493 -33.888 -37.900 1.00 11.53 1314 TYR B C 1
ATOM 5868 O O . TYR B 1 137 ? -14.270 -33.370 -38.703 1.00 13.30 1314 TYR B O 1
ATOM 5886 N N . GLY B 1 138 ? -13.210 -35.176 -37.904 1.00 14.20 1315 GLY B N 1
ATOM 5887 C CA . GLY B 1 138 ? -13.866 -36.102 -38.812 1.00 16.57 1315 GLY B CA 1
ATOM 5888 C C . GLY B 1 138 ? -13.313 -36.217 -40.198 1.00 17.84 1315 GLY B C 1
ATOM 5889 O O . GLY B 1 138 ? -13.918 -36.942 -41.025 1.00 21.60 1315 GLY B O 1
ATOM 5893 N N . ASP B 1 139 ? -12.197 -35.577 -40.483 1.00 17.15 1316 ASP B N 1
ATOM 5894 C CA . ASP B 1 139 ? -11.545 -35.804 -41.750 1.00 17.97 1316 ASP B CA 1
ATOM 5895 C C . ASP B 1 139 ? -11.053 -37.247 -41.917 1.00 17.80 1316 ASP B C 1
ATOM 5896 O O . ASP B 1 139 ? -10.528 -37.851 -40.978 1.00 19.16 1316 ASP B O 1
ATOM 5905 N N . ASP B 1 140 ? -11.210 -37.754 -43.142 1.00 19.40 1317 ASP B N 1
ATOM 5906 C CA . ASP B 1 140 ? -10.693 -39.070 -43.444 1.00 20.52 1317 ASP B CA 1
ATOM 5907 C C . ASP B 1 140 ? -9.168 -39.044 -43.253 1.00 21.27 1317 ASP B C 1
ATOM 5908 O O . ASP B 1 140 ? -8.520 -38.009 -43.511 1.00 20.15 1317 ASP B O 1
ATOM 5917 N N . PRO B 1 141 ? -8.576 -40.167 -42.854 1.00 25.42 1318 PRO B N 1
ATOM 5918 C CA . PRO B 1 141 ? -7.118 -40.182 -42.752 1.00 25.63 1318 PRO B CA 1
ATOM 5919 C C . PRO B 1 141 ? -6.378 -39.829 -44.019 1.00 25.79 1318 PRO B C 1
ATOM 5920 O O . PRO B 1 141 ? -5.254 -39.318 -43.882 1.00 26.83 1318 PRO B O 1
ATOM 5931 N N . ARG B 1 142 ? -6.987 -39.971 -45.189 1.00 24.25 1319 ARG B N 1
ATOM 5932 C CA . ARG B 1 142 ? -6.268 -39.549 -46.418 1.00 23.56 1319 ARG B CA 1
ATOM 5933 C C . ARG B 1 142 ? -6.296 -38.072 -46.702 1.00 19.26 1319 ARG B C 1
ATOM 5934 O O . ARG B 1 142 ? -5.587 -37.600 -47.604 1.00 19.07 1319 ARG B O 1
ATOM 5955 N N . VAL B 1 143 ? -7.114 -37.343 -45.961 1.00 17.59 1320 VAL B N 1
ATOM 5956 C CA . VAL B 1 143 ? -7.351 -35.924 -46.165 1.00 15.57 1320 VAL B CA 1
ATOM 5957 C C . VAL B 1 143 ? -6.438 -35.176 -45.200 1.00 14.47 1320 VAL B C 1
ATOM 5958 O O . VAL B 1 143 ? -6.526 -35.348 -43.981 1.00 16.11 1320 VAL B O 1
ATOM 5971 N N . HIS B 1 144 ? -5.494 -34.397 -45.732 1.00 14.51 1321 HIS B N 1
ATOM 5972 C CA . HIS B 1 144 ? -4.495 -33.684 -44.931 1.00 15.19 1321 HIS B CA 1
ATOM 5973 C C . HIS B 1 144 ? -4.643 -32.186 -45.184 1.00 13.88 1321 HIS B C 1
ATOM 5974 O O . HIS B 1 144 ? -4.252 -31.681 -46.227 1.00 15.92 1321 HIS B O 1
ATOM 5988 N N . ARG B 1 145 ? -5.322 -31.485 -44.283 1.00 11.56 1322 ARG B N 1
ATOM 5989 C CA . ARG B 1 145 ? -5.639 -30.083 -44.443 1.00 10.50 1322 ARG B CA 1
ATOM 5990 C C . ARG B 1 145 ? -5.762 -29.411 -43.139 1.00 11.06 1322 ARG B C 1
ATOM 5991 O O . ARG B 1 145 ? -5.887 -30.089 -42.100 1.00 11.58 1322 ARG B O 1
ATOM 6012 N N . THR B 1 146 ? -5.796 -28.088 -43.176 1.00 11.69 1323 THR B N 1
ATOM 6013 C CA . THR B 1 146 ? -5.971 -27.300 -41.933 1.00 11.04 1323 THR B CA 1
ATOM 6014 C C . THR B 1 146 ? -7.209 -26.402 -42.107 1.00 10.04 1323 THR B C 1
ATOM 6015 O O . THR B 1 146 ? -7.751 -26.221 -43.224 1.00 9.65 1323 THR B O 1
ATOM 6026 N N . VAL B 1 147 ? -7.635 -25.858 -40.981 1.00 9.79 1324 VAL B N 1
ATOM 6027 C CA . VAL B 1 147 ? -8.855 -25.054 -40.953 1.00 8.54 1324 VAL B CA 1
ATOM 6028 C C . VAL B 1 147 ? -8.636 -23.694 -41.621 1.00 8.01 1324 VAL B C 1
ATOM 6029 O O . VAL B 1 147 ? -7.606 -23.054 -41.438 1.00 9.34 1324 VAL B O 1
ATOM 6042 N N . THR B 1 148 ? -9.610 -23.301 -42.432 1.00 7.99 1325 THR B N 1
ATOM 6043 C CA . THR B 1 148 ? -9.535 -21.983 -43.071 1.00 7.41 1325 THR B CA 1
ATOM 6044 C C . THR B 1 148 ? -9.788 -20.835 -42.087 1.00 7.83 1325 THR B C 1
ATOM 6045 O O . THR B 1 148 ? -10.463 -20.998 -41.046 1.00 7.93 1325 THR B O 1
ATOM 6056 N N . ARG B 1 149 ? -9.247 -19.668 -42.420 1.00 8.17 1326 ARG B N 1
ATOM 6057 C CA . ARG B 1 149 ? -9.525 -18.481 -41.639 1.00 7.41 1326 ARG B CA 1
ATOM 6058 C C . ARG B 1 149 ? -11.011 -18.230 -41.551 1.00 7.58 1326 ARG B C 1
ATOM 6059 O O . ARG B 1 149 ? -11.515 -17.930 -40.446 1.00 8.22 1326 ARG B O 1
ATOM 6080 N N . GLU B 1 150 ? -11.721 -18.287 -42.645 1.00 7.82 1327 GLU B N 1
ATOM 6081 C CA . GLU B 1 150 ? -13.163 -18.048 -42.585 1.00 8.88 1327 GLU B CA 1
ATOM 6082 C C . GLU B 1 150 ? -13.859 -19.038 -41.692 1.00 7.70 1327 GLU B C 1
ATOM 6083 O O . GLU B 1 150 ? -14.801 -18.640 -40.961 1.00 8.11 1327 GLU B O 1
ATOM 6095 N N . ASP B 1 151 ? -13.516 -20.328 -41.765 1.00 8.05 1328 ASP B N 1
ATOM 6096 C CA . ASP B 1 151 ? -14.242 -21.298 -40.908 1.00 7.70 1328 ASP B CA 1
ATOM 6097 C C . ASP B 1 151 ? -13.921 -21.049 -39.455 1.00 7.05 1328 ASP B C 1
ATOM 6098 O O . ASP B 1 151 ? -14.805 -21.228 -38.622 1.00 8.21 1328 ASP B O 1
ATOM 6107 N N . PHE B 1 152 ? -12.661 -20.733 -39.154 1.00 6.87 1329 PHE B N 1
ATOM 6108 C CA . PHE B 1 152 ? -12.298 -20.486 -37.743 1.00 7.95 1329 PHE B CA 1
ATOM 6109 C C . PHE B 1 152 ? -13.106 -19.294 -37.227 1.00 7.18 1329 PHE B C 1
ATOM 6110 O O . PHE B 1 152 ? -13.635 -19.300 -36.104 1.00 7.05 1329 PHE B O 1
ATOM 6127 N N . LEU B 1 153 ? -13.166 -18.212 -37.991 1.00 7.29 1330 LEU B N 1
ATOM 6128 C CA . LEU B 1 153 ? -13.888 -17.028 -37.577 1.00 6.19 1330 LEU B CA 1
ATOM 6129 C C . LEU B 1 153 ? -15.392 -17.308 -37.489 1.00 7.65 1330 LEU B C 1
ATOM 6130 O O . LEU B 1 153 ? -16.082 -16.779 -36.617 1.00 7.27 1330 LEU B O 1
ATOM 6146 N N . ASP B 1 154 ? -15.973 -18.128 -38.395 1.00 7.59 1331 ASP B N 1
ATOM 6147 C CA . ASP B 1 154 ? -17.375 -18.483 -38.255 1.00 7.30 1331 ASP B CA 1
ATOM 6148 C C . ASP B 1 154 ? -17.654 -19.238 -36.953 1.00 7.24 1331 ASP B C 1
ATOM 6149 O O . ASP B 1 154 ? -18.695 -19.042 -36.342 1.00 7.66 1331 ASP B O 1
ATOM 6158 N N . ILE B 1 155 ? -16.749 -20.131 -36.593 1.00 7.11 1332 ILE B N 1
ATOM 6159 C CA . ILE B 1 155 ? -16.841 -20.827 -35.322 1.00 7.85 1332 ILE B CA 1
ATOM 6160 C C . ILE B 1 155 ? -16.814 -19.836 -34.158 1.00 6.95 1332 ILE B C 1
ATOM 6161 O O . ILE B 1 155 ? -17.641 -19.942 -33.251 1.00 7.65 1332 ILE B O 1
ATOM 6177 N N . LEU B 1 156 ? -15.893 -18.880 -34.203 1.00 6.56 1333 LEU B N 1
ATOM 6178 C CA A LEU B 1 156 ? -15.849 -17.904 -33.107 0.65 6.79 1333 LEU B CA 1
ATOM 6179 C CA B LEU B 1 156 ? -15.840 -17.926 -33.107 0.35 6.70 1333 LEU B CA 1
ATOM 6180 C C . LEU B 1 156 ? -17.059 -16.992 -33.068 1.00 6.73 1333 LEU B C 1
ATOM 6181 O O . LEU B 1 156 ? -17.400 -16.468 -32.020 1.00 7.72 1333 LEU B O 1
ATOM 6212 N N . TYR B 1 157 ? -17.759 -16.851 -34.205 1.00 6.83 1334 TYR B N 1
ATOM 6213 C CA . TYR B 1 157 ? -18.981 -16.077 -34.251 1.00 7.23 1334 TYR B CA 1
ATOM 6214 C C . TYR B 1 157 ? -19.997 -16.636 -33.273 1.00 7.40 1334 TYR B C 1
ATOM 6215 O O . TYR B 1 157 ? -20.821 -15.900 -32.698 1.00 7.81 1334 TYR B O 1
ATOM 6233 N N . ASP B 1 158 ? -19.980 -17.948 -33.113 1.00 6.54 1335 ASP B N 1
ATOM 6234 C CA . ASP B 1 158 ? -20.914 -18.611 -32.189 1.00 7.83 1335 ASP B CA 1
ATOM 6235 C C . ASP B 1 158 ? -20.311 -19.930 -31.695 1.00 6.40 1335 ASP B C 1
ATOM 6236 O O . ASP B 1 158 ? -20.542 -21.004 -32.263 1.00 7.16 1335 ASP B O 1
ATOM 6245 N N . ILE B 1 159 ? -19.553 -19.835 -30.603 1.00 6.65 1336 ILE B N 1
ATOM 6246 C CA . ILE B 1 159 ? -18.990 -21.039 -29.987 1.00 7.50 1336 ILE B CA 1
ATOM 6247 C C . ILE B 1 159 ? -20.104 -21.824 -29.233 1.00 7.43 1336 ILE B C 1
ATOM 6248 O O . ILE B 1 159 ? -20.863 -21.279 -28.446 1.00 7.51 1336 ILE B O 1
ATOM 6264 N N . HIS B 1 160 ? -20.125 -23.153 -29.462 1.00 6.59 1337 HIS B N 1
ATOM 6265 C CA . HIS B 1 160 ? -21.062 -24.055 -28.834 1.00 6.95 1337 HIS B CA 1
ATOM 6266 C C . HIS B 1 160 ? -20.507 -24.794 -27.617 1.00 6.19 1337 HIS B C 1
ATOM 6267 O O . HIS B 1 160 ? -21.230 -25.006 -26.637 1.00 7.25 1337 HIS B O 1
ATOM 6281 N N . TYR B 1 161 ? -19.225 -25.122 -27.658 1.00 7.26 1338 TYR B N 1
ATOM 6282 C CA . TYR B 1 161 ? -18.533 -25.716 -26.480 1.00 7.21 1338 TYR B CA 1
ATOM 6283 C C . TYR B 1 161 ? -17.048 -25.694 -26.711 1.00 7.82 1338 TYR B C 1
ATOM 6284 O O . TYR B 1 161 ? -16.565 -25.680 -27.871 1.00 7.54 1338 TYR B O 1
ATOM 6302 N N . ILE B 1 162 ? -16.293 -25.741 -25.615 1.00 7.42 1339 ILE B N 1
ATOM 6303 C CA . ILE B 1 162 ? -14.836 -25.906 -25.591 1.00 6.80 1339 ILE B CA 1
ATOM 6304 C C . ILE B 1 162 ? -14.538 -26.993 -24.591 1.00 6.61 1339 ILE B C 1
ATOM 6305 O O . ILE B 1 162 ? -14.922 -26.882 -23.421 1.00 7.55 1339 ILE B O 1
ATOM 6321 N N . LEU B 1 163 ? -13.838 -28.015 -25.049 1.00 6.47 1340 LEU B N 1
ATOM 6322 C CA . LEU B 1 163 ? -13.428 -29.160 -24.210 1.00 6.65 1340 LEU B CA 1
ATOM 6323 C C . LEU B 1 163 ? -11.902 -29.236 -24.188 1.00 7.18 1340 LEU B C 1
ATOM 6324 O O . LEU B 1 163 ? -11.245 -29.021 -25.209 1.00 7.92 1340 LEU B O 1
ATOM 6340 N N . ILE B 1 164 ? -11.302 -29.479 -22.993 1.00 6.76 1341 ILE B N 1
ATOM 6341 C CA . ILE B 1 164 ? -9.848 -29.566 -22.792 1.00 7.08 1341 ILE B CA 1
ATOM 6342 C C . ILE B 1 164 ? -9.556 -30.960 -22.248 1.00 6.59 1341 ILE B C 1
ATOM 6343 O O . ILE B 1 164 ? -10.181 -31.412 -21.286 1.00 6.78 1341 ILE B O 1
ATOM 6359 N N . LYS B 1 165 ? -8.645 -31.668 -22.893 1.00 6.98 1342 LYS B N 1
ATOM 6360 C CA . LYS B 1 165 ? -8.354 -33.036 -22.480 1.00 7.78 1342 LYS B CA 1
ATOM 6361 C C . LYS B 1 165 ? -7.993 -33.153 -21.005 1.00 7.21 1342 LYS B C 1
ATOM 6362 O O . LYS B 1 165 ? -7.261 -32.341 -20.454 1.00 7.64 1342 LYS B O 1
ATOM 6381 N N . ALA B 1 166 ? -8.559 -34.192 -20.373 1.00 7.36 1343 ALA B N 1
ATOM 6382 C CA . ALA B 1 166 ? -8.299 -34.447 -18.953 1.00 7.44 1343 ALA B CA 1
ATOM 6383 C C . ALA B 1 166 ? -7.562 -35.782 -18.722 1.00 7.76 1343 ALA B C 1
ATOM 6384 O O . ALA B 1 166 ? -7.076 -35.992 -17.653 1.00 9.64 1343 ALA B O 1
ATOM 6391 N N . THR B 1 167 ? -7.557 -36.661 -19.675 1.00 8.44 1344 THR B N 1
ATOM 6392 C CA . THR B 1 167 ? -6.963 -37.985 -19.565 1.00 8.27 1344 THR B CA 1
ATOM 6393 C C . THR B 1 167 ? -5.666 -38.006 -20.355 1.00 8.80 1344 THR B C 1
ATOM 6394 O O . THR B 1 167 ? -5.691 -37.739 -21.558 1.00 9.27 1344 THR B O 1
ATOM 6405 N N . TYR B 1 168 ? -4.580 -38.382 -19.707 1.00 8.48 1345 TYR B N 1
ATOM 6406 C CA . TYR B 1 168 ? -3.265 -38.490 -20.314 1.00 9.93 1345 TYR B CA 1
ATOM 6407 C C . TYR B 1 168 ? -2.574 -39.741 -19.809 1.00 10.47 1345 TYR B C 1
ATOM 6408 O O . TYR B 1 168 ? -2.741 -40.099 -18.634 1.00 12.29 1345 TYR B O 1
ATOM 6426 N N . GLY B 1 169 ? -1.716 -40.317 -20.612 1.00 11.33 1346 GLY B N 1
ATOM 6427 C CA . GLY B 1 169 ? -0.908 -41.443 -20.171 1.00 12.51 1346 GLY B CA 1
ATOM 6428 C C . GLY B 1 169 ? -1.700 -42.721 -20.004 1.00 13.71 1346 GLY B C 1
ATOM 6429 O O . GLY B 1 169 ? -2.878 -42.826 -20.265 1.00 16.60 1346 GLY B O 1
ATOM 6433 N N . ASN B 1 170 ? -1.010 -43.766 -19.598 1.00 11.85 1347 ASN B N 1
ATOM 6434 C CA . ASN B 1 170 ? -1.608 -45.062 -19.299 1.00 13.37 1347 ASN B CA 1
ATOM 6435 C C . ASN B 1 170 ? -1.771 -45.215 -17.774 1.00 12.40 1347 ASN B C 1
ATOM 6436 O O . ASN B 1 170 ? -0.849 -44.889 -16.996 1.00 13.10 1347 ASN B O 1
ATOM 6447 N N . PHE B 1 171 ? -2.930 -45.700 -17.374 1.00 11.80 1348 PHE B N 1
ATOM 6448 C CA . PHE B 1 171 ? -3.270 -45.907 -15.949 1.00 13.20 1348 PHE B CA 1
ATOM 6449 C C . PHE B 1 171 ? -3.165 -44.568 -15.191 1.00 12.79 1348 PHE B C 1
ATOM 6450 O O . PHE B 1 171 ? -2.503 -44.456 -14.179 1.00 14.50 1348 PHE B O 1
ATOM 6467 N N . MET B 1 172 ? -3.861 -43.542 -15.687 1.00 11.26 1349 MET B N 1
ATOM 6468 C CA . MET B 1 172 ? -3.858 -42.248 -15.025 1.00 10.35 1349 MET B CA 1
ATOM 6469 C C . MET B 1 172 ? -4.601 -42.341 -13.687 1.00 10.52 1349 MET B C 1
ATOM 6470 O O . MET B 1 172 ? -5.689 -42.881 -13.635 1.00 12.91 1349 MET B O 1
ATOM 6484 N N . ARG B 1 173 ? -4.032 -41.782 -12.635 1.00 9.97 1350 ARG B N 1
ATOM 6485 C CA . ARG B 1 173 ? -4.626 -41.843 -11.324 1.00 10.58 1350 ARG B CA 1
ATOM 6486 C C . ARG B 1 173 ? -5.360 -40.535 -10.989 1.00 9.19 1350 ARG B C 1
ATOM 6487 O O . ARG B 1 173 ? -6.410 -40.535 -10.312 1.00 9.64 1350 ARG B O 1
ATOM 6508 N N . GLN B 1 174 ? -4.802 -39.406 -11.427 1.00 8.76 1351 GLN B N 1
ATOM 6509 C CA . GLN B 1 174 ? -5.410 -38.092 -11.135 1.00 9.13 1351 GLN B CA 1
ATOM 6510 C C . GLN B 1 174 ? -5.010 -37.113 -12.195 1.00 8.18 1351 GLN B C 1
ATOM 6511 O O . GLN B 1 174 ? -3.957 -37.240 -12.826 1.00 8.12 13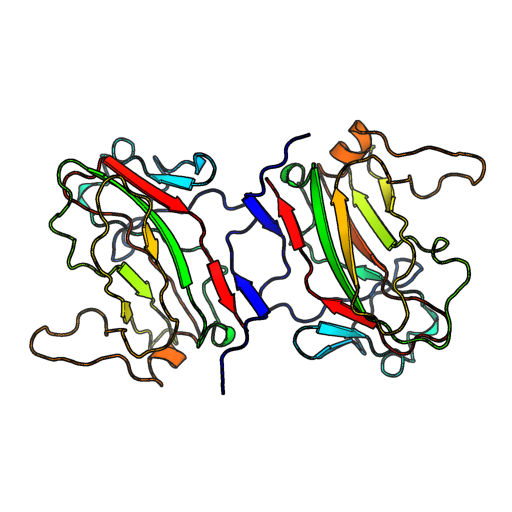51 GLN B O 1
ATOM 6525 N N . SER B 1 175 ? -5.851 -36.106 -12.375 1.00 7.76 1352 SER B N 1
ATOM 6526 C CA . SER B 1 175 ? -5.584 -35.056 -13.327 1.00 8.09 1352 SER B CA 1
ATOM 6527 C C . SER B 1 175 ? -6.143 -33.733 -12.802 1.00 6.78 1352 SER B C 1
ATOM 6528 O O . SER B 1 175 ? -7.193 -33.725 -12.140 1.00 8.48 1352 SER B O 1
ATOM 6536 N N . ARG B 1 176 ? -5.478 -32.635 -13.087 1.00 6.47 1353 ARG B N 1
ATOM 6537 C CA . ARG B 1 176 ? -5.797 -31.330 -12.531 1.00 6.83 1353 ARG B CA 1
ATOM 6538 C C . ARG B 1 176 ? -5.808 -30.268 -13.619 1.00 7.09 1353 ARG B C 1
ATOM 6539 O O . ARG B 1 176 ? -4.982 -30.316 -14.547 1.00 7.54 1353 ARG B O 1
ATOM 6560 N N . ILE B 1 177 ? -6.657 -29.280 -13.432 1.00 6.15 1354 ILE B N 1
ATOM 6561 C CA . ILE B 1 177 ? -6.627 -28.110 -14.299 1.00 6.95 1354 ILE B CA 1
ATOM 6562 C C . ILE B 1 177 ? -6.762 -26.854 -13.426 1.00 6.98 1354 ILE B C 1
ATOM 6563 O O . ILE B 1 177 ? -7.438 -26.861 -12.376 1.00 7.13 1354 ILE B O 1
ATOM 6579 N N . SER B 1 178 ? -6.144 -25.777 -13.864 1.00 6.96 1355 SER B N 1
ATOM 6580 C CA . SER B 1 178 ? -6.229 -24.487 -13.194 1.00 6.84 1355 SER B CA 1
ATOM 6581 C C . SER B 1 178 ? -5.795 -23.404 -14.194 1.00 6.65 1355 SER B C 1
ATOM 6582 O O . SER B 1 178 ? -5.405 -23.707 -15.336 1.00 6.28 1355 SER B O 1
ATOM 6590 N N . GLU B 1 179 ? -5.879 -22.157 -13.809 1.00 7.42 1356 GLU B N 1
ATOM 6591 C CA . GLU B 1 179 ? -5.308 -21.039 -14.556 1.00 7.97 1356 GLU B CA 1
ATOM 6592 C C . GLU B 1 179 ? -5.950 -20.909 -15.892 1.00 7.83 1356 GLU B C 1
ATOM 6593 O O . GLU B 1 179 ? -5.295 -20.571 -16.864 1.00 8.98 1356 GLU B O 1
ATOM 6605 N N . ILE B 1 180 ? -7.226 -21.168 -15.997 1.00 8.17 1357 ILE B N 1
ATOM 6606 C CA . ILE B 1 180 ? -7.947 -21.133 -17.300 1.00 8.01 1357 ILE B CA 1
ATOM 6607 C C . ILE B 1 180 ? -8.250 -19.689 -17.638 1.00 8.55 1357 ILE B C 1
ATOM 6608 O O . ILE B 1 180 ? -8.871 -18.949 -16.844 1.00 10.44 1357 ILE B O 1
ATOM 6624 N N . SER B 1 181 ? -7.923 -19.294 -18.857 1.00 8.06 1358 SER B N 1
ATOM 6625 C CA . SER B 1 181 ? -8.340 -17.951 -19.347 1.00 8.59 1358 SER B CA 1
ATOM 6626 C C . SER B 1 181 ? -8.309 -17.921 -20.848 1.00 8.53 1358 SER B C 1
ATOM 6627 O O . SER B 1 181 ? -7.569 -18.665 -21.493 1.00 10.28 1358 SER B O 1
ATOM 6635 N N . MET B 1 182 ? -9.142 -17.057 -21.399 1.00 8.16 1359 MET B N 1
ATOM 6636 C CA . MET B 1 182 ? -9.116 -16.807 -22.837 1.00 8.23 1359 MET B CA 1
ATOM 6637 C C . MET B 1 182 ? -9.018 -15.288 -23.062 1.00 7.39 1359 MET B C 1
ATOM 6638 O O . MET B 1 182 ? -9.893 -14.529 -22.638 1.00 8.51 1359 MET B O 1
ATOM 6652 N N . GLU B 1 183 ? -7.948 -14.843 -23.704 1.00 8.42 1360 GLU B N 1
ATOM 6653 C CA . GLU B 1 183 ? -7.773 -13.426 -23.908 1.00 7.72 1360 GLU B CA 1
ATOM 6654 C C . GLU B 1 183 ? -8.795 -12.890 -24.901 1.00 8.16 1360 GLU B C 1
ATOM 6655 O O . GLU B 1 183 ? -9.182 -13.556 -25.876 1.00 8.16 1360 GLU B O 1
ATOM 6667 N N . VAL B 1 184 ? -9.221 -11.646 -24.663 1.00 7.26 1361 VAL B N 1
ATOM 6668 C CA . VAL B 1 184 ? -10.087 -10.929 -25.629 1.00 8.02 1361 VAL B CA 1
ATOM 6669 C C . VAL B 1 184 ? -9.564 -9.496 -25.825 1.00 8.83 1361 VAL B C 1
ATOM 6670 O O . VAL B 1 184 ? -8.946 -8.928 -24.950 1.00 9.35 1361 VAL B O 1
ATOM 6683 N N . ALA B 1 185 ? -9.749 -9.000 -27.046 1.00 9.54 1362 ALA B N 1
ATOM 6684 C CA . ALA B 1 185 ? -9.418 -7.640 -27.452 1.00 11.32 1362 ALA B CA 1
ATOM 6685 C C . ALA B 1 185 ? -10.668 -6.792 -27.397 1.00 14.12 1362 ALA B C 1
ATOM 6686 O O . ALA B 1 185 ? -11.850 -7.270 -27.428 1.00 15.07 1362 ALA B O 1
#

InterPro domains:
  IPR000034 Laminin IV [PF00052] (583-722)
  IPR000034 Laminin IV [PF00052] (1234-1377)
  IPR000034 Laminin IV [PS51115] (538-723)
  IPR000034 Laminin IV [PS51115] (1180-1379)
  IPR000034 Laminin IV [SM00281] (578-710)
  IPR000034 Laminin IV [SM00281] (1229-1364)
  IPR000742 EGF-like domain [SM00181] (425-467)
  IPR000742 EGF-like domain [SM00181] (470-516)
  IPR000742 EGF-like domain [SM00181] (765-805)
  IPR000742 EGF-like domain [SM00181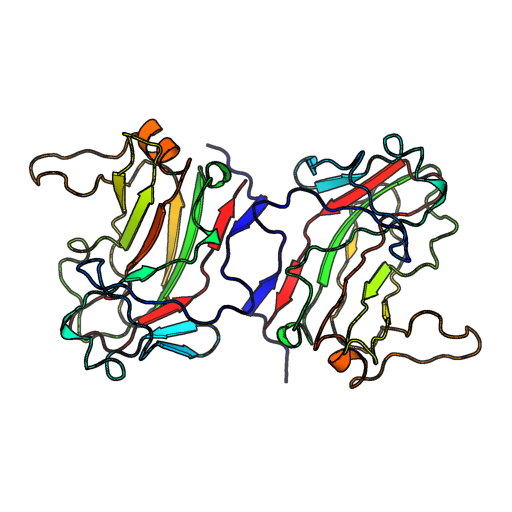] (821-863)
  IPR000742 EGF-like domain [SM00181] (878-916)
  IPR000742 EGF-like domain [SM00181] (1010-1042)
  IPR000742 EGF-like domain [SM00181] (1428-1467)
  IPR000742 EGF-like domain [SM00181] (1468-1507)
  IPR001791 Laminin G domain [PF00054] (2174-2313)
  IPR001791 Laminin G domain [PF00054] (2368-2507)
  IPR001791 Laminin G domain [PF00054] (2554-2695)
  IPR001791 Laminin G domain [PF00054] (2793-2920)
  IPR001791 Laminin G domain [PF02210] (2968-3093)
  IPR001791 Laminin G domain [PS50025] (2145-2328)

Organism: Homo sapiens (NCBI:txid9606)

Secondary structure (DSSP, 8-state):
------EEE---TT-----EEETTSS-EE-TTEEEETTEEEEEGGGGGGGGGGPSEEEE--GGGSB--GGGTT-EEEEEEEEEEEESS-TTTTS-SEEEEESSTTS-EEEEE--PPPPTTS-EEEEEESSSTT-EETT--TT------HHHHHHHHHTEEEEEEE---SEEEEEEEEEEEEEEE-/------EEEE--TT-----EEETTS--EE-TTEEEETTEEEEEGGG-GGGGGG-SEEEEP-GGGSB--GGGTTSEEEEEEEEE-SB--S-TTSS-SEEEEE-STTT-EEEEE--PPPPTT--EEEEEESSSTT-EETT--TT------HHHHHHHHHTEEEEEEE---SBS--EEEEEEEEEEE-

Foldseek 3Di:
DAQDFDDKDDDDPVDQEFWKAFPVRPDIDCFQWDRDPPKTKRFCVRPVVCVVRDPIWTWDDDVVWFQQPQQANWKWKKKKAWAFPFQADDCLVPFQKKWWAADPVPIFIKGAHDHRDGHGDIGMDIDHLAWDRIDGPPDDPVDDDTDDRVRSNRRNRGIPIMIGTFDGTHGIRMMIMGPTIGTGD/DDADFDDKDDDPPPDQEFWKAFPVSPDIDDFQWDRPPPKTKRFCVRPVVCNVRDDIWTWDDDSQWAAQLQLAFWWWKKKKAWAFDFFDPPQPVDAQKKWWAADPPQIFIKGAHDDDDDHGDTGMDIHHQAWDRIDGPPDDVVDDDTDDRVSSSRRNNGIDIMIGTFDGGHGIRMMIMHPTIGTGD

B-factor: mean 17.63, std 12.18, range [5.56, 156.14]

Sequence (370 aa):
GAFLIRTWVTLKKAEQTILPLVVDEALQHHTTTTKGIIVVFQHHPEIVAHMMDDLMRREDLHLEPFYWKLPEEQFEGKKLMAYGGKKKLKYAIYFEAREETTGFSTYNPQVIIRRGGTPTHHARRIIIVRHMMMAAPLIGQLTRHEIIEEMTTEKKEWKYYGDDPRRVHHRTVTREEDFLDILLYDIHYILIIKATYGNNFMRQSRISEISMEVAGAFLIRTWVTLKAEQTIILPLVVDEEALQHTTTTKGIVFQHPEIVAHMMDLMREEDLHLEPPFYWKLPEQFEGKKLMAYGGKLKYAIYFEEAREETGFSTYNPQVIIRGGTPTHARIIVRHMMAAPLIGQLTRHEIEMTEKEWKYYGDDPRVHRTVTREDFLDILLYDIHYILIKATYGNFMRQSRISEISMEVA

Solvent-accessible surface area: 19000 Å² total; per-residue (Å²): 137,84,60,134,76,68,44,128,8,27,23,62,11,129,35,52,54,4,34,0,2,9,32,64,49,151,73,78,12,72,103,17,14,66,59,74,134,106,23,6,0,0,37,6,103,106,0,185,106,15,57,151,42,80,18,4,0,0,61,2,19,146,31,0,34,24,125,10,77,47,0,48,16,0,62,0,74,2,0,1,40,0,35,16,161,81,74,88,12,183,12,47,183,41,11,6,0,2,0,86,0,4,60,127,120,136,37,97,53,0,7,37,80,60,88,67,11,111,55,34,96,84,34,156,13,89,0,77,0,22,22,155,96,0,64,10,101,69,36,63,107,197,72,162,112,71,5,73,145,127,27,0,55,74,1,0,109,48,3,40,18,0,0,0,10,0,1,11,10,21,126,13,152,19,1,53,0,9,92,13,18,0,20,0,49,129,107,44,122,86,51,5,94,8,49,27,80,17,108,48,44,96,6,31,0,15,4,67,59,70,154,78,75,4,83,126,13,18,65,64,64,139,74,22,7,0,0,39,4,75,108,0,159,101,19,50,146,44,76,30,0,3,0,61,1,9,115,44,0,40,27,115,17,69,66,0,46,27,0,81,0,62,2,0,0,44,2,48,18,160,65,100,49,69,164,27,79,177,26,16,0,0,11,1,81,0,2,28,119,135,87,38,77,35,0,7,37,59,46,84,27,6,118,64,38,96,64,28,150,13,88,0,92,0,18,23,149,88,1,73,18,133,65,46,62,114,196,71,164,125,66,5,69,141,135,25,1,56,32,1,1,99,50,3,56,49,1,6,0,6,0,17,5,17,57,144,14,146,19,0,46,0,10,95,14,16,0,8,0,57

Nearest PDB structures (foldseek):
  4yep-assembly1_B  TM=9.680E-01  e=2.845E-35  Homo sapiens
  4yeq-assembly1_U  TM=9.713E-01  e=4.745E-30  Homo sapiens
  4xoh-assembly2_B  TM=2.672E-01  e=1.724E+00  Schizosaccharomyces pombe 972h-
  6lhb-assembly1_A  TM=1.830E-01  e=9.473E-01  Coxsackievirus A16
  4xoh-assembly1_C-2  TM=2.556E-01  e=6.717E+00  Schizosaccharomyces pombe 972h-

GO terms:
  GO:0005198 structural molecule activity (F, TAS)
  GO:0005604 basement membrane (C, TAS)
  GO:0007517 muscle organ development (P, TAS)
  GO:0005576 extracellular region (C, TAS)
  GO:0031012 extracellular matrix (C, HDA)
  GO:0005607 laminin-211 trimer (C, TAS)
  GO:0005609 laminin-221 trimer (C, TAS)
  GO:0043261 laminin-213 trimer (C, TAS)
  GO:0005604 basement membrane (C, IDA)